Protein AF-A0A5B8UAI4-F1 (afdb_monomer_lite)

Radius of gyration: 31.97 Å; chains: 1; bounding box: 87×88×98 Å

Secondary structure (DSSP, 8-state):
---------TT--------PPSS-S---PPP--------------------------PPPP--EEE-TT--HHHHHHHSPTT-EEEE-SSEEEEEEEE-SS--EEEE-TT-EEEEEEEEETT--EEESSEEEE-STT--EEEEEEBS-EEES-EEES-EEEES-BSEEEES-EEE--TT----SS--SEEEE--SSS-----EEEEES-EEE----SSTT---EEEEEE-TT-TTS---EEEEES-EEES--EEEEE--TT-EEEEES-EE--PPTT--SSTTEEEEEES--EEEES-EE-SS-EEEEE--TTS---EEEES-EES---SS--TTTEEEES-EESS---SSS-EE-SS--B-TTSPBPTT-TTTT-S-SSSS-SB-TTSPBPPTTSPPPSSSS-TT------------------PPP----------------------PPPPPP------PPTTEEEEE----SSSSEE--TTSS---EEEES-EE-S--SSS--EEEESSS-EEEE---GGG---S-EEEEEEEEES--SEEEEEEEEEETTEEEEEEEEEEESS-EEEEEBSS-EEEEE-SSPPPTTS-EEEEEEE-SSEEEEEETTEEEEEEE--SPBP---SPEEESTT-EEEEEEEEEESSPPPHHHHHHHTTS----

InterPro domains:
  IPR006558 LamG-like jellyroll fold [SM00560] (528-652)
  IPR011050 Pectin lyase fold/virulence factor [SSF51126] (64-405)
  IPR012334 Pectin lyase fold [G3DSA:2.160.20.10] (69-360)
  IPR013320 Concanavalin A-like lectin/glucanase domain superfamily [SSF49899] (461-658)
  IPR059226 Choice-of-anchor Q domain [NF041518] (367-405)

Organism: NCBI:txid496014

Foldseek 3Di:
DWDWDFDDDPDDGWGWGWDDDPDDPDPDTDTDTDDPDDDDDDDDDDDDDDDDDDDDPPDDAAAEAECPPHAQQRVLVPGDANHEYEYEADEAPEHEHEHAHEYEDAYDQNYEYAYAEYEYEAEYEYEHYEYFDDHVQREREYELYEQHEYEPYEYEAEYEYENYANYEYALYEFEHDDPAGPHPQRERYEYDYPDDDPADQHA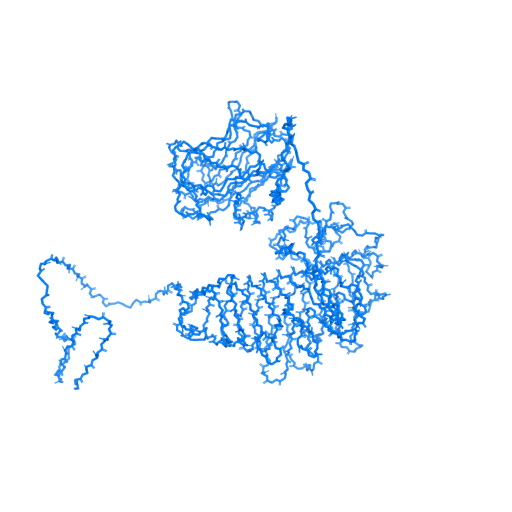YEYEHYEQADRDAPALAHHYAPAEYAPDDDPPHAAHEYHYYQYEYDQHQEHEYHHAQRYEAEAEQYEQEEYDPDRHHPPFAHEEHEQDQYEHFQAFAAYPGEHHDYHDPPHLHAYEYWLAEHAYYPPDQPLVHYEYALYEYQRDDRHPLYHHDVHFDADPSWEHDVPTPQFLRTDPVVDDCAPPVRHGDDPPGHAGRHHDGDQDPDPSPPPPDPDPDDPDDDDDDDDDDDDYDDDDDDDDDDDDDDDDDDDDDDPDDDQDPQWLFKFFPQDPDDQWTATLNPPRQIKGWDDWDWDCDDLHRIWTFDALPFTKIWGAFDPSQQQWAKKKKKWKFAAQDQADWWWQKFFAAVVGTQKTWTLDHGGFTKIWHDAPVDIDMKTFPHHDDHRDIWMWMWIDAQFKIFIDILLHTRIMDGDHHITRRHNGIMMGGNSTGGIIGIIIMGSHGRDSVSSNVSSPDHSDD

Sequence (664 aa):
MSTTSRLTTSDRVATLEGSIRPGSPSPMGQWRWRCPAVRRAASIVLVLMVGLGAWNVSGAGAATVPLGARSFDAACTSAGSGDVITVPAGSYGAQYVGCTKAVTFQIDPSAQIALLDVHGASGPTFDGGTYIGTSADGAVSLTNTSNVTVRHARIHNMVYVEGTVDTTISANVIEPAPGGTTWSNGDMMDIYEQTRSPQSNLRLTIADNVFHGLRAPTPSSHSDALQFCNCGNVNQIPQQIKILRNRFYDNECMNIRTNDRDDVLIEQNVFGDTVTGISGCGYYSLDVLAADADVRYNTFPGRQKIQVNSAADTGQSQTWVGNAGVGMSTSCDAVRATYSHNVWTSQKCGSTDVQVASLKLNPDGSPLAGSPVVDAGDPSTFPAFDVMGDVRFAGRGPDAGAFEFGSTTTVPVDSSPAPTPSGPQPPGRTNGPSPPQGPGPAPGSGGSAAPLPSAGGGGVATPSGLVAAYGFDELKGTVITDTSGHGLDGHRHGGRRTASGRFGRAMTFDGHGAHVTIPDAPALRLSRRMTLEAWVRPTAAAGQRVILVKGLQGSMSYGLYASDGRRPGARLVTARHISRVRAQKGLARRAWSHVAITYDGAYLVLYVNGVRSGSTRTSGALLPGRGALRIGSGFRGTLDEIRIYRRALTQREVAGDMGRPVTG

Structure (mmCIF, N/CA/C/O backbone):
data_AF-A0A5B8UAI4-F1
#
_entry.id   AF-A0A5B8UAI4-F1
#
loop_
_atom_site.group_PDB
_atom_site.id
_atom_site.type_symbol
_atom_site.label_atom_id
_atom_site.label_alt_id
_atom_site.label_comp_id
_atom_site.label_asym_id
_atom_site.label_entity_id
_atom_site.label_seq_id
_atom_site.pdbx_PDB_ins_code
_atom_site.Cartn_x
_atom_site.Cartn_y
_atom_site.Cartn_z
_atom_site.occupancy
_atom_site.B_iso_or_equiv
_atom_site.auth_seq_id
_atom_site.auth_comp_id
_atom_site.auth_asym_id
_atom_site.auth_atom_id
_atom_site.pdbx_PDB_model_num
ATOM 1 N N . MET A 1 1 ? -10.808 0.950 64.968 1.00 33.41 1 MET A N 1
ATOM 2 C CA . MET A 1 1 ? -11.853 0.804 63.934 1.00 33.41 1 MET A CA 1
ATOM 3 C C . MET A 1 1 ? -11.748 -0.602 63.371 1.00 33.41 1 MET A C 1
ATOM 5 O O . MET A 1 1 ? -10.658 -0.984 62.972 1.00 33.41 1 MET A O 1
ATOM 9 N N . SER A 1 2 ? -12.821 -1.388 63.444 1.00 28.89 2 SER A N 1
ATOM 10 C CA . SER A 1 2 ? -12.911 -2.687 62.767 1.00 28.89 2 SER A CA 1
ATOM 11 C C . SER A 1 2 ? -13.366 -2.422 61.335 1.00 28.89 2 SER A C 1
ATOM 13 O O . SER A 1 2 ? -14.428 -1.832 61.145 1.00 28.89 2 SER A O 1
ATOM 15 N N . THR A 1 3 ? -12.559 -2.784 60.343 1.00 31.00 3 THR A N 1
ATOM 16 C CA . THR A 1 3 ? -12.938 -2.731 58.927 1.00 31.00 3 THR A CA 1
ATOM 17 C C . THR A 1 3 ? -13.204 -4.153 58.454 1.00 31.00 3 THR A C 1
ATOM 19 O O . THR A 1 3 ? -12.298 -4.979 58.399 1.00 31.00 3 THR A O 1
ATOM 22 N N . THR A 1 4 ? -14.461 -4.453 58.134 1.00 29.19 4 THR A N 1
ATOM 23 C CA . THR A 1 4 ? -14.876 -5.747 57.583 1.00 29.19 4 THR A CA 1
ATOM 24 C C . THR A 1 4 ? -15.081 -5.595 56.080 1.00 29.19 4 THR A C 1
ATOM 26 O O . THR A 1 4 ? -15.993 -4.894 55.649 1.00 29.19 4 THR A O 1
ATOM 29 N N . SER A 1 5 ? -14.248 -6.246 55.270 1.00 31.80 5 SER A N 1
ATOM 30 C CA . SER A 1 5 ? -14.410 -6.295 53.811 1.00 31.80 5 SER A CA 1
ATOM 31 C C . SER A 1 5 ? -14.952 -7.670 53.421 1.00 31.80 5 SER A C 1
ATOM 33 O O . SER A 1 5 ? -14.283 -8.679 53.637 1.00 31.80 5 SER A O 1
ATOM 35 N N . ARG A 1 6 ? -16.168 -7.734 52.863 1.00 29.06 6 ARG A N 1
ATOM 36 C CA . ARG A 1 6 ? -16.716 -8.964 52.267 1.00 29.06 6 ARG A CA 1
ATOM 37 C C . ARG A 1 6 ? -16.371 -9.006 50.781 1.00 29.06 6 ARG A C 1
ATOM 39 O O . ARG A 1 6 ? -16.736 -8.095 50.048 1.00 29.06 6 ARG A O 1
ATOM 46 N N . LEU A 1 7 ? -15.741 -10.089 50.340 1.00 28.81 7 LEU A N 1
ATOM 47 C CA . LEU A 1 7 ? -15.671 -10.476 48.932 1.00 28.81 7 LEU A CA 1
ATOM 48 C C . LEU A 1 7 ? -16.676 -11.606 48.702 1.00 28.81 7 LEU A C 1
ATOM 50 O O . LEU A 1 7 ? -16.683 -12.587 49.441 1.00 28.81 7 LEU A O 1
ATOM 54 N N . THR A 1 8 ? -17.540 -11.448 47.701 1.00 27.30 8 THR A N 1
ATOM 55 C CA . THR A 1 8 ? -18.475 -12.488 47.260 1.00 27.30 8 THR A CA 1
ATOM 56 C C . THR A 1 8 ? -18.104 -12.917 45.847 1.00 27.30 8 THR A C 1
ATOM 58 O O . THR A 1 8 ? -18.077 -12.105 44.929 1.00 27.30 8 THR A O 1
ATOM 61 N N . THR A 1 9 ? -17.820 -14.203 45.678 1.00 37.16 9 THR A N 1
ATOM 62 C CA . THR A 1 9 ? -17.941 -14.927 44.410 1.00 37.16 9 THR A CA 1
ATOM 63 C C . THR A 1 9 ? -18.608 -16.266 44.721 1.00 37.16 9 THR A C 1
ATOM 65 O O . THR A 1 9 ? -18.564 -16.736 45.861 1.00 37.16 9 THR A O 1
ATOM 68 N N . SER A 1 10 ? -19.325 -16.819 43.744 1.00 44.25 10 SER A N 1
ATOM 69 C CA . SER A 1 10 ? -20.226 -17.959 43.925 1.00 44.25 10 SER A CA 1
ATOM 70 C C . SER A 1 10 ? -19.542 -19.154 44.611 1.00 44.25 10 SER A C 1
ATOM 72 O O . SER A 1 10 ? -18.547 -19.682 44.117 1.00 44.25 10 SER A O 1
ATOM 74 N N . ASP A 1 11 ? -20.145 -19.563 45.731 1.00 37.00 11 ASP A N 1
ATOM 75 C CA . ASP A 1 11 ? -20.058 -20.849 46.437 1.00 37.00 11 ASP A CA 1
ATOM 76 C C . ASP A 1 11 ? -19.100 -21.117 47.611 1.00 37.00 11 ASP A C 1
ATOM 78 O O . ASP A 1 11 ? -19.271 -22.176 48.213 1.00 37.00 11 ASP A O 1
ATOM 82 N N . ARG A 1 12 ? -18.223 -20.220 48.106 1.00 35.53 12 ARG A N 1
ATOM 83 C CA . ARG A 1 12 ? -17.607 -20.400 49.460 1.00 35.53 12 ARG A CA 1
ATOM 84 C C . ARG A 1 12 ? -17.270 -19.085 50.177 1.00 35.53 12 ARG A C 1
ATOM 86 O O . ARG A 1 12 ? -16.651 -18.201 49.600 1.00 35.53 12 ARG A O 1
ATOM 93 N N . VAL A 1 13 ? -17.617 -18.987 51.468 1.00 34.31 13 VAL A N 1
ATOM 94 C CA . VAL A 1 13 ? -17.337 -17.826 52.342 1.00 34.31 13 VAL A CA 1
ATOM 95 C C . VAL A 1 13 ? -16.015 -18.028 53.092 1.00 34.31 13 VAL A C 1
ATOM 97 O O . VAL A 1 13 ? -15.872 -19.004 53.826 1.00 34.31 13 VAL A O 1
ATOM 100 N N . ALA A 1 14 ? -15.070 -17.093 52.962 1.00 37.00 14 ALA A N 1
ATOM 101 C CA . ALA A 1 14 ? -13.910 -16.976 53.849 1.00 37.00 14 ALA A CA 1
ATOM 102 C C . ALA A 1 14 ? -13.904 -15.587 54.503 1.00 37.00 14 ALA A C 1
ATOM 104 O O . ALA A 1 14 ? -14.015 -14.573 53.814 1.00 37.00 14 ALA A O 1
ATOM 105 N N . THR A 1 15 ? -13.786 -15.543 55.830 1.00 37.19 15 THR A N 1
ATOM 106 C CA . THR A 1 15 ? -13.824 -14.302 56.618 1.00 37.19 15 THR A CA 1
ATOM 107 C C . THR A 1 15 ? -12.419 -13.952 57.105 1.00 37.19 15 THR A C 1
ATOM 109 O O . THR A 1 15 ? -11.762 -14.779 57.739 1.00 37.19 15 THR A O 1
ATOM 112 N N . LEU A 1 16 ? -11.960 -12.731 56.819 1.00 35.16 16 LEU A N 1
ATOM 113 C CA . LEU A 1 16 ? -10.693 -12.186 57.309 1.00 35.16 16 LEU A CA 1
ATOM 114 C C . LEU A 1 16 ? -10.986 -11.229 58.473 1.00 35.16 16 LEU A C 1
ATOM 116 O O . LEU A 1 16 ? -11.655 -10.217 58.280 1.00 35.16 16 LEU A O 1
ATOM 120 N N . GLU A 1 17 ? -10.482 -11.534 59.667 1.00 37.56 17 GLU A N 1
ATOM 121 C CA . GLU A 1 17 ? -10.560 -10.640 60.828 1.00 37.56 17 GLU A CA 1
ATOM 122 C C . GLU A 1 17 ? -9.155 -10.191 61.239 1.00 37.56 17 GLU A C 1
ATOM 124 O O . GLU A 1 17 ? -8.248 -11.011 61.398 1.00 37.56 17 GLU A O 1
ATOM 129 N N . GLY A 1 18 ? -8.975 -8.883 61.429 1.00 36.69 18 GLY A N 1
ATOM 130 C CA . GLY A 1 18 ? -7.752 -8.289 61.963 1.00 36.69 18 GLY A CA 1
ATOM 131 C C . GLY A 1 18 ? -8.080 -7.197 62.979 1.00 36.69 18 GLY A C 1
ATOM 132 O O . GLY A 1 18 ? -8.975 -6.385 62.754 1.00 36.69 18 GLY A O 1
ATOM 133 N N . SER A 1 19 ? -7.355 -7.162 64.101 1.00 36.66 19 SER A N 1
ATOM 134 C CA . SER A 1 19 ? -7.446 -6.087 65.099 1.00 36.66 19 SER A CA 1
ATOM 135 C C . SER A 1 19 ? -6.117 -5.341 65.203 1.00 36.66 19 SER A C 1
ATOM 137 O O . SER A 1 19 ? -5.085 -5.971 65.440 1.00 36.66 19 SER A O 1
ATOM 139 N N . ILE A 1 20 ? -6.141 -4.012 65.101 1.00 40.00 20 ILE A N 1
ATOM 140 C CA . ILE A 1 20 ? -4.986 -3.144 65.373 1.00 40.00 20 ILE A CA 1
ATOM 141 C C . ILE A 1 20 ? -5.170 -2.543 66.773 1.00 40.00 20 ILE A C 1
ATOM 143 O O . ILE A 1 20 ? -6.178 -1.882 67.026 1.00 40.00 20 ILE A O 1
ATOM 147 N N . ARG A 1 21 ? -4.213 -2.763 67.686 1.00 35.56 21 ARG A N 1
ATOM 148 C CA . ARG A 1 21 ? -4.151 -2.021 68.960 1.00 35.56 21 ARG A CA 1
ATOM 149 C C . ARG A 1 21 ? -3.409 -0.694 68.740 1.00 35.56 21 ARG A C 1
ATOM 151 O O . ARG A 1 21 ? -2.371 -0.718 68.081 1.00 35.56 21 ARG A O 1
ATOM 158 N N . PRO A 1 22 ? -3.877 0.445 69.280 1.00 33.59 22 PRO A N 1
ATOM 159 C CA . PRO A 1 22 ? -3.162 1.711 69.141 1.00 33.59 22 PRO A CA 1
ATOM 160 C C . PRO A 1 22 ? -1.952 1.751 70.089 1.00 33.59 22 PRO A C 1
ATOM 162 O O . PRO A 1 22 ? -2.113 1.475 71.276 1.00 33.59 22 PRO A O 1
ATOM 165 N N . GLY A 1 23 ? -0.767 2.126 69.582 1.00 46.44 23 GLY A N 1
ATOM 166 C CA . GLY A 1 23 ? 0.358 2.577 70.422 1.00 46.44 23 GLY A CA 1
ATOM 167 C C . GLY A 1 23 ? 1.671 1.772 70.416 1.00 46.44 23 GLY A C 1
ATOM 168 O O . GLY A 1 23 ? 2.297 1.674 71.464 1.00 46.44 23 GLY A O 1
ATOM 169 N N . SER A 1 24 ? 2.144 1.221 69.289 1.00 34.06 24 SER A N 1
ATOM 170 C CA . SER A 1 24 ? 3.519 0.677 69.195 1.00 34.06 24 SER A CA 1
ATOM 171 C C . SER A 1 24 ? 4.119 0.847 67.785 1.00 34.06 24 SER A C 1
ATOM 173 O O . SER A 1 24 ? 3.395 0.646 66.807 1.00 34.06 24 SER A O 1
ATOM 175 N N . PRO A 1 25 ? 5.411 1.220 67.637 1.00 40.00 25 PRO A N 1
ATOM 176 C CA . PRO A 1 25 ? 6.029 1.509 66.346 1.00 40.00 25 PRO A CA 1
ATOM 177 C C . PRO A 1 25 ? 6.595 0.229 65.710 1.00 40.00 25 PRO A C 1
ATOM 179 O O . PRO A 1 25 ? 7.799 0.000 65.724 1.00 40.00 25 PRO A O 1
ATOM 182 N N . SER A 1 26 ? 5.734 -0.647 65.185 1.00 34.38 26 SER A N 1
ATOM 183 C CA . SER A 1 26 ? 6.114 -1.781 64.316 1.00 34.38 26 SER A CA 1
ATOM 184 C C . SER A 1 26 ? 4.871 -2.371 63.625 1.00 34.38 26 SER A C 1
ATOM 186 O O . SER A 1 26 ? 3.955 -2.802 64.327 1.00 34.38 26 SER A O 1
ATOM 188 N N . PRO A 1 27 ? 4.794 -2.457 62.280 1.00 38.59 27 PRO A N 1
ATOM 189 C CA . PRO A 1 27 ? 3.652 -3.053 61.599 1.00 38.59 27 PRO A CA 1
ATOM 190 C C . PRO A 1 27 ? 3.903 -4.551 61.371 1.00 38.59 27 PRO A C 1
ATOM 192 O O . PRO A 1 27 ? 4.257 -4.979 60.278 1.00 38.59 27 PRO A O 1
ATOM 195 N N . MET A 1 28 ? 3.711 -5.375 62.398 1.00 37.31 28 MET A N 1
ATOM 196 C CA . MET A 1 28 ? 3.496 -6.815 62.206 1.00 37.31 28 MET A CA 1
ATOM 197 C C . MET A 1 28 ? 2.173 -7.210 62.860 1.00 37.31 28 MET A C 1
ATOM 199 O O . MET A 1 28 ? 2.121 -7.629 64.012 1.00 37.31 28 MET A O 1
ATOM 203 N N . GLY A 1 29 ? 1.075 -7.048 62.118 1.00 39.00 29 GLY A N 1
ATOM 204 C CA . GLY A 1 29 ? -0.207 -7.649 62.478 1.00 39.00 29 GLY A CA 1
ATOM 205 C C . GLY A 1 29 ? -0.169 -9.153 62.206 1.00 39.00 29 GLY A C 1
ATOM 206 O O . GLY A 1 29 ? 0.141 -9.573 61.093 1.00 39.00 29 GLY A O 1
ATOM 207 N N . GLN A 1 30 ? -0.474 -9.975 63.213 1.00 35.84 30 GLN A N 1
ATOM 208 C CA . GLN A 1 30 ? -0.713 -11.404 63.008 1.00 35.84 30 GLN A CA 1
ATOM 209 C C . GLN A 1 30 ? -2.069 -11.599 62.319 1.00 35.84 30 GLN A C 1
ATOM 211 O O . GLN A 1 30 ? -3.107 -11.267 62.887 1.00 35.84 30 GLN A O 1
ATOM 216 N N . TRP A 1 31 ? -2.064 -12.184 61.122 1.00 37.81 31 TRP A N 1
ATOM 217 C CA . TRP A 1 31 ? -3.273 -12.604 60.413 1.00 37.81 31 TRP A CA 1
ATOM 218 C C . TRP A 1 31 ? -3.494 -14.101 60.646 1.00 37.81 31 TRP A C 1
ATOM 220 O O . TRP A 1 31 ? -2.589 -14.903 60.415 1.00 37.81 31 TRP A O 1
ATOM 230 N N . ARG A 1 32 ? -4.684 -14.505 61.105 1.00 35.00 32 ARG A N 1
ATOM 231 C CA . ARG A 1 32 ? -5.060 -15.923 61.228 1.00 35.00 32 ARG A CA 1
ATOM 232 C C . ARG A 1 32 ? -6.192 -16.247 60.262 1.00 35.00 32 ARG A C 1
ATOM 234 O O . ARG A 1 32 ? -7.269 -15.675 60.358 1.00 35.00 32 ARG A O 1
ATOM 241 N N . TRP A 1 33 ? -5.960 -17.219 59.387 1.00 31.97 33 TRP A N 1
ATOM 242 C CA . TRP A 1 33 ? -6.993 -17.808 58.539 1.00 31.97 33 TRP A CA 1
ATOM 243 C C . TRP A 1 33 ? -7.649 -18.982 59.271 1.00 31.97 33 TRP A C 1
ATOM 245 O O . TRP A 1 33 ? -6.957 -19.890 59.733 1.00 31.97 33 TRP A O 1
ATOM 255 N N . ARG A 1 34 ? -8.982 -18.995 59.367 1.00 34.03 34 ARG A N 1
ATOM 256 C CA . ARG A 1 34 ? -9.743 -20.193 59.750 1.00 34.03 34 ARG A CA 1
ATOM 257 C C . ARG A 1 34 ? -10.482 -20.716 58.520 1.00 34.03 34 ARG A C 1
ATOM 259 O O . ARG A 1 34 ? -11.388 -20.059 58.028 1.00 34.03 34 ARG A O 1
ATOM 266 N N . CYS A 1 35 ? -10.115 -21.905 58.051 1.00 32.41 35 CYS A N 1
ATOM 267 C CA . CYS A 1 35 ? -10.917 -22.686 57.107 1.00 32.41 35 CYS A CA 1
ATOM 268 C C . CYS A 1 35 ? -11.544 -23.877 57.850 1.00 32.41 35 CYS A C 1
ATOM 270 O O . CYS A 1 35 ? -10.800 -24.640 58.474 1.00 32.41 35 CYS A O 1
ATOM 272 N N . PRO A 1 36 ? -12.869 -24.095 57.784 1.00 32.16 36 PRO A N 1
ATOM 273 C CA . PRO A 1 36 ? -13.466 -25.353 58.202 1.00 32.16 36 PRO A CA 1
ATOM 274 C C . PRO A 1 36 ? -13.244 -26.411 57.108 1.00 32.16 36 PRO A C 1
ATOM 276 O O . PRO A 1 36 ? -13.744 -26.286 55.998 1.00 32.16 36 PRO A O 1
ATOM 279 N N . ALA A 1 37 ? -12.494 -27.456 57.460 1.00 33.44 37 ALA A N 1
ATOM 280 C CA . ALA A 1 37 ? -12.496 -28.791 56.855 1.00 33.44 37 ALA A CA 1
ATOM 281 C C . ALA A 1 37 ? -12.175 -28.945 55.348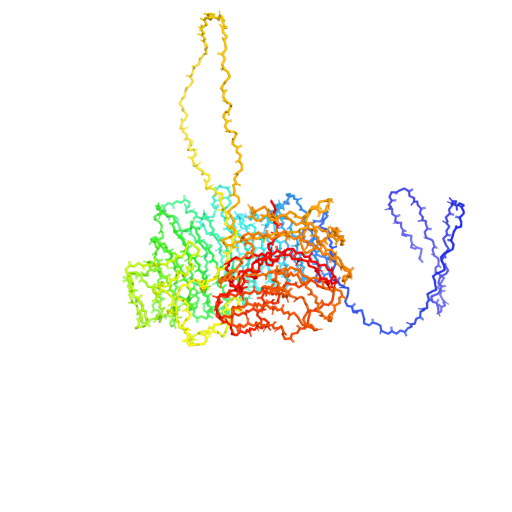 1.00 33.44 37 ALA A C 1
ATOM 283 O O . ALA A 1 37 ? -13.074 -29.049 54.525 1.00 33.44 37 ALA A O 1
ATOM 284 N N . VAL A 1 38 ? -10.900 -29.216 55.027 1.00 31.28 38 VAL A N 1
ATOM 285 C CA . VAL A 1 38 ? -10.523 -30.282 54.072 1.00 31.28 38 VAL A CA 1
ATOM 286 C C . VAL A 1 38 ? -9.255 -30.975 54.591 1.00 31.28 38 VAL A C 1
ATOM 288 O O . VAL A 1 38 ? -8.260 -30.329 54.914 1.00 31.28 38 VAL A O 1
ATOM 291 N N . ARG A 1 39 ? -9.311 -32.304 54.736 1.00 33.00 39 ARG A N 1
ATOM 292 C CA . ARG A 1 39 ? -8.196 -33.166 55.157 1.00 33.00 39 ARG A CA 1
ATOM 293 C C . ARG A 1 39 ? -7.218 -33.399 53.988 1.00 33.00 39 ARG A C 1
ATOM 295 O O . ARG A 1 39 ? -7.667 -33.659 52.881 1.00 33.00 39 ARG A O 1
ATOM 302 N N . ARG A 1 40 ? -5.921 -33.484 54.333 1.00 29.45 40 ARG A N 1
ATOM 303 C CA . ARG A 1 40 ? -4.748 -34.012 53.582 1.00 29.45 40 ARG A CA 1
ATOM 304 C C . ARG A 1 40 ? -3.933 -33.033 52.705 1.00 29.45 40 ARG A C 1
ATOM 306 O O . ARG A 1 40 ? -4.204 -32.834 51.534 1.00 29.45 40 ARG A O 1
ATOM 313 N N . ALA A 1 41 ? -2.882 -32.508 53.348 1.00 29.66 41 ALA A N 1
ATOM 314 C CA . ALA A 1 41 ? -1.471 -32.389 52.941 1.00 29.66 41 ALA A CA 1
ATOM 315 C C . ALA A 1 41 ? -1.079 -32.086 51.475 1.00 29.66 41 ALA A C 1
ATOM 317 O O . ALA A 1 41 ? -1.098 -32.976 50.634 1.00 29.66 41 ALA A O 1
ATOM 318 N N . ALA A 1 42 ? -0.498 -30.899 51.258 1.00 26.75 42 ALA A N 1
ATOM 319 C CA . ALA A 1 42 ? 0.844 -30.729 50.680 1.00 26.75 42 ALA A CA 1
ATOM 320 C C . ALA A 1 42 ? 1.357 -29.305 50.977 1.00 26.75 42 ALA A C 1
ATOM 322 O O . ALA A 1 42 ? 0.675 -28.316 50.716 1.00 26.75 42 ALA A O 1
ATOM 323 N N . SER A 1 43 ? 2.546 -29.214 51.568 1.00 25.25 43 SER A N 1
ATOM 324 C CA . SER A 1 43 ? 3.224 -27.973 51.943 1.00 25.25 43 SER A CA 1
ATOM 325 C C . SER A 1 43 ? 3.795 -27.258 50.713 1.00 25.25 43 SER A C 1
ATOM 327 O O . SER A 1 43 ? 4.549 -27.865 49.959 1.00 25.25 43 SER A O 1
ATOM 329 N N . ILE A 1 44 ? 3.524 -25.960 50.553 1.00 25.41 44 ILE A N 1
ATOM 330 C CA . ILE A 1 44 ? 4.342 -25.061 49.725 1.00 25.41 44 ILE A CA 1
ATOM 331 C C . ILE A 1 44 ? 4.933 -24.009 50.661 1.00 25.41 44 ILE A C 1
ATOM 333 O O . ILE A 1 44 ? 4.224 -23.163 51.203 1.00 25.41 44 ILE A O 1
ATOM 337 N N . VAL A 1 45 ? 6.241 -24.108 50.885 1.00 24.06 45 VAL A N 1
ATOM 338 C CA . VAL A 1 45 ? 7.046 -23.096 51.573 1.00 24.06 45 VAL A CA 1
ATOM 339 C C . VAL A 1 45 ? 7.404 -22.031 50.539 1.00 24.06 45 VAL A C 1
ATOM 341 O O . VAL A 1 45 ? 8.164 -22.312 49.616 1.00 24.06 45 VAL A O 1
ATOM 344 N N . LEU A 1 46 ? 6.868 -20.818 50.683 1.00 23.56 46 LEU A N 1
ATOM 345 C CA . LEU A 1 46 ? 7.344 -19.646 49.949 1.00 23.56 46 LEU A CA 1
ATOM 346 C C . LEU A 1 46 ? 8.178 -18.789 50.911 1.00 23.56 46 LEU A C 1
ATOM 348 O O . LEU A 1 46 ? 7.642 -18.169 51.827 1.00 23.56 46 LEU A O 1
ATOM 352 N N . VAL A 1 47 ? 9.500 -18.796 50.727 1.00 24.80 47 VAL A N 1
ATOM 353 C CA . VAL A 1 47 ? 10.432 -17.913 51.441 1.00 24.80 47 VAL A CA 1
ATOM 354 C C . VAL A 1 47 ? 10.349 -16.527 50.801 1.00 24.80 47 VAL A C 1
ATOM 356 O O . VAL A 1 47 ? 10.764 -16.351 49.659 1.00 24.80 47 VAL A O 1
ATOM 359 N N . LEU A 1 48 ? 9.814 -15.543 51.527 1.00 24.73 48 LEU A N 1
ATOM 360 C CA . LEU A 1 48 ? 9.859 -14.133 51.139 1.00 24.73 48 LEU A CA 1
ATOM 361 C C . LEU A 1 48 ? 11.112 -13.499 51.771 1.00 24.73 48 LEU A C 1
ATOM 363 O O . LEU A 1 48 ? 11.131 -13.238 52.972 1.00 24.73 48 LEU A O 1
ATOM 367 N N . MET A 1 49 ? 12.171 -13.261 50.988 1.00 24.53 49 MET A N 1
ATOM 368 C CA . MET A 1 49 ? 13.228 -12.325 51.390 1.00 24.53 49 MET A CA 1
ATOM 369 C C . MET A 1 49 ? 12.783 -10.906 51.029 1.00 24.53 49 MET A C 1
ATOM 371 O O . MET A 1 49 ? 12.653 -10.571 49.854 1.00 24.53 49 MET A O 1
ATOM 375 N N . VAL A 1 50 ? 12.554 -10.072 52.043 1.00 28.89 50 VAL A N 1
ATOM 376 C CA . VAL A 1 50 ? 12.322 -8.633 51.879 1.00 28.89 50 VAL A CA 1
ATOM 377 C C . VAL A 1 50 ? 13.682 -7.937 51.862 1.00 28.89 50 VAL A C 1
ATOM 379 O O . VAL A 1 50 ? 14.320 -7.788 52.900 1.00 28.89 50 VAL A O 1
ATOM 382 N N . GLY A 1 51 ? 14.133 -7.530 50.676 1.00 26.08 51 GLY A N 1
ATOM 383 C CA . GLY A 1 51 ? 15.245 -6.598 50.498 1.00 26.08 51 GLY A CA 1
ATOM 384 C C . GLY A 1 51 ? 14.700 -5.210 50.177 1.00 26.08 51 GLY A C 1
ATOM 385 O O . GLY A 1 51 ? 14.143 -5.001 49.102 1.00 26.08 51 GLY A O 1
ATOM 386 N N . LEU A 1 52 ? 14.848 -4.272 51.114 1.00 38.50 52 LEU A N 1
ATOM 387 C CA . LEU A 1 52 ? 14.620 -2.844 50.899 1.00 38.50 52 LEU A CA 1
ATOM 388 C C . LEU A 1 52 ? 15.636 -2.324 49.873 1.00 38.50 52 LEU A C 1
ATOM 390 O O . LEU A 1 52 ? 16.823 -2.207 50.164 1.00 38.50 52 LEU A O 1
ATOM 394 N N . GLY A 1 53 ? 15.162 -2.012 48.673 1.00 26.19 53 GLY A N 1
ATOM 395 C CA . GLY A 1 53 ? 15.912 -1.322 47.632 1.00 26.19 53 GLY A CA 1
ATOM 396 C C . GLY A 1 53 ? 14.921 -0.724 46.647 1.00 26.19 53 GLY A C 1
ATOM 397 O O . GLY A 1 53 ? 13.945 -1.376 46.289 1.00 26.19 53 GLY A O 1
ATOM 398 N N . ALA A 1 54 ? 15.118 0.532 46.259 1.00 34.97 54 ALA A N 1
ATOM 399 C CA . ALA A 1 54 ? 14.291 1.194 45.263 1.00 34.97 54 ALA A CA 1
ATOM 400 C C . ALA A 1 54 ? 14.359 0.422 43.935 1.00 34.97 54 ALA A C 1
ATOM 402 O O . ALA A 1 54 ? 15.389 0.422 43.263 1.00 34.97 54 ALA A O 1
ATOM 403 N N . TRP A 1 55 ? 13.264 -0.241 43.562 1.00 25.06 55 TRP A N 1
ATOM 404 C CA . TRP A 1 55 ? 13.082 -0.777 42.220 1.00 25.06 55 TRP A CA 1
ATOM 405 C C . TRP A 1 55 ? 12.200 0.193 41.448 1.00 25.06 55 TRP A C 1
ATOM 407 O O . TRP A 1 55 ? 11.004 0.313 41.709 1.00 25.06 55 TRP A O 1
ATOM 417 N N . ASN A 1 56 ? 12.808 0.871 40.475 1.00 29.34 56 ASN A N 1
ATOM 418 C CA . ASN A 1 56 ? 12.075 1.364 39.320 1.00 29.34 56 ASN A CA 1
ATOM 419 C C . ASN A 1 56 ? 11.258 0.195 38.762 1.00 29.34 56 ASN A C 1
ATOM 421 O O . ASN A 1 56 ? 11.823 -0.815 38.333 1.00 29.34 56 ASN A O 1
ATOM 425 N N . VAL A 1 57 ? 9.934 0.332 38.775 1.00 30.19 57 VAL A N 1
ATOM 426 C CA . VAL A 1 57 ? 9.043 -0.557 38.032 1.00 30.19 57 VAL A CA 1
ATOM 427 C C . VAL A 1 57 ? 9.294 -0.270 36.555 1.00 30.19 57 VAL A C 1
ATOM 429 O O . VAL A 1 57 ? 8.706 0.629 35.962 1.00 30.19 57 VAL A O 1
ATOM 432 N N . SER A 1 58 ? 10.246 -0.998 35.972 1.00 32.56 58 SER A N 1
ATOM 433 C CA . SER A 1 58 ? 10.311 -1.163 34.522 1.00 32.56 58 SER A CA 1
ATOM 434 C C . SER A 1 58 ? 8.964 -1.713 34.047 1.00 32.56 58 SER A C 1
ATOM 436 O O . SER A 1 58 ? 8.387 -2.587 34.694 1.00 32.56 58 SER A O 1
ATOM 438 N N . GLY A 1 59 ? 8.437 -1.087 32.993 1.00 35.25 59 GLY A N 1
ATOM 439 C CA . GLY A 1 59 ? 7.025 -1.083 32.627 1.00 35.25 59 GLY A CA 1
ATOM 440 C C . GLY A 1 59 ? 6.343 -2.446 32.652 1.00 35.25 59 GLY A C 1
ATOM 441 O O . GLY A 1 59 ? 6.870 -3.442 32.154 1.00 35.25 59 GLY A O 1
ATOM 442 N N . ALA A 1 60 ? 5.122 -2.457 33.190 1.00 42.88 60 ALA A N 1
ATOM 443 C CA . ALA A 1 60 ? 4.151 -3.475 32.835 1.00 42.88 60 ALA A CA 1
ATOM 444 C C . ALA A 1 60 ? 4.060 -3.496 31.301 1.00 42.88 60 ALA A C 1
ATOM 446 O O . ALA A 1 60 ? 3.757 -2.478 30.682 1.00 42.88 60 ALA A O 1
ATOM 447 N N . GLY A 1 61 ? 4.432 -4.620 30.688 1.00 45.97 61 GLY A N 1
ATOM 448 C CA . GLY A 1 61 ? 4.261 -4.798 29.251 1.00 45.97 61 GLY A CA 1
ATOM 449 C C . GLY A 1 61 ? 2.785 -4.664 28.887 1.00 45.97 61 GLY A C 1
ATOM 450 O O . GLY A 1 61 ? 1.931 -5.039 29.690 1.00 45.97 61 GLY A O 1
ATOM 451 N N . ALA A 1 62 ? 2.518 -4.139 27.690 1.00 56.88 62 ALA A N 1
ATOM 452 C CA . ALA A 1 62 ? 1.180 -4.018 27.121 1.00 56.88 62 ALA A CA 1
ATOM 453 C C . ALA A 1 62 ? 0.354 -5.286 27.377 1.00 56.88 62 ALA A C 1
ATOM 455 O O . ALA A 1 62 ? 0.743 -6.386 26.967 1.00 56.88 62 ALA A O 1
ATOM 456 N N . ALA A 1 63 ? -0.765 -5.137 28.078 1.00 65.31 63 ALA A N 1
ATOM 457 C CA . ALA A 1 63 ? -1.668 -6.235 28.361 1.00 65.31 63 ALA A CA 1
ATOM 458 C C . ALA A 1 63 ? -2.662 -6.405 27.208 1.00 65.31 63 ALA A C 1
ATOM 460 O O . ALA A 1 63 ? -3.162 -5.432 26.645 1.00 65.31 63 ALA A O 1
ATOM 461 N N . THR A 1 64 ? -2.980 -7.657 26.874 1.00 72.94 64 THR A N 1
ATOM 462 C CA . THR A 1 64 ? -4.114 -7.972 26.001 1.00 72.94 64 THR A CA 1
ATOM 463 C C . THR A 1 64 ? -5.341 -8.236 26.863 1.00 72.94 64 THR A C 1
ATOM 465 O O . THR A 1 64 ? -5.335 -9.165 27.674 1.00 72.94 64 THR A O 1
ATOM 468 N N . VAL A 1 65 ? -6.391 -7.433 26.699 1.00 77.94 65 VAL A N 1
ATOM 469 C CA . VAL A 1 65 ? -7.612 -7.504 27.516 1.00 77.94 65 VAL A CA 1
ATOM 470 C C . VAL A 1 65 ? -8.833 -7.615 26.595 1.00 77.94 65 VAL A C 1
ATOM 472 O O . VAL A 1 65 ? -8.930 -6.853 25.637 1.00 77.94 65 VAL A O 1
ATOM 475 N N . PRO A 1 66 ? -9.777 -8.547 26.809 1.00 78.81 66 PRO A N 1
ATOM 476 C CA . PRO A 1 66 ? -11.028 -8.551 26.052 1.00 78.81 66 PRO A CA 1
ATOM 477 C C . PRO A 1 66 ? -11.903 -7.357 26.447 1.00 78.81 66 PRO A C 1
ATOM 479 O O . PRO A 1 66 ? -11.976 -7.015 27.629 1.00 78.81 66 PRO A O 1
ATOM 482 N N . LEU A 1 67 ? -12.619 -6.767 25.484 1.00 81.88 67 LEU A N 1
ATOM 483 C CA . LEU A 1 67 ? -13.580 -5.687 25.746 1.00 81.88 67 LEU A CA 1
ATOM 484 C C . LEU A 1 67 ? -14.627 -6.111 26.800 1.00 81.88 67 LEU A C 1
ATOM 486 O O . LEU A 1 67 ? -14.972 -5.345 27.701 1.00 81.88 67 LEU A O 1
ATOM 490 N N . GLY A 1 68 ? -15.080 -7.370 26.741 1.00 71.50 68 GLY A N 1
ATOM 491 C CA . GLY A 1 68 ? -16.064 -7.928 27.671 1.00 71.50 68 GLY A CA 1
ATOM 492 C C . GLY A 1 68 ? -17.415 -7.211 27.576 1.00 71.50 68 GLY A C 1
ATOM 493 O O . GLY A 1 68 ? -17.871 -6.897 26.483 1.00 71.50 68 GLY A O 1
ATOM 494 N N . ALA A 1 69 ? -18.048 -6.943 28.723 1.00 61.19 69 ALA A N 1
ATOM 495 C CA . ALA A 1 69 ? -19.298 -6.176 28.822 1.00 61.19 69 ALA A CA 1
ATOM 496 C C . ALA A 1 69 ? -19.077 -4.655 29.005 1.00 61.19 69 ALA A C 1
ATOM 498 O O . ALA A 1 69 ? -19.967 -3.957 29.487 1.00 61.19 69 ALA A O 1
ATOM 499 N N . ARG A 1 70 ? -17.874 -4.141 28.710 1.00 72.12 70 ARG A N 1
ATOM 500 C CA . ARG A 1 70 ? -17.534 -2.716 28.868 1.00 72.12 70 ARG A CA 1
ATOM 501 C C . ARG A 1 70 ? -17.895 -1.941 27.598 1.00 72.12 70 ARG A C 1
ATOM 503 O O . ARG A 1 70 ? -17.802 -2.486 26.502 1.00 72.12 70 ARG A O 1
ATOM 510 N N . SER A 1 71 ? -18.239 -0.662 27.742 1.00 85.38 71 SER A N 1
ATOM 511 C CA . SER A 1 71 ? -18.180 0.280 26.617 1.00 85.38 71 SER A CA 1
ATOM 512 C C . SER A 1 71 ? -16.720 0.562 26.241 1.00 85.38 71 SER A C 1
ATOM 514 O O . SER A 1 71 ? -15.809 0.330 27.043 1.00 85.38 71 SER A O 1
ATOM 516 N N . PHE A 1 72 ? -16.487 1.080 25.036 1.00 89.38 72 PHE A N 1
ATOM 517 C CA . PHE A 1 72 ? -15.141 1.432 24.568 1.00 89.38 72 PHE A CA 1
ATOM 518 C C . PHE A 1 72 ? -14.484 2.490 25.467 1.00 89.38 72 PHE A C 1
ATOM 520 O O . PHE A 1 72 ? -13.329 2.336 25.861 1.00 89.38 72 PHE A O 1
ATOM 527 N N . ASP A 1 73 ? -15.243 3.503 25.883 1.00 88.19 73 ASP A N 1
ATOM 528 C CA . ASP A 1 73 ? -14.796 4.528 26.831 1.00 88.19 73 ASP A CA 1
ATOM 529 C C . ASP A 1 73 ? -14.394 3.953 28.203 1.00 88.19 73 ASP A C 1
ATOM 531 O O . ASP A 1 73 ? -13.309 4.221 28.733 1.00 88.19 73 ASP A O 1
ATOM 535 N N . ALA A 1 74 ? -15.222 3.059 28.756 1.00 87.12 74 ALA A N 1
ATOM 536 C CA . ALA A 1 74 ? -14.911 2.387 30.014 1.00 87.12 74 ALA A CA 1
ATOM 537 C C . ALA A 1 74 ? -13.660 1.502 29.885 1.00 87.12 74 ALA A C 1
ATOM 539 O O . ALA A 1 74 ? -12.852 1.411 30.815 1.00 87.12 74 ALA A O 1
ATOM 540 N N . ALA A 1 75 ? -13.475 0.866 28.724 1.00 88.56 75 ALA A N 1
ATOM 541 C CA . ALA A 1 75 ? -12.274 0.103 28.427 1.00 88.56 75 ALA A CA 1
ATOM 542 C C . ALA A 1 75 ? -11.035 1.014 28.391 1.00 88.56 75 ALA A C 1
ATOM 544 O O . ALA A 1 75 ? -10.069 0.706 29.092 1.00 88.56 75 ALA A O 1
ATOM 545 N N . CYS A 1 76 ? -11.102 2.169 27.716 1.00 87.75 76 CYS A N 1
ATOM 546 C CA . CYS A 1 76 ? -10.040 3.184 27.700 1.00 87.75 76 CYS A CA 1
ATOM 547 C C . CYS A 1 76 ? -9.672 3.689 29.099 1.00 87.75 76 CYS A C 1
ATOM 549 O O . CYS A 1 76 ? -8.492 3.759 29.446 1.00 87.75 76 CYS A O 1
ATOM 551 N N . THR A 1 77 ? -10.668 3.975 29.937 1.00 87.31 77 THR A N 1
ATOM 552 C CA . THR A 1 77 ? -10.441 4.420 31.320 1.00 87.31 77 THR A CA 1
ATOM 553 C C . THR A 1 77 ? -9.674 3.371 32.130 1.00 87.31 77 THR A C 1
ATOM 555 O O . THR A 1 77 ? -8.746 3.693 32.881 1.00 87.31 77 THR A O 1
ATOM 558 N N . SER A 1 78 ? -10.045 2.100 31.959 1.00 85.94 78 SER A N 1
ATOM 559 C CA . SER A 1 78 ? -9.474 0.982 32.713 1.00 85.94 78 SER A CA 1
ATOM 560 C C . SER A 1 78 ? -8.115 0.488 32.202 1.00 85.94 78 SER A C 1
ATOM 562 O O . SER A 1 78 ? -7.382 -0.140 32.965 1.00 85.94 78 SER A O 1
ATOM 564 N N . ALA A 1 79 ? -7.786 0.748 30.937 1.00 86.81 79 ALA A N 1
ATOM 565 C CA . ALA A 1 79 ? -6.573 0.262 30.293 1.00 86.81 79 ALA A CA 1
ATOM 566 C C . ALA A 1 79 ? -5.326 1.065 30.703 1.00 86.81 79 ALA A C 1
ATOM 568 O O . ALA A 1 79 ? -5.389 2.249 31.066 1.00 86.81 79 ALA A O 1
ATOM 569 N N . GLY A 1 80 ? -4.172 0.403 30.660 1.00 87.06 80 GLY A N 1
ATOM 570 C CA . GLY A 1 80 ? -2.853 1.020 30.702 1.00 87.06 80 GLY A CA 1
ATOM 571 C C . GLY A 1 80 ? -2.455 1.609 29.346 1.00 87.06 80 GLY A C 1
ATOM 572 O O . GLY A 1 80 ? -3.007 1.259 28.307 1.00 87.06 80 GLY A O 1
ATOM 573 N N . SER A 1 81 ? -1.479 2.521 29.352 1.00 87.25 81 SER A N 1
ATOM 574 C CA . SER A 1 81 ? -0.894 3.026 28.103 1.00 87.25 81 SER A CA 1
ATOM 575 C C . SER A 1 81 ? -0.129 1.905 27.391 1.00 87.25 81 SER A C 1
ATOM 577 O O . SER A 1 81 ? 0.692 1.231 28.012 1.00 87.25 81 SER A O 1
ATOM 579 N N . GLY A 1 82 ? -0.392 1.717 26.101 1.00 84.56 82 GLY A N 1
ATOM 580 C CA . GLY A 1 82 ? 0.142 0.653 25.254 1.00 84.56 82 GLY A CA 1
ATOM 581 C C . GLY A 1 82 ? -0.699 -0.625 25.224 1.00 84.56 82 GLY A C 1
ATOM 582 O O . GLY A 1 82 ? -0.376 -1.517 24.442 1.00 84.56 82 GLY A O 1
ATOM 583 N N . ASP A 1 83 ? -1.755 -0.734 26.034 1.00 90.56 83 ASP A N 1
ATOM 584 C CA . ASP A 1 83 ? -2.580 -1.944 26.092 1.00 90.56 83 ASP A CA 1
ATOM 585 C C . ASP A 1 83 ? -3.342 -2.204 24.786 1.00 90.56 83 ASP A C 1
ATOM 587 O O . ASP A 1 83 ? -3.739 -1.283 24.063 1.00 90.56 83 ASP A O 1
ATOM 591 N N . VAL A 1 84 ? -3.586 -3.491 24.523 1.00 90.25 84 VAL A N 1
ATOM 592 C CA . VAL A 1 84 ? -4.378 -3.972 23.389 1.00 90.25 84 VAL A CA 1
ATOM 593 C C . VAL A 1 84 ? -5.711 -4.511 23.899 1.00 90.25 84 VAL A C 1
ATOM 595 O O . VAL A 1 84 ? -5.773 -5.528 24.592 1.00 90.25 84 VAL A O 1
ATOM 598 N N . ILE A 1 85 ? -6.797 -3.848 23.530 1.00 91.38 85 ILE A N 1
ATOM 599 C CA . ILE A 1 85 ? -8.163 -4.252 23.835 1.00 91.38 85 ILE A CA 1
ATOM 600 C C . ILE A 1 85 ? -8.696 -5.053 22.647 1.00 91.38 85 ILE A C 1
ATOM 602 O O . ILE A 1 85 ? -8.869 -4.520 21.556 1.00 91.38 85 ILE A O 1
ATOM 606 N N . THR A 1 86 ? -8.959 -6.341 22.852 1.00 91.12 86 THR A N 1
ATOM 607 C CA . THR A 1 86 ? -9.540 -7.205 21.812 1.00 91.12 86 THR A CA 1
ATOM 608 C C . THR A 1 86 ? -11.057 -7.061 21.793 1.00 91.12 86 THR A C 1
ATOM 610 O O . THR A 1 86 ? -11.722 -7.256 22.815 1.00 91.12 86 THR A O 1
ATOM 613 N N . VAL A 1 87 ? -11.608 -6.717 20.633 1.00 91.62 87 VAL A N 1
ATOM 614 C CA . VAL A 1 87 ? -13.050 -6.571 20.413 1.00 91.62 87 VAL A CA 1
ATOM 615 C C . VAL A 1 87 ? -13.521 -7.750 19.560 1.00 91.62 87 VAL A C 1
ATOM 617 O O . VAL A 1 87 ? -13.100 -7.859 18.408 1.00 91.62 87 VAL A O 1
ATOM 620 N N . PRO A 1 88 ? -14.328 -8.672 20.112 1.00 88.62 88 PRO A N 1
ATOM 621 C CA . PRO A 1 88 ? -14.799 -9.836 19.371 1.00 88.62 88 PRO A CA 1
ATOM 622 C C . PRO A 1 88 ? -15.837 -9.466 18.301 1.00 88.62 88 PRO A C 1
ATOM 624 O O . PRO A 1 88 ? -16.362 -8.355 18.269 1.00 88.62 88 PRO A O 1
ATOM 627 N N . ALA A 1 89 ? -16.161 -10.433 17.443 1.00 86.44 89 ALA A N 1
ATOM 628 C CA . ALA A 1 89 ? -17.277 -10.332 16.511 1.00 86.44 89 ALA A CA 1
ATOM 629 C C . ALA A 1 89 ? -18.588 -9.986 17.240 1.00 86.44 89 ALA A C 1
ATOM 631 O O . ALA A 1 89 ? -18.880 -10.531 18.309 1.00 86.44 89 ALA A O 1
ATOM 632 N N . GLY A 1 90 ? -19.402 -9.119 16.639 1.00 84.75 90 GLY A N 1
ATOM 633 C CA . GLY A 1 90 ? -20.692 -8.724 17.195 1.00 84.75 90 GLY A CA 1
ATOM 634 C C . GLY A 1 90 ? -21.155 -7.351 16.725 1.00 84.75 90 GLY A C 1
ATOM 635 O O . GLY A 1 90 ? -20.450 -6.652 16.003 1.00 84.75 90 GLY A O 1
ATOM 636 N N . SER A 1 91 ? -22.356 -6.968 17.149 1.00 86.81 91 SER A N 1
ATOM 637 C CA . SER A 1 91 ? -22.907 -5.635 16.905 1.00 86.81 91 SER A CA 1
ATOM 638 C C . SER A 1 91 ? -22.829 -4.806 18.178 1.00 86.81 91 SER A C 1
ATOM 640 O O . SER A 1 91 ? -23.360 -5.192 19.221 1.00 86.81 91 SER A O 1
ATOM 642 N N . TYR A 1 92 ? -22.183 -3.655 18.075 1.00 88.88 92 TYR A N 1
ATOM 643 C CA . TYR A 1 92 ? -22.001 -2.700 19.151 1.00 88.88 92 TYR A CA 1
ATOM 644 C C . TYR A 1 92 ? -22.851 -1.475 18.843 1.00 88.88 92 TYR A C 1
ATOM 646 O O . TYR A 1 92 ? -22.718 -0.866 17.781 1.00 88.88 92 TYR A O 1
ATOM 654 N N . GLY A 1 93 ? -23.749 -1.138 19.773 1.00 85.00 93 GLY A N 1
ATOM 655 C CA . GLY A 1 93 ? -24.550 0.082 19.693 1.00 85.00 93 GLY A CA 1
ATOM 656 C C . GLY A 1 93 ? -23.676 1.335 19.734 1.00 85.00 93 GLY A C 1
ATOM 657 O O . GLY A 1 93 ? -22.458 1.239 19.836 1.00 85.00 93 GLY A O 1
ATOM 658 N N . ALA A 1 94 ? -24.302 2.504 19.664 1.00 86.62 94 ALA A N 1
ATOM 659 C CA . ALA A 1 94 ? -23.603 3.775 19.523 1.00 86.62 94 ALA A CA 1
ATOM 660 C C . ALA A 1 94 ? -22.509 3.984 20.598 1.00 86.62 94 ALA A C 1
ATOM 662 O O . ALA A 1 94 ? -22.778 3.872 21.796 1.00 86.62 94 ALA A O 1
ATOM 663 N N . GLN A 1 95 ? -21.273 4.243 20.165 1.00 87.00 95 GLN A N 1
ATOM 664 C CA . GLN A 1 95 ? -20.090 4.383 21.016 1.00 87.00 95 GLN A CA 1
ATOM 665 C C . GLN A 1 95 ? -19.575 5.823 21.018 1.00 87.00 95 GLN A C 1
ATOM 667 O O . GLN A 1 95 ? -19.361 6.413 19.961 1.00 87.00 95 GLN A O 1
ATOM 672 N N . TYR A 1 96 ? -19.290 6.329 22.216 1.00 85.75 96 TYR A N 1
ATOM 673 C CA . TYR A 1 96 ? -18.360 7.435 22.441 1.00 85.75 96 TYR A CA 1
ATOM 674 C C . TYR A 1 96 ? -17.033 6.852 22.918 1.00 85.75 96 TYR A C 1
ATOM 676 O O . TYR A 1 96 ? -17.037 5.899 23.706 1.00 85.75 96 TYR A O 1
ATOM 684 N N . VAL A 1 97 ? -15.912 7.395 22.448 1.00 87.62 97 VAL A N 1
ATOM 685 C CA . VAL A 1 97 ? -14.585 6.873 22.789 1.00 87.62 97 VAL A CA 1
ATOM 686 C C . VAL A 1 97 ? -13.672 8.000 23.267 1.00 87.62 97 VAL A C 1
ATOM 688 O O . VAL A 1 97 ? -13.087 8.712 22.455 1.00 87.62 97 VAL A O 1
ATOM 691 N N . GLY A 1 98 ? -13.546 8.135 24.592 1.00 87.31 98 GLY A N 1
ATOM 692 C CA . GLY A 1 98 ? -12.709 9.126 25.263 1.00 87.31 98 GLY A CA 1
ATOM 693 C C . GLY A 1 98 ? -11.410 8.527 25.807 1.00 87.31 98 GLY A C 1
ATOM 694 O O . GLY A 1 98 ? -11.366 8.035 26.936 1.00 87.31 98 GLY A O 1
ATOM 695 N N . CYS A 1 99 ? -10.312 8.572 25.049 1.00 84.12 99 CYS A N 1
ATOM 696 C CA . CYS A 1 99 ? -9.051 7.957 25.494 1.00 84.12 99 CYS A CA 1
ATOM 697 C C . CYS A 1 99 ? -8.003 9.016 25.857 1.00 84.12 99 CYS A C 1
ATOM 699 O O . CYS A 1 99 ? -7.539 9.808 25.038 1.00 84.12 99 CYS A O 1
ATOM 701 N N . THR A 1 100 ? -7.591 9.002 27.125 1.00 83.75 100 THR A N 1
ATOM 702 C CA . THR A 1 100 ? -6.509 9.848 27.664 1.00 83.75 100 THR A CA 1
ATOM 703 C C . THR A 1 100 ? -5.147 9.154 27.643 1.00 83.75 100 THR A C 1
ATOM 705 O O . THR A 1 100 ? -4.146 9.730 28.059 1.00 83.75 100 THR A O 1
ATOM 708 N N . LYS A 1 101 ? -5.105 7.902 27.178 1.00 85.44 101 LYS A N 1
ATOM 709 C CA . LYS A 1 101 ? -3.910 7.063 27.075 1.00 85.44 101 LYS A CA 1
ATOM 710 C C . LYS A 1 101 ? -3.882 6.424 25.693 1.00 85.44 101 LYS A C 1
ATOM 712 O O . LYS A 1 101 ? -4.940 6.114 25.147 1.00 85.44 101 LYS A O 1
ATOM 717 N N . ALA A 1 102 ? -2.680 6.170 25.186 1.00 85.56 102 ALA A N 1
ATOM 718 C CA . ALA A 1 102 ? -2.501 5.423 23.951 1.00 85.56 102 ALA A CA 1
ATOM 719 C C . ALA A 1 102 ? -2.956 3.975 24.172 1.00 85.56 102 ALA A C 1
ATOM 721 O O . ALA A 1 102 ? -2.353 3.255 24.963 1.00 85.56 102 ALA A O 1
ATOM 722 N N . VAL A 1 103 ? -4.018 3.548 23.501 1.00 88.88 103 VAL A N 1
ATOM 723 C CA . VAL A 1 103 ? -4.526 2.170 23.557 1.00 88.88 103 VAL A CA 1
ATOM 724 C C . VAL A 1 103 ? -4.822 1.682 22.150 1.00 88.88 103 VAL A C 1
ATOM 726 O O . VAL A 1 103 ? -5.121 2.484 21.269 1.00 88.88 103 VAL A O 1
ATOM 729 N N . THR A 1 104 ? -4.751 0.373 21.927 1.00 90.62 104 THR A N 1
ATOM 730 C CA . THR A 1 104 ? -5.116 -0.234 20.641 1.00 90.62 104 THR A CA 1
ATOM 731 C C . THR A 1 104 ? -6.370 -1.076 20.792 1.00 90.62 104 THR A C 1
ATOM 733 O O . THR A 1 104 ? -6.353 -2.072 21.505 1.00 90.62 104 THR A O 1
ATOM 736 N N . PHE A 1 105 ? -7.441 -0.731 20.088 1.00 91.44 105 PHE A N 1
ATOM 737 C CA . PHE A 1 105 ? -8.571 -1.622 19.870 1.00 91.44 105 PHE A CA 1
ATOM 738 C C . PHE A 1 105 ? -8.263 -2.529 18.680 1.00 91.44 105 PHE A C 1
ATOM 740 O O . PHE A 1 105 ? -8.287 -2.088 17.533 1.00 91.44 105 PHE A O 1
ATOM 747 N N . GLN A 1 106 ? -7.966 -3.795 18.963 1.00 91.25 106 GLN A N 1
ATOM 748 C CA . GLN A 1 106 ? -7.826 -4.831 17.946 1.00 91.25 106 GLN A CA 1
ATOM 749 C C . GLN A 1 106 ? -9.193 -5.471 17.719 1.00 91.25 106 GLN A C 1
ATOM 751 O O . GLN A 1 106 ? -9.684 -6.217 18.572 1.00 91.25 106 GLN A O 1
ATOM 756 N N . ILE A 1 107 ? -9.814 -5.151 16.591 1.00 87.81 107 ILE A N 1
ATOM 757 C CA . ILE A 1 107 ? -11.225 -5.418 16.349 1.00 87.81 107 ILE A CA 1
ATOM 758 C C . ILE A 1 107 ? -11.382 -6.533 15.328 1.00 87.81 107 ILE A C 1
ATOM 760 O O . ILE A 1 107 ? -10.751 -6.539 14.271 1.00 87.81 107 ILE A O 1
ATOM 764 N N . ASP A 1 108 ? -12.235 -7.496 15.663 1.00 88.25 108 ASP A N 1
ATOM 765 C CA . ASP A 1 108 ? -12.626 -8.542 14.734 1.00 88.25 108 ASP A CA 1
ATOM 766 C C . ASP A 1 108 ? -13.215 -7.916 13.454 1.00 88.25 108 ASP A C 1
ATOM 768 O O . ASP A 1 108 ? -14.107 -7.071 13.552 1.00 88.25 108 ASP A O 1
ATOM 772 N N . PRO A 1 109 ? -12.773 -8.316 12.249 1.00 78.38 109 PRO A N 1
ATOM 773 C CA . PRO A 1 109 ? -13.254 -7.729 10.997 1.00 78.38 109 PRO A CA 1
ATOM 774 C C . PRO A 1 109 ? -14.776 -7.788 10.802 1.00 78.38 109 PRO A C 1
ATOM 776 O O . PRO A 1 109 ? -15.329 -6.966 10.077 1.00 78.38 109 PRO A O 1
ATOM 779 N N . SER A 1 110 ? -15.458 -8.746 11.438 1.00 78.69 110 SER A N 1
ATOM 780 C CA . SER A 1 110 ? -16.915 -8.889 11.363 1.00 78.69 110 SER A CA 1
ATOM 781 C C . SER A 1 110 ? -17.679 -8.043 12.388 1.00 78.69 110 SER A C 1
ATOM 783 O O . SER A 1 110 ? -18.907 -7.963 12.316 1.00 78.69 110 SER A O 1
ATOM 785 N N . ALA A 1 111 ? -16.987 -7.399 13.334 1.00 85.69 111 ALA A N 1
ATOM 786 C CA . ALA A 1 111 ? -17.615 -6.520 14.308 1.00 85.69 111 ALA A CA 1
ATOM 787 C C . ALA A 1 111 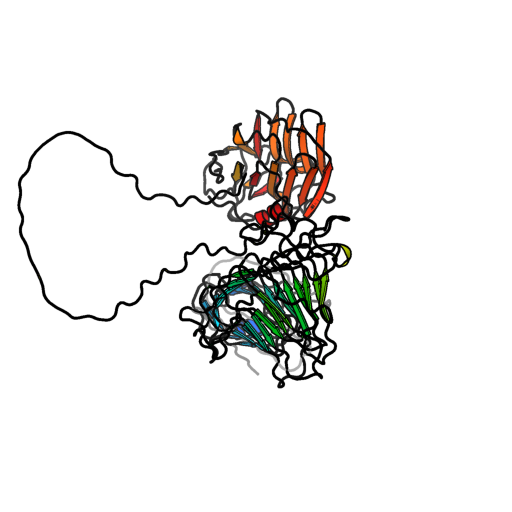? -18.194 -5.268 13.630 1.00 85.69 111 ALA A C 1
ATOM 789 O O . ALA A 1 111 ? -17.514 -4.599 12.855 1.00 85.69 111 ALA A O 1
ATOM 790 N N . GLN A 1 112 ? -19.445 -4.948 13.954 1.00 87.62 112 GLN A N 1
ATOM 791 C CA . GLN A 1 112 ? -20.161 -3.764 13.482 1.00 87.62 112 GLN A CA 1
ATOM 792 C C . GLN A 1 112 ? -20.277 -2.779 14.638 1.00 87.62 112 GLN A C 1
ATOM 794 O O . GLN A 1 112 ? -20.906 -3.094 15.650 1.00 87.62 112 GLN A O 1
ATOM 799 N N . ILE A 1 113 ? -19.667 -1.606 14.512 1.00 88.75 113 ILE A N 1
ATOM 800 C CA . ILE A 1 113 ? -19.597 -0.611 15.580 1.00 88.75 113 ILE A CA 1
ATOM 801 C C . ILE A 1 113 ? -20.280 0.663 15.104 1.00 88.75 113 ILE A C 1
ATOM 803 O O . ILE A 1 113 ? -19.775 1.363 14.230 1.00 88.75 113 ILE A O 1
ATOM 807 N N . ALA A 1 114 ? -21.413 0.984 15.722 1.00 86.56 114 ALA A N 1
ATOM 808 C CA . ALA A 1 114 ? -21.991 2.312 15.626 1.00 86.56 114 ALA A CA 1
ATOM 809 C C . ALA A 1 114 ? -21.078 3.292 16.377 1.00 86.56 114 ALA A C 1
ATOM 811 O O . ALA A 1 114 ? -21.008 3.245 17.604 1.00 86.56 114 ALA A O 1
ATOM 812 N N . LEU A 1 115 ? -20.340 4.140 15.666 1.00 84.81 115 LEU A N 1
ATOM 813 C CA . LEU A 1 115 ? -19.384 5.075 16.259 1.00 84.81 115 LEU A CA 1
ATOM 814 C C . LEU A 1 115 ? -19.942 6.494 16.136 1.00 84.81 115 LEU A C 1
ATOM 816 O O . LEU A 1 115 ? -20.275 6.939 15.039 1.00 84.81 115 LEU A O 1
ATOM 820 N N . LEU A 1 116 ? -20.109 7.167 17.276 1.00 80.00 116 LEU A N 1
ATOM 821 C CA . LEU A 1 116 ? -20.611 8.539 17.330 1.00 80.00 116 LEU A CA 1
ATOM 822 C C . LEU A 1 116 ? -19.457 9.526 17.263 1.00 80.00 116 LEU A C 1
ATOM 824 O O . LEU A 1 116 ? -19.423 10.373 16.378 1.00 80.00 116 LEU A O 1
ATOM 828 N N . ASP A 1 117 ? -18.523 9.408 18.204 1.00 83.44 117 ASP A N 1
ATOM 829 C CA . ASP A 1 117 ? -17.428 10.357 18.356 1.00 83.44 117 ASP A CA 1
ATOM 830 C C . ASP A 1 117 ? -16.229 9.733 19.083 1.00 83.44 117 ASP A C 1
ATOM 832 O O . ASP A 1 117 ? -16.381 8.953 20.033 1.00 83.44 117 ASP A O 1
ATOM 836 N N . VAL A 1 118 ? -15.036 10.100 18.623 1.00 83.38 118 VAL A N 1
ATOM 837 C CA . VAL A 1 118 ? -13.748 9.818 19.253 1.00 83.38 118 VAL A CA 1
ATOM 838 C C . VAL A 1 118 ? -13.152 11.147 19.699 1.00 83.38 118 VAL A C 1
ATOM 840 O O . VAL A 1 118 ? -12.923 12.027 18.871 1.00 83.38 118 VAL A O 1
ATOM 843 N N . HIS A 1 119 ? -12.846 11.264 20.989 1.00 79.94 119 HIS A N 1
ATOM 844 C CA . HIS A 1 119 ? -12.257 12.463 21.585 1.00 79.94 119 HIS A CA 1
ATOM 845 C C . HIS A 1 119 ? -11.143 12.115 22.586 1.00 79.94 119 HIS A C 1
ATOM 847 O O . HIS A 1 119 ? -11.061 11.001 23.109 1.00 79.94 119 HIS A O 1
ATOM 853 N N . GLY A 1 120 ? -10.258 13.073 22.882 1.00 68.81 120 GLY A N 1
ATOM 854 C CA . GLY A 1 120 ? -9.298 12.960 23.987 1.00 68.81 120 GLY A CA 1
ATOM 855 C C . GLY A 1 120 ? -7.813 13.062 23.618 1.00 68.81 120 GLY A C 1
ATOM 856 O O . GLY A 1 120 ? -7.380 12.862 22.485 1.00 68.81 120 GLY A O 1
ATOM 857 N N . ALA A 1 121 ? -7.009 13.380 24.636 1.00 60.44 121 ALA A N 1
ATOM 858 C CA . ALA A 1 121 ? -5.657 13.921 24.494 1.00 60.44 121 ALA A CA 1
ATOM 859 C C . ALA A 1 121 ? -4.574 12.946 23.991 1.00 60.44 121 ALA A C 1
ATOM 861 O O . ALA A 1 121 ? -3.457 13.398 23.752 1.00 60.44 121 ALA A O 1
ATOM 862 N N . SER A 1 122 ? -4.826 11.637 23.858 1.00 68.56 122 SER A N 1
ATOM 863 C CA . SER A 1 122 ? -3.801 10.668 23.402 1.00 68.56 122 SER A CA 1
ATOM 864 C C . SER A 1 122 ? -4.328 9.537 22.513 1.00 68.56 122 SER A C 1
ATOM 866 O O . SER A 1 122 ? -3.723 8.472 22.514 1.00 68.56 122 SER A O 1
ATOM 868 N N . GLY A 1 123 ? -5.437 9.781 21.803 1.00 70.12 123 GLY A N 1
ATOM 869 C CA . GLY A 1 123 ? -5.873 9.091 20.580 1.00 70.12 123 GLY A CA 1
ATOM 870 C C . GLY A 1 123 ? -5.736 7.565 20.537 1.00 70.12 123 GLY A C 1
ATOM 871 O O . GLY A 1 123 ? -4.631 7.034 20.430 1.00 70.12 123 GLY A O 1
ATOM 872 N N . PRO A 1 124 ? -6.844 6.810 20.551 1.00 87.19 124 PRO A N 1
ATOM 873 C CA . PRO A 1 124 ? -6.761 5.367 20.377 1.00 87.19 124 PRO A CA 1
ATOM 874 C C . PRO A 1 124 ? -6.299 4.990 18.959 1.00 87.19 124 PRO A C 1
ATOM 876 O O . PRO A 1 124 ? -6.507 5.712 17.982 1.00 87.19 124 PRO A O 1
ATOM 879 N N . THR A 1 125 ? -5.716 3.798 18.849 1.00 89.06 125 THR A N 1
ATOM 880 C CA . THR A 1 125 ? -5.583 3.084 17.580 1.00 89.06 125 THR A CA 1
ATOM 881 C C . THR A 1 125 ? -6.766 2.144 17.410 1.00 89.06 125 THR A C 1
ATOM 883 O O . THR A 1 125 ? -7.010 1.287 18.256 1.00 89.06 125 THR A O 1
ATOM 886 N N . PHE A 1 126 ? -7.465 2.279 16.297 1.00 89.56 126 PHE A N 1
ATOM 887 C CA . PHE A 1 126 ? -8.524 1.400 15.834 1.00 89.56 126 PHE A CA 1
ATOM 888 C C . PHE A 1 126 ? -7.978 0.528 14.704 1.00 89.56 126 PHE A C 1
ATOM 890 O O . PHE A 1 126 ? -7.547 1.047 13.675 1.00 89.56 126 PHE A O 1
ATOM 897 N N . ASP A 1 127 ? -7.935 -0.785 14.919 1.00 87.56 127 ASP A N 1
ATOM 898 C CA . ASP A 1 127 ? -7.343 -1.744 13.987 1.00 87.56 127 ASP A CA 1
ATOM 899 C C . ASP A 1 127 ? -8.347 -2.852 13.661 1.00 87.56 127 ASP A C 1
ATOM 901 O O . ASP A 1 127 ? -8.515 -3.793 14.442 1.00 87.56 127 ASP A O 1
ATOM 905 N N . GLY A 1 128 ? -9.018 -2.721 12.516 1.00 83.62 128 GLY A N 1
ATOM 906 C CA . GLY A 1 128 ? -10.049 -3.651 12.054 1.00 83.62 128 GLY A CA 1
ATOM 907 C C . GLY A 1 128 ? -11.490 -3.192 12.296 1.00 83.62 128 GLY A C 1
ATOM 908 O O . GLY A 1 128 ? -11.754 -2.094 12.780 1.00 83.62 128 GLY A O 1
ATOM 909 N N . GLY A 1 129 ? -12.430 -4.081 11.972 1.00 86.12 129 GLY A N 1
ATOM 910 C CA . GLY A 1 129 ? -13.868 -3.881 12.161 1.00 86.12 129 GLY A CA 1
ATOM 911 C C . GLY A 1 129 ? -14.567 -3.089 11.058 1.00 86.12 129 GLY A C 1
ATOM 912 O O . GLY A 1 129 ? -13.963 -2.639 10.082 1.00 86.12 129 GLY A O 1
ATOM 913 N N . THR A 1 130 ? -15.879 -2.946 11.230 1.00 87.50 130 THR A N 1
ATOM 914 C CA . THR A 1 130 ? -16.731 -2.078 10.419 1.00 87.50 130 THR A CA 1
ATOM 915 C C . THR A 1 130 ? -17.302 -0.965 11.287 1.00 87.50 130 THR A C 1
ATOM 917 O O . THR A 1 130 ? -17.950 -1.238 12.300 1.00 87.50 130 THR A O 1
ATOM 920 N N . TYR A 1 131 ? -17.087 0.281 10.882 1.00 87.94 131 TYR A N 1
ATOM 921 C CA . TYR A 1 131 ? -17.614 1.459 11.559 1.00 87.94 131 TYR A CA 1
ATOM 922 C C . TYR A 1 131 ? -18.795 2.024 10.799 1.00 87.94 131 TYR A C 1
ATOM 924 O O . TYR A 1 131 ? -18.741 2.183 9.583 1.00 87.94 131 TYR A O 1
ATOM 932 N N . ILE A 1 132 ? -19.851 2.336 11.536 1.00 84.12 132 ILE A N 1
ATOM 933 C CA . ILE A 1 132 ? -21.067 2.938 11.011 1.00 84.12 132 ILE A CA 1
ATOM 934 C C . ILE A 1 132 ? -21.233 4.263 11.742 1.00 84.12 132 ILE A C 1
ATOM 936 O O . ILE A 1 132 ? -21.391 4.275 12.966 1.00 84.12 132 ILE A O 1
ATOM 940 N N . GLY A 1 133 ? -21.166 5.374 11.015 1.00 75.88 133 GLY A N 1
ATOM 941 C CA . GLY A 1 133 ? -21.422 6.679 11.611 1.00 75.88 133 GLY A CA 1
ATOM 942 C C . GLY A 1 133 ? -22.872 6.797 12.090 1.00 75.88 133 GLY A C 1
ATOM 943 O O . GLY A 1 133 ? -23.803 6.288 11.462 1.00 75.88 133 GLY A O 1
ATOM 944 N N . THR A 1 134 ? -23.065 7.419 13.253 1.00 71.94 134 THR A N 1
ATOM 945 C CA . THR A 1 134 ? -24.376 7.452 13.937 1.00 71.94 134 THR A CA 1
ATOM 946 C C . THR A 1 134 ? -24.778 8.819 14.479 1.00 71.94 134 THR A C 1
ATOM 948 O O . THR A 1 134 ? -25.791 8.928 15.173 1.00 71.94 134 THR A O 1
ATOM 951 N N . SER A 1 135 ? -24.011 9.870 14.174 1.00 66.75 135 SER A N 1
ATOM 952 C CA . SER A 1 135 ? -24.409 11.247 14.479 1.00 66.75 135 SER A CA 1
ATOM 953 C C . SER A 1 135 ? -25.695 11.632 13.724 1.00 66.75 135 SER A C 1
ATOM 955 O O . SER A 1 135 ? -26.165 10.885 12.865 1.00 66.75 135 SER A O 1
ATOM 957 N N . ALA A 1 136 ? -26.272 12.808 14.010 1.00 62.41 136 ALA A N 1
ATOM 958 C CA . ALA A 1 136 ? -27.400 13.347 13.225 1.00 62.41 136 ALA A CA 1
ATOM 959 C C . ALA A 1 136 ? -27.090 13.405 11.713 1.00 62.41 136 ALA A C 1
ATOM 961 O O . ALA A 1 136 ? -27.984 13.329 10.875 1.00 62.41 136 ALA A O 1
ATOM 962 N N . ASP A 1 137 ? -25.798 13.469 11.417 1.00 60.16 137 ASP A N 1
ATOM 963 C CA . ASP A 1 137 ? -25.169 13.547 10.113 1.00 60.16 137 ASP A CA 1
ATOM 964 C C . ASP A 1 137 ? -24.760 12.175 9.550 1.00 60.16 137 ASP A C 1
ATOM 966 O O . ASP A 1 137 ? -24.362 12.059 8.394 1.00 60.16 137 ASP A O 1
ATOM 970 N N . GLY A 1 138 ? -24.867 11.115 10.358 1.00 63.62 138 GLY A N 1
ATOM 971 C CA . GLY A 1 138 ? -24.459 9.759 10.004 1.00 63.62 138 GLY A CA 1
ATOM 972 C C . GLY A 1 138 ? -22.944 9.571 9.924 1.00 63.62 138 GLY A C 1
ATOM 973 O O . GLY A 1 138 ? -22.509 8.579 9.354 1.00 63.62 138 GLY A O 1
ATOM 974 N N . ALA A 1 139 ? -22.150 10.490 10.481 1.00 71.50 139 ALA A N 1
ATOM 975 C CA . ALA A 1 139 ? -20.689 10.507 10.419 1.00 71.50 139 ALA A CA 1
ATOM 976 C C . ALA A 1 139 ? -20.022 9.830 11.633 1.00 71.50 139 ALA A C 1
ATOM 978 O O . ALA A 1 139 ? -20.570 9.816 12.739 1.00 71.50 139 ALA A O 1
ATOM 979 N N . VAL A 1 140 ? -18.815 9.304 11.422 1.00 81.56 140 VAL A N 1
ATOM 980 C CA . VAL A 1 140 ? -17.797 9.037 12.439 1.00 81.56 140 VAL A CA 1
ATOM 981 C C . VAL A 1 140 ? -17.047 10.340 12.716 1.00 81.56 140 VAL A C 1
ATOM 983 O O . VAL A 1 140 ? -16.342 10.857 11.852 1.00 81.56 140 VAL A O 1
ATOM 986 N N . SER A 1 141 ? -17.188 10.870 13.926 1.00 81.12 141 SER A N 1
ATOM 987 C CA . SER A 1 141 ? -16.545 12.123 14.332 1.00 81.12 141 SER A CA 1
ATOM 988 C C . SER A 1 141 ? -15.213 11.875 15.051 1.00 81.12 141 SER A C 1
ATOM 990 O O . SER A 1 141 ? -15.136 11.031 15.945 1.00 81.12 141 SER A O 1
ATOM 992 N N . LEU A 1 142 ? -14.167 12.612 14.670 1.00 81.81 142 LEU A N 1
ATOM 993 C CA . LEU A 1 142 ? -12.880 12.718 15.359 1.00 81.81 142 LEU A CA 1
ATOM 994 C C . LEU A 1 142 ? -12.709 14.167 15.832 1.00 81.81 142 LEU A C 1
ATOM 996 O O . LEU A 1 142 ? -12.353 15.045 15.043 1.00 81.81 142 LEU A O 1
ATOM 1000 N N . THR A 1 143 ? -12.961 14.430 17.114 1.00 77.69 143 THR A N 1
ATOM 1001 C CA . THR A 1 143 ? -12.972 15.800 17.649 1.00 77.69 143 THR A CA 1
ATOM 1002 C C . THR A 1 143 ? -11.985 15.992 18.790 1.00 77.69 143 THR A C 1
ATOM 1004 O O . THR A 1 143 ? -11.950 15.226 19.752 1.00 77.69 143 THR A O 1
ATOM 1007 N N . ASN A 1 144 ? -11.178 17.056 18.721 1.00 74.62 144 ASN A N 1
ATOM 1008 C CA . ASN A 1 144 ? -10.219 17.418 19.773 1.00 74.62 144 ASN A CA 1
ATOM 1009 C C . ASN A 1 144 ? -9.323 16.237 20.207 1.00 74.62 144 ASN A C 1
ATOM 1011 O O . ASN A 1 144 ? -9.129 15.985 21.403 1.00 74.62 144 ASN A O 1
ATOM 1015 N N . THR A 1 145 ? -8.816 15.473 19.235 1.00 72.69 145 THR A N 1
ATOM 1016 C CA . THR A 1 145 ? -7.969 14.299 19.492 1.00 72.69 145 THR A CA 1
ATOM 1017 C C . THR A 1 145 ? -6.492 14.560 19.205 1.00 72.69 145 THR A C 1
ATOM 1019 O O . THR A 1 145 ? -6.136 15.473 18.463 1.00 72.69 145 THR A O 1
ATOM 1022 N N . SER A 1 146 ? -5.598 13.748 19.779 1.00 78.56 146 SER A N 1
ATOM 1023 C CA . SER A 1 146 ? -4.199 13.698 19.335 1.00 78.56 146 SER A CA 1
ATOM 1024 C C . SER A 1 146 ? -3.719 12.261 19.145 1.00 78.56 146 SER A C 1
ATOM 1026 O O . SER A 1 146 ? -4.047 11.426 19.978 1.00 78.56 146 SER A O 1
ATOM 1028 N N . ASN A 1 147 ? -2.912 11.970 18.119 1.00 80.31 147 ASN A N 1
ATOM 1029 C CA . ASN A 1 147 ? -2.320 10.642 17.863 1.00 80.31 147 ASN A CA 1
ATOM 1030 C C . ASN A 1 147 ? -3.328 9.528 17.519 1.00 80.31 147 ASN A C 1
ATOM 1032 O O . ASN A 1 147 ? -3.124 8.365 17.872 1.00 80.31 147 ASN A O 1
ATOM 1036 N N . VAL A 1 148 ? -4.423 9.855 16.830 1.00 85.62 148 VAL A N 1
ATOM 1037 C CA . VAL A 1 148 ? -5.420 8.856 16.416 1.00 85.62 148 VAL A CA 1
ATOM 1038 C C . VAL A 1 148 ? -4.931 8.082 15.200 1.00 85.62 148 VAL A C 1
ATOM 1040 O O . VAL A 1 148 ? -4.421 8.649 14.234 1.00 85.62 148 VAL A O 1
ATOM 1043 N N . THR A 1 149 ? -5.121 6.764 15.222 1.00 87.19 149 THR A N 1
ATOM 1044 C CA . THR A 1 149 ? -4.901 5.919 14.044 1.00 87.19 149 THR A CA 1
ATOM 1045 C C . THR A 1 149 ? -6.136 5.079 13.768 1.00 87.19 149 THR A C 1
ATOM 1047 O O . THR A 1 149 ? -6.581 4.348 14.648 1.00 87.19 149 THR A O 1
ATOM 1050 N N . VAL A 1 150 ? -6.658 5.136 12.545 1.00 89.12 150 VAL A N 1
ATOM 1051 C CA . VAL A 1 150 ? -7.726 4.247 12.066 1.00 89.12 150 VAL A CA 1
ATOM 1052 C C . VAL A 1 150 ? -7.190 3.449 10.893 1.00 89.12 150 VAL A C 1
ATOM 1054 O O . VAL A 1 150 ? -6.785 4.034 9.883 1.00 89.12 150 VAL A O 1
ATOM 1057 N N . ARG A 1 151 ? -7.157 2.122 11.031 1.00 87.69 151 ARG A N 1
ATOM 1058 C CA . ARG A 1 151 ? -6.601 1.250 10.000 1.00 87.69 151 ARG A CA 1
ATOM 1059 C C . ARG A 1 151 ? -7.293 -0.092 9.845 1.00 87.69 151 ARG A C 1
ATOM 1061 O O . ARG A 1 151 ? -7.879 -0.616 10.789 1.00 87.69 151 ARG A O 1
ATOM 1068 N N . HIS A 1 152 ? -7.143 -0.667 8.651 1.00 82.31 152 HIS A N 1
ATOM 1069 C CA . HIS A 1 152 ? -7.688 -1.976 8.277 1.00 82.31 152 HIS A CA 1
ATOM 1070 C C . HIS A 1 152 ? -9.202 -2.106 8.499 1.00 82.31 152 HIS A C 1
ATOM 1072 O O . HIS A 1 152 ? -9.703 -3.210 8.713 1.00 82.31 152 HIS A O 1
ATOM 1078 N N . ALA A 1 153 ? -9.925 -0.990 8.459 1.00 84.69 153 ALA A N 1
ATOM 1079 C CA . ALA A 1 153 ? -11.348 -0.942 8.728 1.00 84.69 153 ALA A CA 1
ATOM 1080 C C . ALA A 1 153 ? -12.168 -0.763 7.448 1.00 84.69 153 ALA A C 1
ATOM 1082 O O . ALA A 1 153 ? -11.690 -0.228 6.444 1.00 84.69 153 ALA A O 1
ATOM 1083 N N . ARG A 1 154 ? -13.434 -1.179 7.516 1.00 86.50 154 ARG A N 1
ATOM 1084 C CA . ARG A 1 154 ? -14.481 -0.724 6.597 1.00 86.50 154 ARG A CA 1
ATOM 1085 C C . ARG A 1 154 ? -15.241 0.409 7.280 1.00 86.50 154 ARG A C 1
ATOM 1087 O O . ARG A 1 154 ? -15.709 0.237 8.402 1.00 86.50 154 ARG A O 1
ATOM 1094 N N . ILE A 1 155 ? -15.327 1.570 6.650 1.00 87.06 155 ILE A N 1
ATOM 1095 C CA . ILE A 1 155 ? -15.959 2.758 7.223 1.00 87.06 155 ILE A CA 1
ATOM 1096 C C . ILE A 1 155 ? -17.142 3.119 6.335 1.00 87.06 155 ILE A C 1
ATOM 1098 O O . ILE A 1 155 ? -16.964 3.513 5.183 1.00 87.06 155 ILE A O 1
ATOM 1102 N N . HIS A 1 156 ? -18.340 2.942 6.887 1.00 80.44 156 HIS A N 1
ATOM 1103 C CA . HIS A 1 156 ? -19.583 3.374 6.277 1.00 80.44 156 HIS A CA 1
ATOM 1104 C C . HIS A 1 156 ? -19.930 4.776 6.752 1.00 80.44 156 HIS A C 1
ATOM 1106 O O . HIS A 1 156 ? -20.055 5.012 7.960 1.00 80.44 156 HIS A O 1
ATOM 1112 N N . ASN A 1 157 ? -20.195 5.644 5.777 1.00 67.25 157 ASN A N 1
ATOM 1113 C CA . ASN A 1 157 ? -20.471 7.062 5.973 1.00 67.25 157 ASN A CA 1
ATOM 1114 C C . ASN A 1 157 ? -19.285 7.855 6.537 1.00 67.25 157 ASN A C 1
ATOM 1116 O O . ASN A 1 157 ? -18.191 7.351 6.776 1.00 67.25 157 ASN A O 1
ATOM 1120 N N . MET A 1 158 ? -19.541 9.149 6.672 1.00 66.75 158 MET A N 1
ATOM 1121 C CA . MET A 1 158 ? -18.565 10.219 6.667 1.00 66.75 158 MET A CA 1
ATOM 1122 C C . MET A 1 158 ? -17.565 10.166 7.806 1.00 66.75 158 MET A C 1
ATOM 1124 O O . MET A 1 158 ? -17.944 9.846 8.924 1.00 66.75 158 MET A O 1
ATOM 1128 N N . VAL A 1 159 ? -16.319 10.567 7.562 1.00 65.62 159 VAL A N 1
ATOM 1129 C CA . VAL A 1 159 ? -15.395 10.933 8.644 1.00 65.62 159 VAL A CA 1
ATOM 1130 C C . VAL A 1 159 ? -15.363 12.450 8.746 1.00 65.62 159 VAL A C 1
ATOM 1132 O O . VAL A 1 159 ? -15.037 13.108 7.761 1.00 65.62 159 VAL A O 1
ATOM 1135 N N . TYR A 1 160 ? -15.698 12.974 9.922 1.00 69.75 160 TYR A N 1
ATOM 1136 C CA . TYR A 1 160 ? -15.570 14.389 10.257 1.00 69.75 160 TYR A CA 1
ATOM 1137 C C . TYR A 1 160 ? -14.377 14.574 11.190 1.00 69.75 160 TYR A C 1
ATOM 1139 O O . TYR A 1 160 ? -14.285 13.882 12.205 1.00 69.75 160 TYR A O 1
ATOM 1147 N N . VAL A 1 161 ? -13.456 15.477 10.852 1.00 70.12 161 VAL A N 1
ATOM 1148 C CA . VAL A 1 161 ? -12.250 15.736 11.654 1.00 70.12 161 VAL A CA 1
ATOM 1149 C C . VAL A 1 161 ? -12.182 17.208 12.037 1.00 70.12 161 VAL A C 1
ATOM 1151 O O . VAL A 1 161 ? -12.098 18.057 11.156 1.00 70.12 161 VAL A O 1
ATOM 1154 N N . GLU A 1 162 ? -12.150 17.491 13.342 1.00 70.69 162 GLU A N 1
ATOM 1155 C CA . GLU A 1 162 ? -12.053 18.853 13.887 1.00 70.69 162 GLU A CA 1
ATOM 1156 C C . GLU A 1 162 ? -11.138 18.902 15.123 1.00 70.69 162 GLU A C 1
ATOM 1158 O O . GLU A 1 162 ? -11.167 18.014 15.984 1.00 70.69 162 GLU A O 1
ATOM 1163 N N . GLY A 1 163 ? -10.304 19.941 15.238 1.00 63.41 163 GLY A N 1
ATOM 1164 C CA . GLY A 1 163 ? -9.480 20.203 16.427 1.00 63.41 163 GLY A CA 1
ATOM 1165 C C . GLY A 1 163 ? -8.445 19.113 16.727 1.00 63.41 163 GLY A C 1
ATOM 1166 O O . GLY A 1 163 ? -8.016 18.950 17.870 1.00 63.41 163 GLY A O 1
ATOM 1167 N N . THR A 1 164 ? -8.088 18.314 15.726 1.00 67.25 164 THR A N 1
ATOM 1168 C CA . THR A 1 164 ? -7.362 17.057 15.889 1.00 67.25 164 THR A CA 1
ATOM 1169 C C . THR A 1 164 ? -5.921 17.172 15.382 1.00 67.25 164 THR A C 1
ATOM 1171 O O . THR A 1 164 ? -5.653 17.805 14.369 1.00 67.25 164 THR A O 1
ATOM 1174 N N . VAL A 1 165 ? -4.959 16.549 16.069 1.00 74.94 165 VAL A N 1
ATOM 1175 C CA . VAL A 1 165 ? -3.525 16.603 15.721 1.00 74.94 165 VAL A CA 1
ATOM 1176 C C . VAL A 1 165 ? -2.957 15.190 15.565 1.00 74.94 165 VAL A C 1
ATOM 1178 O O . VAL A 1 165 ? -3.359 14.274 16.274 1.00 74.94 165 VAL A O 1
ATOM 1181 N N . ASP A 1 166 ? -2.002 14.991 14.655 1.00 81.06 166 ASP A N 1
ATOM 1182 C CA . ASP A 1 166 ? -1.318 13.702 14.443 1.00 81.06 166 ASP A CA 1
ATOM 1183 C C . ASP A 1 166 ? -2.275 12.539 14.162 1.00 81.06 166 ASP A C 1
ATOM 1185 O O . ASP A 1 166 ? -2.297 11.538 14.874 1.00 81.06 166 ASP A O 1
ATOM 1189 N N . THR A 1 167 ? -3.092 12.669 13.122 1.00 85.06 167 THR A N 1
ATOM 1190 C CA . THR A 1 167 ? -4.043 11.624 12.737 1.00 85.06 167 THR A CA 1
ATOM 1191 C C . THR A 1 167 ? -3.581 10.870 11.508 1.00 85.06 167 THR A C 1
ATOM 1193 O O . THR A 1 167 ? -3.132 11.456 10.523 1.00 85.06 167 THR A O 1
ATOM 1196 N N . THR A 1 168 ? -3.701 9.547 11.570 1.00 88.06 168 THR A N 1
ATOM 1197 C CA . THR A 1 168 ? -3.441 8.651 10.444 1.00 88.06 168 THR A CA 1
ATOM 1198 C C . THR A 1 168 ? -4.685 7.831 10.133 1.00 88.06 168 THR A C 1
ATOM 1200 O O . THR A 1 168 ? -5.134 7.036 10.955 1.00 88.06 168 THR A O 1
ATOM 1203 N N . ILE A 1 169 ? -5.218 7.989 8.926 1.00 88.88 169 ILE A N 1
ATOM 1204 C CA . ILE A 1 169 ? -6.296 7.159 8.385 1.00 88.88 169 ILE A CA 1
ATOM 1205 C C . ILE A 1 169 ? -5.681 6.340 7.263 1.00 88.88 169 ILE A C 1
ATOM 1207 O O . ILE A 1 169 ? -5.336 6.894 6.214 1.00 88.88 169 ILE A O 1
ATOM 1211 N N . SER A 1 170 ? -5.474 5.041 7.485 1.00 88.69 170 SER A N 1
ATOM 1212 C CA . SER A 1 170 ? -4.757 4.232 6.505 1.00 88.69 170 SER A CA 1
ATOM 1213 C C . SER A 1 170 ? -5.220 2.803 6.301 1.00 88.69 170 SER A C 1
ATOM 1215 O O . SER A 1 170 ? -5.693 2.145 7.216 1.00 88.69 170 SER A O 1
ATOM 1217 N N . ALA A 1 171 ? -5.034 2.289 5.085 1.00 80.25 171 ALA A N 1
ATOM 1218 C CA . ALA A 1 171 ? -5.396 0.916 4.730 1.00 80.25 171 ALA A CA 1
ATOM 1219 C C . ALA A 1 171 ? -6.876 0.572 5.001 1.00 80.25 171 ALA A C 1
ATOM 1221 O O . ALA A 1 171 ? -7.191 -0.560 5.374 1.00 80.25 171 ALA A O 1
ATOM 1222 N N . ASN A 1 172 ? -7.779 1.544 4.837 1.00 85.50 172 ASN A N 1
ATOM 1223 C CA . ASN A 1 172 ? -9.218 1.361 5.020 1.00 85.50 172 ASN A CA 1
ATOM 1224 C C . ASN A 1 172 ? -9.958 1.233 3.683 1.00 85.50 172 ASN A C 1
ATOM 1226 O O . ASN A 1 172 ? -9.458 1.627 2.627 1.00 85.50 172 ASN A O 1
ATOM 1230 N N . VAL A 1 173 ? -11.181 0.718 3.761 1.00 86.19 173 VAL A N 1
ATOM 1231 C CA . VAL A 1 173 ? -12.205 0.842 2.719 1.00 86.19 173 VAL A CA 1
ATOM 1232 C C . VAL A 1 173 ? -13.240 1.850 3.212 1.00 86.19 173 VAL A C 1
ATOM 1234 O O . VAL A 1 173 ? -13.800 1.662 4.289 1.00 86.19 173 VAL A O 1
ATOM 1237 N N . ILE A 1 174 ? -13.457 2.919 2.453 1.00 86.75 174 ILE A N 1
ATOM 1238 C CA . ILE A 1 174 ? -14.352 4.032 2.780 1.00 86.75 174 ILE A CA 1
ATOM 1239 C C . ILE A 1 174 ? -15.421 4.106 1.693 1.00 86.75 174 ILE A C 1
ATOM 1241 O O . ILE A 1 174 ? -15.108 4.244 0.508 1.00 86.75 174 ILE A O 1
ATOM 1245 N N . GLU A 1 175 ? -16.678 3.980 2.106 1.00 82.81 175 GLU A N 1
ATOM 1246 C CA . GLU A 1 175 ? -17.818 3.856 1.199 1.00 82.81 175 GLU A CA 1
ATOM 1247 C C . GLU A 1 175 ? -19.100 4.424 1.842 1.00 82.81 175 GLU A C 1
ATOM 1249 O O . GLU A 1 175 ? -19.206 4.509 3.073 1.00 82.81 175 GLU A O 1
ATOM 1254 N N . PRO A 1 176 ? -20.112 4.816 1.049 1.00 78.06 176 PRO A N 1
ATOM 1255 C CA . PRO A 1 176 ? -21.387 5.257 1.603 1.00 78.06 176 PRO A CA 1
ATOM 1256 C C . PRO A 1 176 ? -22.128 4.104 2.299 1.00 78.06 176 PRO A C 1
ATOM 1258 O O . PRO A 1 176 ? -21.965 2.931 1.954 1.00 78.06 176 PRO A O 1
ATOM 1261 N N . ALA A 1 177 ? -22.990 4.420 3.268 1.00 70.19 177 ALA A N 1
ATOM 1262 C CA . ALA A 1 177 ? -23.839 3.408 3.881 1.00 70.19 177 ALA A CA 1
ATOM 1263 C C . ALA A 1 177 ? -24.861 2.826 2.887 1.00 70.19 177 ALA A C 1
ATOM 1265 O O . ALA A 1 177 ? -25.303 3.502 1.947 1.00 70.19 177 ALA A O 1
ATOM 1266 N N . PRO A 1 178 ? -25.315 1.582 3.130 1.00 62.75 178 PRO A N 1
ATOM 1267 C CA . PRO A 1 178 ? -26.436 0.994 2.408 1.00 62.75 178 PRO A CA 1
ATOM 1268 C C . PRO A 1 178 ? -27.686 1.885 2.516 1.00 62.75 178 PRO A C 1
ATOM 1270 O O . PRO A 1 178 ? -28.270 2.014 3.589 1.00 62.75 178 PRO A O 1
ATOM 1273 N N . GLY A 1 179 ? -28.096 2.498 1.401 1.00 59.53 179 GLY A N 1
ATOM 1274 C CA . GLY A 1 179 ? -29.215 3.452 1.352 1.00 59.53 179 GLY A CA 1
ATOM 1275 C C . GLY A 1 179 ? -28.842 4.868 0.897 1.00 59.53 179 GLY A C 1
ATOM 1276 O O . GLY A 1 179 ? -29.748 5.660 0.655 1.00 59.53 179 GLY A O 1
ATOM 1277 N N . GLY A 1 180 ? -27.549 5.155 0.706 1.00 59.72 180 GLY A N 1
ATOM 1278 C CA . GLY A 1 180 ? -27.045 6.450 0.237 1.00 59.72 180 GLY A CA 1
ATOM 1279 C C . GLY A 1 180 ? -26.559 7.353 1.372 1.00 59.72 180 GLY A C 1
ATOM 1280 O O . GLY A 1 180 ? -26.692 7.021 2.550 1.00 59.72 180 GLY A O 1
ATOM 1281 N N . THR A 1 181 ? -25.966 8.493 1.015 1.00 54.12 181 THR A N 1
ATOM 1282 C CA . THR A 1 181 ? -25.522 9.500 1.986 1.00 54.12 181 THR A CA 1
ATOM 1283 C C . THR A 1 181 ? -26.723 10.308 2.488 1.00 54.12 181 THR A C 1
ATOM 1285 O O . THR A 1 181 ? -27.605 10.690 1.720 1.00 54.12 181 THR A O 1
ATOM 1288 N N . THR A 1 182 ? -26.797 10.547 3.799 1.00 44.84 182 THR A N 1
ATOM 1289 C CA . THR A 1 182 ? -27.898 11.291 4.445 1.00 44.84 182 THR A CA 1
ATOM 1290 C C . THR A 1 182 ? -27.610 12.786 4.600 1.00 44.84 182 THR A C 1
ATOM 1292 O O . THR A 1 182 ? -28.420 13.509 5.177 1.00 44.84 182 THR A O 1
ATOM 1295 N N . TRP A 1 183 ? -26.458 13.255 4.117 1.00 49.06 183 TRP A N 1
AT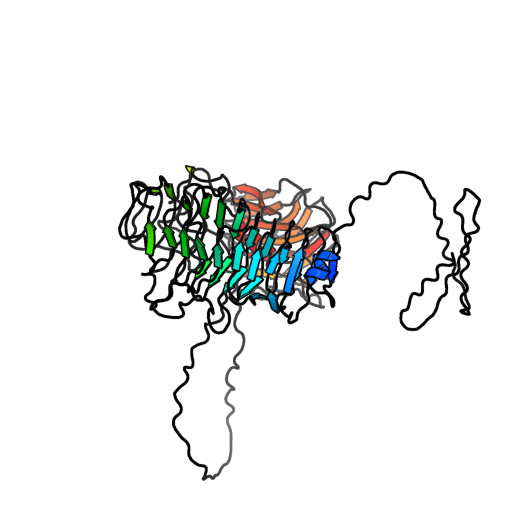OM 1296 C CA . TRP A 1 183 ? -25.963 14.607 4.356 1.00 49.06 183 TRP A CA 1
ATOM 1297 C C . TRP A 1 183 ? -26.429 15.609 3.303 1.00 49.06 183 TRP A C 1
ATOM 1299 O O . TRP A 1 183 ? -26.507 15.281 2.122 1.00 49.06 183 TRP A O 1
ATOM 1309 N N . SER A 1 184 ? -26.708 16.850 3.719 1.00 47.91 184 SER A N 1
ATOM 1310 C CA . SER A 1 184 ? -27.143 17.912 2.798 1.00 47.91 184 SER A CA 1
ATOM 1311 C C . SER A 1 184 ? -26.062 18.315 1.790 1.00 47.91 184 SER A C 1
ATOM 1313 O O . SER A 1 184 ? -26.410 18.782 0.708 1.00 47.91 184 SER A O 1
ATOM 1315 N N . ASN A 1 185 ? -24.782 18.116 2.137 1.00 56.66 185 ASN A N 1
ATOM 1316 C CA . ASN A 1 185 ? -23.637 18.329 1.243 1.00 56.66 185 ASN A CA 1
ATOM 1317 C C . ASN A 1 185 ? -23.263 17.031 0.496 1.00 56.66 185 ASN A C 1
ATOM 1319 O O . ASN A 1 185 ? -23.052 17.053 -0.704 1.00 56.66 185 ASN A O 1
ATOM 1323 N N . GLY A 1 186 ? -23.322 15.871 1.162 1.00 64.25 186 GLY A N 1
ATOM 1324 C CA . GLY A 1 186 ? -23.262 14.549 0.520 1.00 64.25 186 GLY A CA 1
ATOM 1325 C C . GLY A 1 186 ? -21.870 13.919 0.363 1.00 64.25 186 GLY A C 1
ATOM 1326 O O . GLY A 1 186 ? -21.777 12.889 -0.296 1.00 64.25 186 GLY A O 1
ATOM 1327 N N . ASP A 1 187 ? -20.825 14.477 0.979 1.00 73.31 187 ASP A N 1
ATOM 1328 C CA . ASP A 1 187 ? -19.428 14.011 0.881 1.00 73.31 187 ASP A CA 1
ATOM 1329 C C . ASP A 1 187 ? -19.167 12.677 1.631 1.00 73.31 187 ASP A C 1
ATOM 1331 O O . ASP A 1 187 ? -19.972 12.262 2.458 1.00 73.31 187 ASP A O 1
ATOM 1335 N N . MET A 1 188 ? -18.055 11.971 1.367 1.00 76.94 188 MET A N 1
ATOM 1336 C CA . MET A 1 188 ? -17.623 10.760 2.111 1.00 76.94 188 MET A CA 1
ATOM 1337 C C . MET A 1 188 ? -16.609 11.043 3.220 1.00 76.94 188 MET A C 1
ATOM 1339 O O . MET A 1 188 ? -16.491 10.268 4.165 1.00 76.94 188 MET A O 1
ATOM 1343 N N . MET A 1 189 ? -15.827 12.106 3.110 1.00 82.06 189 MET A N 1
ATOM 1344 C CA . MET A 1 189 ? -14.892 12.516 4.150 1.00 82.06 189 MET A CA 1
ATOM 1345 C C . MET A 1 189 ? -14.780 14.023 4.082 1.00 82.06 189 MET A C 1
ATOM 1347 O O . MET A 1 189 ? -14.449 14.554 3.026 1.00 82.06 189 MET A O 1
ATOM 1351 N N . ASP A 1 190 ? -15.057 14.680 5.200 1.00 78.62 190 ASP A N 1
ATOM 1352 C CA . ASP A 1 190 ? -15.009 16.129 5.305 1.00 78.62 190 ASP A CA 1
ATOM 1353 C C . ASP A 1 190 ? -14.064 16.511 6.444 1.00 78.62 190 ASP A C 1
ATOM 1355 O O . ASP A 1 190 ? -14.138 16.000 7.567 1.00 78.62 190 ASP A O 1
ATOM 1359 N N . ILE A 1 191 ? -13.119 17.379 6.124 1.00 77.19 191 ILE A N 1
ATOM 1360 C CA . ILE A 1 191 ? -12.123 17.875 7.059 1.00 77.19 191 ILE A CA 1
ATOM 1361 C C . ILE A 1 191 ? -12.372 19.371 7.178 1.00 77.19 191 ILE A C 1
ATOM 1363 O O . ILE A 1 191 ? -12.009 20.152 6.289 1.00 77.19 191 ILE A O 1
ATOM 1367 N N . TYR A 1 192 ? -12.997 19.750 8.290 1.00 71.25 192 TYR A N 1
ATOM 1368 C CA . TYR A 1 192 ? -13.489 21.100 8.509 1.00 71.25 192 TYR A CA 1
ATOM 1369 C C . TYR A 1 192 ? -13.055 21.613 9.885 1.00 71.25 192 TYR A C 1
ATOM 1371 O O . TYR A 1 192 ? -13.385 21.036 10.916 1.00 71.25 192 TYR A O 1
ATOM 1379 N N . GLU A 1 193 ? -12.365 22.755 9.914 1.00 60.94 193 GLU A N 1
ATOM 1380 C CA . GLU A 1 193 ? -11.970 23.423 11.161 1.00 60.94 193 GLU A CA 1
ATOM 1381 C C . GLU A 1 193 ? -12.857 24.671 11.384 1.00 60.94 193 GLU A C 1
ATOM 1383 O O . GLU A 1 193 ? -12.516 25.788 10.980 1.00 60.94 193 GLU A O 1
ATOM 1388 N N . GLN A 1 194 ? -14.037 24.517 12.009 1.00 52.19 194 GLN A N 1
ATOM 1389 C CA . GLN A 1 194 ? -14.930 25.650 12.314 1.00 52.19 194 GLN A CA 1
ATOM 1390 C C . GLN A 1 194 ? -14.598 26.312 13.654 1.00 52.19 194 GLN A C 1
ATOM 1392 O O . GLN A 1 194 ? -15.134 25.916 14.670 1.00 52.19 194 GLN A O 1
ATOM 1397 N N . THR A 1 195 ? -13.826 27.407 13.642 1.00 49.31 195 THR A N 1
ATOM 1398 C CA . THR A 1 195 ? -13.829 28.595 14.555 1.00 49.31 195 THR A CA 1
ATOM 1399 C C . THR A 1 195 ? -14.143 28.497 16.076 1.00 49.31 195 THR A C 1
ATOM 1401 O O . THR A 1 195 ? -14.174 29.539 16.730 1.00 49.31 195 THR A O 1
ATOM 1404 N N . ARG A 1 196 ? -14.338 27.330 16.702 1.00 46.12 196 ARG A N 1
ATOM 1405 C CA . ARG A 1 196 ? -14.808 27.187 18.096 1.00 46.12 196 ARG A CA 1
ATOM 1406 C C . ARG A 1 196 ? -13.817 26.507 19.039 1.00 46.12 196 ARG A C 1
ATOM 1408 O O . ARG A 1 196 ? -14.058 26.518 20.244 1.00 46.12 196 ARG A O 1
ATOM 1415 N N . SER A 1 197 ? -12.696 25.992 18.538 1.00 47.22 197 SER A N 1
ATOM 1416 C CA . SER A 1 197 ? -11.610 25.440 19.356 1.00 47.22 197 SER A CA 1
ATOM 1417 C C . SER A 1 197 ? -10.287 26.131 18.994 1.00 47.22 197 SER A C 1
ATOM 1419 O O . SER A 1 197 ? -10.060 26.416 17.814 1.00 47.22 197 SER A O 1
ATOM 1421 N N . PRO A 1 198 ? -9.427 26.498 19.963 1.00 46.91 198 PRO A N 1
ATOM 1422 C CA . PRO A 1 198 ? -8.171 27.177 19.675 1.00 46.91 198 PRO A CA 1
ATOM 1423 C C . PRO A 1 198 ? -7.235 26.263 18.873 1.00 46.91 198 PRO A C 1
ATOM 1425 O O . PRO A 1 198 ? -6.596 25.377 19.426 1.00 46.91 198 PRO A O 1
ATOM 1428 N N . GLN A 1 199 ? -7.182 26.534 17.568 1.00 55.56 199 GLN A N 1
ATOM 1429 C CA . GLN A 1 199 ? -6.090 26.308 16.619 1.00 55.56 199 GLN A CA 1
ATOM 1430 C C . GLN A 1 199 ? -5.231 25.067 16.886 1.00 55.56 199 GLN A C 1
ATOM 1432 O O . GLN A 1 199 ? -4.179 25.130 17.527 1.00 55.56 199 GLN A O 1
ATOM 1437 N N . SER A 1 200 ? -5.661 23.940 16.329 1.00 57.81 200 SER A N 1
ATOM 1438 C CA . SER A 1 200 ? -4.832 22.747 16.239 1.00 57.81 200 SER A CA 1
ATOM 1439 C C . SER A 1 200 ? -3.915 22.838 15.003 1.00 57.81 200 SER A C 1
ATOM 1441 O O . SER A 1 200 ? -4.320 23.307 13.942 1.00 57.81 200 SER A O 1
ATOM 1443 N N . ASN A 1 201 ? -2.639 22.458 15.135 1.00 69.62 201 ASN A N 1
ATOM 1444 C CA . ASN A 1 201 ? -1.745 22.238 13.989 1.00 69.62 201 ASN A CA 1
ATOM 1445 C C . ASN A 1 201 ? -2.108 20.871 13.394 1.00 69.62 201 ASN A C 1
ATOM 1447 O O . ASN A 1 201 ? -1.463 19.880 13.751 1.00 69.62 201 ASN A O 1
ATOM 1451 N N . LEU A 1 202 ? -3.189 20.783 12.606 1.00 77.25 202 LEU A N 1
ATOM 1452 C CA . LEU A 1 202 ? -3.626 19.507 12.039 1.00 77.25 202 LEU A CA 1
ATOM 1453 C C . LEU A 1 202 ? -2.471 18.902 11.260 1.00 77.25 202 LEU A C 1
ATOM 1455 O O . LEU A 1 202 ? -1.951 19.486 10.314 1.00 77.25 202 LEU A O 1
ATOM 1459 N N . ARG A 1 203 ? -2.085 17.700 11.670 1.00 82.44 203 ARG A N 1
ATOM 1460 C CA . ARG A 1 203 ? -1.127 16.861 10.961 1.00 82.44 203 ARG A CA 1
ATOM 1461 C C . ARG A 1 203 ? -1.867 15.598 10.587 1.00 82.44 203 ARG A C 1
ATOM 1463 O O . ARG A 1 203 ? -2.022 14.708 11.422 1.00 82.44 203 ARG A O 1
ATOM 1470 N N . LEU A 1 204 ? -2.386 15.567 9.367 1.00 85.69 204 LEU A N 1
ATOM 1471 C CA . LEU A 1 204 ? -3.249 14.499 8.881 1.00 85.69 204 LEU A CA 1
ATOM 1472 C C . LEU A 1 204 ? -2.561 13.734 7.757 1.00 85.69 204 LEU A C 1
ATOM 1474 O O . LEU A 1 204 ? -2.098 14.313 6.777 1.00 85.69 204 LEU A O 1
ATOM 1478 N N . THR A 1 205 ? -2.511 12.413 7.894 1.00 88.50 205 THR A N 1
ATOM 1479 C CA . THR A 1 205 ? -2.079 11.504 6.833 1.00 88.50 205 THR A CA 1
ATOM 1480 C C . THR A 1 205 ? -3.223 10.572 6.459 1.00 88.50 205 THR A C 1
ATOM 1482 O O . THR A 1 205 ? -3.646 9.744 7.264 1.00 88.50 205 THR A O 1
ATOM 1485 N N . ILE A 1 206 ? -3.696 10.687 5.222 1.00 90.19 206 ILE A N 1
ATOM 1486 C CA . ILE A 1 206 ? -4.662 9.782 4.599 1.00 90.19 206 ILE A CA 1
ATOM 1487 C C . ILE A 1 206 ? -3.872 8.932 3.616 1.00 90.19 206 ILE A C 1
ATOM 1489 O O . ILE A 1 206 ? -3.428 9.445 2.585 1.00 90.19 206 ILE A O 1
ATOM 1493 N N . ALA A 1 207 ? -3.645 7.660 3.942 1.00 88.50 207 ALA A N 1
ATOM 1494 C CA . ALA A 1 207 ? -2.762 6.819 3.144 1.00 88.50 207 ALA A CA 1
ATOM 1495 C C . ALA A 1 207 ? -3.280 5.412 2.852 1.00 88.50 207 ALA A C 1
ATOM 1497 O O . ALA A 1 207 ? -3.806 4.745 3.729 1.00 88.50 207 ALA A O 1
ATOM 1498 N N . ASP A 1 208 ? -3.051 4.904 1.643 1.00 82.81 208 ASP A N 1
ATOM 1499 C CA . ASP A 1 208 ? -3.348 3.506 1.287 1.00 82.81 208 ASP A CA 1
ATOM 1500 C C . ASP A 1 208 ? -4.836 3.104 1.416 1.00 82.81 208 ASP A C 1
ATOM 1502 O O . ASP A 1 208 ? -5.144 1.922 1.571 1.00 82.81 208 ASP A O 1
ATOM 1506 N N . ASN A 1 209 ? -5.772 4.057 1.369 1.00 86.25 209 ASN A N 1
ATOM 1507 C CA . ASN A 1 209 ? -7.208 3.770 1.465 1.00 86.25 209 ASN A CA 1
ATOM 1508 C C . ASN A 1 209 ? -7.842 3.521 0.084 1.00 86.25 209 ASN A C 1
ATOM 1510 O O . ASN A 1 209 ? -7.340 4.003 -0.936 1.00 86.25 209 ASN A O 1
ATOM 1514 N N . VAL A 1 210 ? -8.979 2.817 0.058 1.00 85.75 210 VAL A N 1
ATOM 1515 C CA . VAL A 1 210 ? -9.925 2.830 -1.074 1.00 85.75 210 VAL A CA 1
ATOM 1516 C C . VAL A 1 210 ? -11.118 3.685 -0.707 1.00 85.75 210 VAL A C 1
ATOM 1518 O O . VAL A 1 210 ? -11.770 3.420 0.295 1.00 85.75 210 VAL A O 1
ATOM 1521 N N . PHE A 1 211 ? -11.438 4.639 -1.563 1.00 85.50 211 PHE A N 1
ATOM 1522 C CA . PHE A 1 211 ? -12.683 5.384 -1.555 1.00 85.50 211 PHE A CA 1
ATOM 1523 C C . PHE A 1 211 ? -13.516 4.906 -2.737 1.00 85.50 211 PHE A C 1
ATOM 1525 O O . PHE A 1 211 ? -13.035 4.971 -3.877 1.00 85.50 211 PHE A O 1
ATOM 1532 N N . HIS A 1 212 ? -14.739 4.431 -2.503 1.00 82.31 212 HIS A N 1
ATOM 1533 C CA . HIS A 1 212 ? -15.589 4.005 -3.610 1.00 82.31 212 HIS A CA 1
ATOM 1534 C C . HIS A 1 212 ? -17.091 4.124 -3.383 1.00 82.31 212 HIS A C 1
ATOM 1536 O O . HIS A 1 212 ? -17.590 4.085 -2.262 1.00 82.31 212 HIS A O 1
ATOM 1542 N N . GLY A 1 213 ? -17.813 4.186 -4.503 1.00 77.06 213 GLY A N 1
ATOM 1543 C CA . GLY A 1 213 ? -19.262 4.037 -4.543 1.00 77.06 213 GLY A CA 1
ATOM 1544 C C . GLY A 1 213 ? -20.047 5.303 -4.212 1.00 77.06 213 GLY A C 1
ATOM 1545 O O . GLY A 1 213 ? -21.276 5.221 -4.139 1.00 77.06 213 GLY A O 1
ATOM 1546 N N . LEU A 1 214 ? -19.392 6.458 -4.042 1.00 76.12 214 LEU A N 1
ATOM 1547 C CA . LEU A 1 214 ? -20.090 7.718 -3.806 1.00 76.12 214 LEU A CA 1
ATOM 1548 C C . LEU A 1 214 ? -20.829 8.181 -5.061 1.00 76.12 214 LEU A C 1
ATOM 1550 O O . LEU A 1 214 ? -20.237 8.443 -6.107 1.00 76.12 214 LEU A O 1
ATOM 1554 N N . ARG A 1 215 ? -22.146 8.341 -4.933 1.00 70.88 215 ARG A N 1
ATOM 1555 C CA . ARG A 1 215 ? -23.009 8.879 -5.985 1.00 70.88 215 ARG A CA 1
ATOM 1556 C C . ARG A 1 215 ? -23.802 10.036 -5.414 1.00 70.88 215 ARG A C 1
ATOM 1558 O O . ARG A 1 215 ? -24.443 9.865 -4.378 1.00 70.88 215 ARG A O 1
ATOM 1565 N N . ALA A 1 216 ? -23.785 11.170 -6.110 1.00 60.53 216 ALA A N 1
ATOM 1566 C CA . ALA A 1 216 ? -24.586 12.318 -5.725 1.00 60.53 216 ALA A CA 1
ATOM 1567 C C . ALA A 1 216 ? -26.063 11.904 -5.603 1.00 60.53 216 ALA A C 1
ATOM 1569 O O . ALA A 1 216 ? -26.588 11.235 -6.506 1.00 60.53 216 ALA A O 1
ATOM 1570 N N . PRO A 1 217 ? -26.757 12.301 -4.527 1.00 58.28 217 PRO A N 1
ATOM 1571 C CA . PRO A 1 217 ? -28.161 11.954 -4.331 1.00 58.28 217 PRO A CA 1
ATOM 1572 C C . PRO A 1 217 ? -29.075 12.552 -5.414 1.00 58.28 217 PRO A C 1
ATOM 1574 O O . PRO A 1 217 ? -30.159 12.026 -5.670 1.00 58.28 217 PRO A O 1
ATOM 1577 N N . THR A 1 218 ? -28.645 13.625 -6.087 1.00 58.56 218 THR A N 1
ATOM 1578 C CA . THR A 1 218 ? -29.342 14.236 -7.225 1.00 58.56 218 THR A CA 1
ATOM 1579 C C . THR A 1 218 ? -28.358 14.721 -8.297 1.00 58.56 218 THR A C 1
ATOM 1581 O O . THR A 1 218 ? -27.203 14.999 -7.988 1.00 58.56 218 THR A O 1
ATOM 1584 N N . PRO A 1 219 ? -28.798 14.930 -9.551 1.00 54.94 219 PRO A N 1
ATOM 1585 C CA . PRO A 1 219 ? -27.951 15.521 -10.587 1.00 54.94 219 PRO A CA 1
ATOM 1586 C C . PRO A 1 219 ? -27.502 16.965 -10.307 1.00 54.94 219 PRO A C 1
ATOM 1588 O O . PRO A 1 219 ? -26.714 17.476 -11.083 1.00 54.94 219 PRO A O 1
ATOM 1591 N N . SER A 1 220 ? -28.020 17.639 -9.274 1.00 53.47 220 SER A N 1
ATOM 1592 C CA . SER A 1 220 ? -27.678 19.024 -8.905 1.00 53.47 220 SER A CA 1
ATOM 1593 C C . SER A 1 220 ? -26.967 19.151 -7.553 1.00 53.47 220 SER A C 1
ATOM 1595 O O . SER A 1 220 ? -26.612 20.260 -7.164 1.00 53.47 220 SER A O 1
ATOM 1597 N N . SER A 1 221 ? -26.812 18.052 -6.812 1.00 58.94 221 SER A N 1
ATOM 1598 C CA . SER A 1 221 ? -26.035 18.015 -5.568 1.00 58.94 221 SER A CA 1
ATOM 1599 C C . SER A 1 221 ? -24.559 17.806 -5.891 1.00 58.94 221 SER A C 1
ATOM 1601 O O . SER A 1 221 ? -24.248 17.109 -6.851 1.00 58.94 221 SER A O 1
ATOM 1603 N N . HIS A 1 222 ? -23.684 18.409 -5.092 1.00 63.19 222 HIS A N 1
ATOM 1604 C CA . HIS A 1 222 ? -22.233 18.325 -5.226 1.00 63.19 222 HIS A CA 1
ATOM 1605 C C . HIS A 1 222 ? -21.696 17.455 -4.095 1.00 63.19 222 HIS A C 1
ATOM 1607 O O . HIS A 1 222 ? -21.766 17.903 -2.958 1.00 63.19 222 HIS A O 1
ATOM 1613 N N . SER A 1 223 ? -21.191 16.254 -4.382 1.00 70.19 223 SER A N 1
ATOM 1614 C CA . SER A 1 223 ? -20.673 15.338 -3.361 1.00 70.19 223 SER A CA 1
ATOM 1615 C C . SER A 1 223 ? -19.217 14.939 -3.629 1.00 70.19 223 SER A C 1
ATOM 1617 O O . SER A 1 223 ? -18.853 14.489 -4.714 1.00 70.19 223 SER A O 1
ATOM 1619 N N . ASP A 1 224 ? -18.373 15.057 -2.611 1.00 76.88 224 ASP A N 1
ATOM 1620 C CA . ASP A 1 224 ? -16.939 14.809 -2.669 1.00 76.88 224 ASP A CA 1
ATOM 1621 C C . ASP A 1 224 ? -16.557 13.519 -1.937 1.00 76.88 224 ASP A C 1
ATOM 1623 O O . ASP A 1 224 ? -16.920 13.281 -0.789 1.00 76.88 224 ASP A O 1
ATOM 1627 N N . ALA A 1 225 ? -15.744 12.674 -2.564 1.00 78.81 225 ALA A N 1
ATOM 1628 C CA . ALA A 1 225 ? -15.096 11.548 -1.899 1.00 78.81 225 ALA A CA 1
ATOM 1629 C C . ALA A 1 225 ? -14.195 12.007 -0.744 1.00 78.81 225 ALA A C 1
ATOM 1631 O O . ALA A 1 225 ? -14.050 11.305 0.256 1.00 78.81 225 ALA A O 1
ATOM 1632 N N . LEU A 1 226 ? -13.591 13.180 -0.912 1.00 83.44 226 LEU A N 1
ATOM 1633 C CA . LEU A 1 226 ? -12.808 13.871 0.092 1.00 83.44 226 LEU A CA 1
ATOM 1634 C C . LEU A 1 226 ? -12.950 15.372 -0.136 1.00 83.44 226 LEU A C 1
ATOM 1636 O O . LEU A 1 226 ? -12.595 15.858 -1.213 1.00 83.44 226 LEU A O 1
ATOM 1640 N N . GLN A 1 227 ? -13.412 16.078 0.887 1.00 80.50 227 GLN A N 1
ATOM 1641 C CA . GLN A 1 227 ? -13.428 17.526 0.947 1.00 80.50 227 GLN A CA 1
ATOM 1642 C C . GLN A 1 227 ? -12.482 18.016 2.045 1.00 80.50 227 GLN A C 1
ATOM 1644 O O . GLN A 1 227 ? -12.455 17.496 3.162 1.00 80.50 227 GLN A O 1
ATOM 1649 N N . PHE A 1 228 ? -11.691 19.033 1.713 1.00 79.12 228 PHE A N 1
ATOM 1650 C CA . PHE A 1 228 ? -10.987 19.855 2.689 1.00 79.12 228 PHE A CA 1
ATOM 1651 C C . PHE A 1 228 ? -11.358 21.312 2.448 1.00 79.12 228 PHE A C 1
ATOM 1653 O O . PHE A 1 228 ? -11.099 21.830 1.360 1.00 79.12 228 PHE A O 1
ATOM 1660 N N . CYS A 1 229 ? -11.932 21.983 3.447 1.00 74.00 229 CYS A N 1
ATOM 1661 C CA . CYS A 1 229 ? -12.169 23.423 3.386 1.00 74.00 229 CYS A CA 1
ATOM 1662 C C . CYS A 1 229 ? -11.673 24.117 4.651 1.00 74.00 229 CYS A C 1
ATOM 1664 O O . CYS A 1 229 ? -12.265 24.017 5.723 1.00 74.00 229 CYS A O 1
ATOM 1666 N N . ASN A 1 230 ? -10.619 24.915 4.488 1.00 69.12 230 ASN A N 1
ATOM 1667 C CA . ASN A 1 230 ? -10.121 25.835 5.509 1.00 69.12 230 ASN A CA 1
ATOM 1668 C C . ASN A 1 230 ? -10.442 27.298 5.152 1.00 69.12 230 ASN A C 1
ATOM 1670 O O . ASN A 1 230 ? -9.615 28.187 5.269 1.00 69.12 230 ASN A O 1
ATOM 1674 N N . CYS A 1 231 ? -11.638 27.581 4.642 1.00 57.97 231 CYS A N 1
ATOM 1675 C CA . CYS A 1 231 ? -11.863 28.738 3.769 1.00 57.97 231 CYS A CA 1
ATOM 1676 C C . CYS A 1 231 ? -12.190 30.082 4.473 1.00 57.97 231 CYS A C 1
ATOM 1678 O O . CYS A 1 231 ? -12.819 30.945 3.857 1.00 57.97 231 CYS A O 1
ATOM 1680 N N . GLY A 1 232 ? -11.851 30.270 5.759 1.00 54.00 232 GLY A N 1
ATOM 1681 C CA . GLY A 1 232 ? -12.504 31.303 6.585 1.00 54.00 232 GLY A CA 1
ATOM 1682 C C . GLY A 1 232 ? -11.645 32.228 7.454 1.00 54.00 232 GLY A C 1
ATOM 1683 O O . GLY A 1 232 ? -12.158 33.273 7.858 1.00 54.00 232 GLY A O 1
ATOM 1684 N N . ASN A 1 233 ? -10.390 31.902 7.795 1.00 58.28 233 ASN A N 1
ATOM 1685 C CA . ASN A 1 233 ? -9.648 32.705 8.778 1.00 58.28 233 ASN A CA 1
ATOM 1686 C C . ASN A 1 233 ? -8.120 32.704 8.568 1.00 58.28 233 ASN A C 1
ATOM 1688 O O . ASN A 1 233 ? -7.400 31.836 9.051 1.00 58.28 233 ASN A O 1
ATOM 1692 N N . VAL A 1 234 ? -7.605 33.775 7.955 1.00 52.66 234 VAL A N 1
ATOM 1693 C CA . VAL A 1 234 ? -6.169 34.022 7.680 1.00 52.66 234 VAL A CA 1
ATOM 1694 C C . VAL A 1 234 ? -5.255 34.065 8.919 1.00 52.66 234 VAL A C 1
ATOM 1696 O O . VAL A 1 234 ? -4.038 34.176 8.791 1.00 52.66 234 VAL A O 1
ATOM 1699 N N . ASN A 1 235 ? -5.803 33.996 10.136 1.00 53.97 235 ASN A N 1
ATOM 1700 C CA . ASN A 1 235 ? -5.032 33.919 11.381 1.00 53.97 235 ASN A CA 1
ATOM 1701 C C . ASN A 1 235 ? -4.876 32.486 11.917 1.00 53.97 235 ASN A C 1
ATOM 1703 O O . ASN A 1 235 ? -4.368 32.321 13.023 1.00 53.97 235 ASN A O 1
ATOM 1707 N N . GLN A 1 236 ? -5.323 31.463 11.182 1.00 62.25 236 GLN A N 1
ATOM 1708 C CA . GLN A 1 236 ? -5.163 30.054 11.558 1.00 62.25 236 GLN A CA 1
ATOM 1709 C C . GLN A 1 236 ? -3.700 29.579 11.474 1.00 62.25 236 GLN A C 1
ATOM 1711 O O . GLN A 1 236 ? -2.888 30.117 10.716 1.00 62.25 236 GLN A O 1
ATOM 1716 N N . ILE A 1 237 ? -3.363 28.585 12.307 1.00 66.38 237 ILE A N 1
ATOM 1717 C CA . ILE A 1 237 ? -2.066 27.891 12.288 1.00 66.38 237 ILE A CA 1
ATOM 1718 C C . ILE A 1 237 ? -1.972 27.086 10.981 1.00 66.38 237 ILE A C 1
ATOM 1720 O O . ILE A 1 237 ? -2.969 26.464 10.617 1.00 66.38 237 ILE A O 1
ATOM 1724 N N . PRO A 1 238 ? -0.807 27.061 10.304 1.00 72.38 238 PRO A N 1
ATOM 1725 C CA . PRO A 1 238 ? -0.539 26.165 9.177 1.00 72.38 238 PRO A CA 1
ATOM 1726 C C . PRO A 1 238 ? -1.015 24.731 9.429 1.00 72.38 238 PRO A C 1
ATOM 1728 O O . PRO A 1 238 ? -0.647 24.144 10.447 1.00 72.38 238 PRO A O 1
ATOM 1731 N N . GLN A 1 239 ? -1.805 24.166 8.520 1.00 77.44 239 GLN A N 1
ATOM 1732 C CA . GLN A 1 239 ? -2.169 22.748 8.547 1.00 77.44 239 GLN A CA 1
ATOM 1733 C C . GLN A 1 239 ? -1.189 21.939 7.680 1.00 77.44 239 GLN A C 1
ATOM 1735 O O . GLN A 1 239 ? -0.645 22.456 6.710 1.00 77.44 239 GLN A O 1
ATOM 1740 N N . GLN A 1 240 ? -0.952 20.668 8.006 1.00 83.19 240 GLN A N 1
ATOM 1741 C CA . GLN A 1 240 ? -0.124 19.750 7.217 1.00 83.19 240 GLN A CA 1
ATOM 1742 C C . GLN A 1 240 ? -0.934 18.518 6.834 1.00 83.19 240 GLN A C 1
ATOM 1744 O O . GLN A 1 240 ? -1.296 17.699 7.687 1.00 83.19 240 GLN A O 1
ATOM 1749 N N . ILE A 1 241 ? -1.186 18.359 5.539 1.00 85.12 241 ILE A N 1
ATOM 1750 C CA . ILE A 1 241 ? -2.072 17.319 5.023 1.00 85.12 241 ILE A CA 1
ATOM 1751 C C . ILE A 1 241 ? -1.332 16.503 3.981 1.00 85.12 241 ILE A C 1
ATOM 1753 O O . ILE A 1 241 ? -0.774 17.027 3.022 1.00 85.12 241 ILE A O 1
ATOM 1757 N N . LYS A 1 242 ? -1.338 15.187 4.171 1.00 88.94 242 LYS A N 1
ATOM 1758 C CA . LYS A 1 242 ? -0.713 14.233 3.260 1.00 88.94 242 LYS A CA 1
ATOM 1759 C C . LYS A 1 242 ? -1.754 13.248 2.763 1.00 88.94 242 LYS A C 1
ATOM 1761 O O . LYS A 1 242 ? -2.285 12.465 3.548 1.00 88.94 242 LYS A O 1
ATOM 1766 N N . ILE A 1 243 ? -2.006 13.261 1.461 1.00 90.81 243 ILE A N 1
ATOM 1767 C CA . ILE A 1 243 ? -2.899 12.334 0.765 1.00 90.81 243 ILE A CA 1
ATOM 1768 C C . ILE A 1 243 ? -2.012 11.436 -0.093 1.00 90.81 243 ILE A C 1
ATOM 1770 O O . ILE A 1 243 ? -1.498 11.860 -1.129 1.00 90.81 243 ILE A O 1
ATOM 1774 N N . LEU A 1 244 ? -1.774 10.212 0.376 1.00 88.38 244 LEU A N 1
ATOM 1775 C CA . LEU A 1 244 ? -0.714 9.346 -0.135 1.00 88.38 244 LEU A CA 1
ATOM 1776 C C . LEU A 1 244 ? -1.264 7.993 -0.595 1.00 88.38 244 LEU A C 1
ATOM 1778 O O . LEU A 1 244 ? -1.812 7.245 0.204 1.00 88.38 244 LEU A O 1
ATOM 1782 N N . ARG A 1 245 ? -1.039 7.594 -1.848 1.00 84.31 245 ARG A N 1
ATOM 1783 C CA . ARG A 1 245 ? -1.313 6.209 -2.305 1.00 84.31 245 ARG A CA 1
ATOM 1784 C C . ARG A 1 245 ? -2.750 5.717 -2.137 1.00 84.31 245 ARG A C 1
ATOM 1786 O O . ARG A 1 245 ? -2.996 4.513 -2.042 1.00 84.31 245 ARG A O 1
ATOM 1793 N N . ASN A 1 246 ? -3.703 6.632 -2.100 1.00 86.75 246 ASN A N 1
ATOM 1794 C CA . ASN A 1 246 ? -5.108 6.279 -2.044 1.00 86.75 246 ASN A CA 1
ATOM 1795 C C . ASN A 1 246 ? -5.620 5.914 -3.435 1.00 86.75 246 ASN A C 1
ATOM 1797 O O . ASN A 1 246 ? -5.032 6.250 -4.469 1.00 86.75 246 ASN A O 1
ATOM 1801 N N . ARG A 1 247 ? -6.743 5.212 -3.436 1.00 83.88 247 ARG A N 1
ATOM 1802 C CA . ARG A 1 247 ? -7.470 4.823 -4.630 1.00 83.88 247 ARG A CA 1
ATOM 1803 C C . ARG A 1 247 ? -8.886 5.356 -4.560 1.00 83.88 247 ARG A C 1
ATOM 1805 O O . ARG A 1 247 ? -9.619 5.007 -3.643 1.00 83.88 247 ARG A O 1
ATOM 1812 N N . PHE A 1 248 ? -9.263 6.153 -5.544 1.00 83.56 248 PHE A N 1
ATOM 1813 C CA . PHE A 1 248 ? -10.599 6.714 -5.679 1.00 83.56 248 PHE A CA 1
ATOM 1814 C C . PHE A 1 248 ? -11.240 6.105 -6.924 1.00 83.56 248 PHE A C 1
ATOM 1816 O O . PHE A 1 248 ? -10.695 6.252 -8.015 1.00 83.56 248 PHE A O 1
ATOM 1823 N N . TYR A 1 249 ? -12.361 5.402 -6.769 1.00 77.75 249 TYR A N 1
ATOM 1824 C CA . TYR A 1 249 ? -13.089 4.761 -7.873 1.00 77.75 249 TYR A CA 1
ATOM 1825 C C . TYR A 1 249 ? -14.586 4.959 -7.728 1.00 77.75 249 TYR A C 1
ATOM 1827 O O . TYR A 1 249 ? -15.084 4.932 -6.611 1.00 77.75 249 TYR A O 1
ATOM 1835 N N . ASP A 1 250 ? -15.320 5.080 -8.833 1.00 74.06 250 ASP A N 1
ATOM 1836 C CA . ASP A 1 250 ? -16.785 5.167 -8.789 1.00 74.06 250 ASP A CA 1
ATOM 1837 C C . ASP A 1 250 ? -17.290 6.270 -7.839 1.00 74.06 250 ASP A C 1
ATOM 1839 O O . ASP A 1 250 ? -18.286 6.090 -7.138 1.00 74.06 250 ASP A O 1
ATOM 1843 N N . ASN A 1 251 ? -16.583 7.402 -7.816 1.00 72.19 251 ASN A N 1
ATOM 1844 C CA . ASN A 1 251 ? -16.922 8.582 -7.023 1.00 72.19 251 ASN A CA 1
ATOM 1845 C C . ASN A 1 251 ? -17.145 9.797 -7.933 1.00 72.19 251 ASN A C 1
ATOM 1847 O O . ASN A 1 251 ? -16.773 9.771 -9.110 1.00 72.19 251 ASN A O 1
ATOM 1851 N N . GLU A 1 252 ? -17.749 10.857 -7.392 1.00 65.62 252 GLU A N 1
ATOM 1852 C CA . GLU A 1 252 ? -17.995 12.107 -8.117 1.00 65.62 252 GLU A CA 1
ATOM 1853 C C . GLU A 1 252 ? -16.752 13.014 -8.146 1.00 65.62 252 GLU A C 1
ATOM 1855 O O . GLU A 1 252 ? -16.147 13.132 -9.213 1.00 65.62 252 GLU A O 1
ATOM 1860 N N . CYS A 1 253 ? -16.332 13.600 -7.015 1.00 69.75 253 CYS A N 1
ATOM 1861 C CA . CYS A 1 253 ? -15.205 14.546 -6.975 1.00 69.75 253 CYS A CA 1
ATOM 1862 C C . CYS A 1 253 ? -14.289 14.396 -5.754 1.00 69.75 253 CYS A C 1
ATOM 1864 O O . CYS A 1 253 ? -14.618 13.718 -4.789 1.00 69.75 253 CYS A O 1
ATOM 1866 N N . MET A 1 254 ? -13.114 15.023 -5.807 1.00 75.88 254 MET A N 1
ATOM 1867 C CA . MET A 1 254 ? -12.331 15.390 -4.624 1.00 75.88 254 MET A CA 1
ATOM 1868 C C . MET A 1 254 ? -12.076 16.887 -4.679 1.00 75.88 254 MET A C 1
ATOM 1870 O O . MET A 1 254 ? -11.591 17.373 -5.704 1.00 75.88 254 MET A O 1
ATOM 1874 N N . ASN A 1 255 ? -12.352 17.590 -3.587 1.00 76.69 255 ASN A N 1
ATOM 1875 C CA . ASN A 1 255 ? -12.290 19.043 -3.526 1.00 76.69 255 ASN A CA 1
ATOM 1876 C C . ASN A 1 255 ? -11.359 19.497 -2.402 1.00 76.69 255 ASN A C 1
ATOM 1878 O O . ASN A 1 255 ? -11.596 19.228 -1.225 1.00 76.69 255 ASN A O 1
ATOM 1882 N N . ILE A 1 256 ? -10.283 20.185 -2.769 1.00 77.06 256 ILE A N 1
ATOM 1883 C CA . ILE A 1 256 ? -9.284 20.697 -1.838 1.00 77.06 256 ILE A CA 1
ATOM 1884 C C . ILE A 1 256 ? -9.269 22.217 -1.921 1.00 77.06 256 ILE A C 1
ATOM 1886 O O . ILE A 1 256 ? -8.874 22.796 -2.935 1.00 77.06 256 ILE A O 1
ATOM 1890 N N . ARG A 1 257 ? -9.655 22.860 -0.819 1.00 74.31 257 ARG A N 1
ATOM 1891 C CA . ARG A 1 257 ? -9.689 24.312 -0.678 1.00 74.31 257 ARG A CA 1
ATOM 1892 C C . ARG A 1 257 ? -9.023 24.740 0.626 1.00 74.31 257 ARG A C 1
ATOM 1894 O O . ARG A 1 257 ? -9.564 24.547 1.713 1.00 74.31 257 ARG A O 1
ATOM 1901 N N . THR A 1 258 ? -7.822 25.297 0.528 1.00 70.38 258 THR A N 1
ATOM 1902 C CA . THR A 1 258 ? -6.966 25.576 1.696 1.00 70.38 258 THR A CA 1
ATOM 1903 C C . THR A 1 258 ? -6.683 27.076 1.823 1.00 70.38 258 THR A C 1
ATOM 1905 O O . THR A 1 258 ? -7.187 27.872 1.034 1.00 70.38 258 THR A O 1
ATOM 1908 N N . ASN A 1 259 ? -5.905 27.482 2.829 1.00 66.25 259 ASN A N 1
ATOM 1909 C CA . ASN A 1 259 ? -5.330 28.830 2.893 1.00 66.25 259 ASN A CA 1
ATOM 1910 C C . ASN A 1 259 ? -3.870 28.840 2.398 1.00 66.25 259 ASN A C 1
ATOM 1912 O O . ASN A 1 259 ? -3.264 27.790 2.202 1.00 66.25 259 ASN A O 1
ATOM 1916 N N . ASP A 1 260 ? -3.299 30.040 2.252 1.00 63.28 260 ASP A N 1
ATOM 1917 C CA . ASP A 1 260 ? -1.909 30.366 1.851 1.00 63.28 260 ASP A CA 1
ATOM 1918 C C . ASP A 1 260 ? -0.809 29.956 2.856 1.00 63.28 260 ASP A C 1
ATOM 1920 O O . ASP A 1 260 ? 0.329 30.420 2.800 1.00 63.28 260 ASP A O 1
ATOM 1924 N N . ARG A 1 261 ? -1.160 29.156 3.862 1.00 69.31 261 ARG A N 1
ATOM 1925 C CA . ARG A 1 261 ? -0.233 28.677 4.895 1.00 69.31 261 ARG A CA 1
ATOM 1926 C C . ARG A 1 261 ? -0.317 27.177 5.121 1.00 69.31 261 ARG A C 1
ATOM 1928 O O . ARG A 1 261 ? 0.424 26.666 5.955 1.00 69.31 261 ARG A O 1
ATOM 1935 N N . ASP A 1 262 ? -1.229 26.496 4.438 1.00 76.31 262 ASP A N 1
ATOM 1936 C CA . ASP A 1 262 ? -1.411 25.059 4.582 1.00 76.31 262 ASP A CA 1
ATOM 1937 C C . ASP A 1 262 ? -0.416 24.327 3.670 1.00 76.31 262 ASP A C 1
ATOM 1939 O O . ASP A 1 262 ? -0.204 24.718 2.530 1.00 76.31 262 ASP A O 1
ATOM 1943 N N . ASP A 1 263 ? 0.211 23.269 4.177 1.00 80.19 263 ASP A N 1
ATOM 1944 C CA . ASP A 1 263 ? 1.136 22.412 3.433 1.00 80.19 263 ASP A CA 1
ATOM 1945 C C . ASP A 1 263 ? 0.401 21.135 3.019 1.00 80.19 263 ASP A C 1
ATOM 1947 O O . ASP A 1 263 ? 0.216 20.212 3.826 1.00 80.19 263 ASP A O 1
ATOM 1951 N N . VAL A 1 264 ? -0.070 21.104 1.769 1.00 85.88 264 VAL A N 1
ATOM 1952 C CA . VAL A 1 264 ? -0.800 19.962 1.213 1.00 85.88 264 VAL A CA 1
ATOM 1953 C C . VAL A 1 264 ? 0.067 19.191 0.226 1.00 85.88 264 VAL A C 1
ATOM 1955 O O . VAL A 1 264 ? 0.451 19.693 -0.827 1.00 85.88 264 VAL A O 1
ATOM 1958 N N . LEU A 1 265 ? 0.302 17.916 0.530 1.00 88.56 265 LEU A N 1
ATOM 1959 C CA . LEU A 1 265 ? 0.974 16.969 -0.352 1.00 88.56 265 LEU A CA 1
ATOM 1960 C C . LEU A 1 265 ? -0.018 15.924 -0.869 1.00 88.56 265 LEU A C 1
ATOM 1962 O O . LEU A 1 265 ? -0.557 15.132 -0.091 1.00 88.56 265 LEU A O 1
ATOM 1966 N N . ILE A 1 266 ? -0.193 15.871 -2.188 1.00 90.62 266 ILE A N 1
ATOM 1967 C CA . ILE A 1 266 ? -1.006 14.871 -2.888 1.00 90.62 266 ILE A CA 1
ATOM 1968 C C . ILE A 1 266 ? -0.074 14.023 -3.748 1.00 90.62 266 ILE A C 1
ATOM 1970 O O . ILE A 1 266 ? 0.365 14.453 -4.817 1.00 90.62 266 ILE A O 1
ATOM 1974 N N . GLU A 1 267 ? 0.233 12.810 -3.289 1.00 87.94 267 GLU A N 1
ATOM 1975 C CA . GLU A 1 267 ? 1.254 11.972 -3.917 1.00 87.94 267 GLU A CA 1
ATOM 1976 C C . GLU A 1 267 ? 0.834 10.511 -4.128 1.00 87.94 267 GLU A C 1
ATOM 1978 O O . GLU A 1 267 ? 0.294 9.858 -3.235 1.00 87.94 267 GLU A O 1
ATOM 1983 N N . GLN A 1 268 ? 1.165 9.953 -5.298 1.00 85.38 268 GLN A N 1
ATOM 1984 C CA . GLN A 1 268 ? 0.985 8.528 -5.613 1.00 85.38 268 GLN A CA 1
ATOM 1985 C C . GLN A 1 268 ? -0.462 8.019 -5.572 1.00 85.38 268 GLN A C 1
ATOM 1987 O O . GLN A 1 268 ? -0.683 6.814 -5.464 1.00 85.38 268 GLN A O 1
ATOM 1992 N N . ASN A 1 269 ? -1.459 8.891 -5.702 1.00 87.75 269 ASN A N 1
ATOM 1993 C CA . ASN A 1 269 ? -2.864 8.486 -5.695 1.00 87.75 269 ASN A CA 1
ATOM 1994 C C . ASN A 1 269 ? -3.353 8.089 -7.090 1.00 87.75 269 ASN A C 1
ATOM 1996 O O . ASN A 1 269 ? -2.937 8.657 -8.105 1.00 87.75 269 ASN A O 1
ATOM 2000 N N . VAL A 1 270 ? -4.287 7.140 -7.130 1.00 85.25 270 VAL A N 1
ATOM 2001 C CA . VAL A 1 270 ? -5.016 6.781 -8.349 1.00 85.25 270 VAL A CA 1
ATOM 2002 C C . VAL A 1 270 ? -6.438 7.287 -8.257 1.00 85.25 270 VAL A C 1
ATOM 2004 O O . VAL A 1 270 ? -7.198 6.879 -7.382 1.00 85.25 270 VAL A O 1
ATOM 2007 N N . PHE A 1 271 ? -6.792 8.126 -9.216 1.00 84.25 271 PHE A N 1
ATOM 2008 C CA . PHE A 1 271 ? -8.128 8.655 -9.408 1.00 84.25 271 PHE A CA 1
ATOM 2009 C C . PHE A 1 271 ? -8.740 7.917 -10.600 1.00 84.25 271 PHE A C 1
ATOM 2011 O O . PHE A 1 271 ? -8.608 8.347 -11.738 1.00 84.25 271 PHE A O 1
ATOM 2018 N N . GLY A 1 272 ? -9.286 6.724 -10.366 1.00 74.75 272 GLY A N 1
ATOM 2019 C CA . GLY A 1 272 ? -9.911 5.898 -11.403 1.00 74.75 272 GLY A CA 1
ATOM 2020 C C . GLY A 1 272 ? -11.320 6.367 -11.759 1.00 74.75 272 GLY A C 1
ATOM 2021 O O . GLY A 1 272 ? -11.841 7.248 -11.086 1.00 74.75 272 GLY A O 1
ATOM 2022 N N . ASP A 1 273 ? -11.901 5.796 -12.823 1.00 64.75 273 ASP A N 1
ATOM 2023 C CA . ASP A 1 273 ? -13.101 6.285 -13.529 1.00 64.75 273 ASP A CA 1
ATOM 2024 C C . ASP A 1 273 ? -14.198 6.876 -12.621 1.00 64.75 273 ASP A C 1
ATOM 2026 O O . ASP A 1 273 ? -14.622 6.272 -11.633 1.00 64.75 273 ASP A O 1
ATOM 2030 N N . THR A 1 274 ? -14.671 8.073 -12.989 1.00 57.12 274 THR A N 1
ATOM 2031 C CA . THR A 1 274 ? -15.841 8.698 -12.365 1.00 57.12 274 THR A CA 1
ATOM 2032 C C . THR A 1 274 ? -17.110 8.125 -12.987 1.00 57.12 274 THR A C 1
ATOM 2034 O O . THR A 1 274 ? -17.150 7.762 -14.168 1.00 57.12 274 THR A O 1
ATOM 2037 N N . VAL A 1 275 ? -18.179 8.050 -12.197 1.00 54.88 275 VAL A N 1
ATOM 2038 C CA . VAL A 1 275 ? -19.476 7.569 -12.677 1.00 54.88 275 VAL A CA 1
ATOM 2039 C C . VAL A 1 275 ? -19.991 8.491 -13.788 1.00 54.88 275 VAL A C 1
ATOM 2041 O O . VAL A 1 275 ? -20.256 9.672 -13.574 1.00 54.88 275 VAL A O 1
ATOM 2044 N N . THR A 1 276 ? -20.199 7.947 -14.987 1.00 46.50 276 THR A N 1
ATOM 2045 C CA . THR A 1 276 ? -20.861 8.674 -16.079 1.00 46.50 276 THR A CA 1
ATOM 2046 C C . THR A 1 276 ? -22.331 8.959 -15.737 1.00 46.50 276 THR A C 1
ATOM 2048 O O . THR A 1 276 ? -23.043 8.040 -15.336 1.00 46.50 276 THR A O 1
ATOM 2051 N N . GLY A 1 277 ? -22.809 10.191 -15.959 1.00 46.66 277 GLY A N 1
ATOM 2052 C CA . GLY A 1 277 ? -24.244 10.527 -15.924 1.00 46.66 277 GLY A CA 1
ATOM 2053 C C . GLY A 1 277 ? -24.757 11.355 -14.735 1.00 46.66 277 GLY A C 1
ATOM 2054 O O . GLY A 1 277 ? -25.969 11.511 -14.622 1.00 46.66 277 GLY A O 1
ATOM 2055 N N . ILE A 1 278 ? -23.888 11.909 -13.884 1.00 46.12 278 ILE A N 1
ATOM 2056 C CA . ILE A 1 278 ? -24.279 12.831 -12.799 1.00 46.12 278 ILE A CA 1
ATOM 2057 C C . ILE A 1 278 ? -23.816 14.250 -13.168 1.00 46.12 278 ILE A C 1
ATOM 2059 O O . ILE A 1 278 ? -22.667 14.454 -13.555 1.00 46.12 278 ILE A O 1
ATOM 2063 N N . SER A 1 279 ? -24.732 15.222 -13.152 1.00 43.44 279 SER A N 1
ATOM 2064 C CA . SER A 1 279 ? -24.544 16.561 -13.727 1.00 43.44 279 SER A CA 1
ATOM 2065 C C . SER A 1 279 ? -24.341 17.668 -12.683 1.00 43.44 279 SER A C 1
ATOM 2067 O O . SER A 1 279 ? -24.978 18.706 -12.802 1.00 43.44 279 SER A O 1
ATOM 2069 N N . GLY A 1 280 ? -23.492 17.485 -11.672 1.00 46.59 280 GLY A N 1
ATOM 2070 C CA . GLY A 1 280 ? -23.206 18.529 -10.673 1.00 46.59 280 GLY A CA 1
ATOM 2071 C C . GLY A 1 280 ? -21.825 19.153 -10.855 1.00 46.59 280 GLY A C 1
ATOM 2072 O O . GLY A 1 280 ? -21.689 20.361 -11.039 1.00 46.59 280 GLY A O 1
ATOM 2073 N N . CYS A 1 281 ? -20.796 18.306 -10.901 1.00 46.03 281 CYS A N 1
ATOM 2074 C CA . CYS A 1 281 ? -19.406 18.748 -10.778 1.00 46.03 281 CYS A CA 1
ATOM 2075 C C . CYS A 1 281 ? -18.584 18.707 -12.071 1.00 46.03 281 CYS A C 1
ATOM 2077 O O . CYS A 1 281 ? -17.359 18.675 -12.040 1.00 46.03 281 CYS A O 1
ATOM 2079 N N . GLY A 1 282 ? -19.221 18.679 -13.244 1.00 49.41 282 GLY A N 1
ATOM 2080 C CA . GLY A 1 282 ? -18.517 18.937 -14.504 1.00 49.41 282 GLY A CA 1
ATOM 2081 C C . GLY A 1 282 ? -17.261 18.085 -14.777 1.00 49.41 282 GLY A C 1
ATOM 2082 O O . GLY A 1 282 ? -16.393 18.564 -15.515 1.00 49.41 282 GLY A O 1
ATOM 2083 N N . TYR A 1 283 ? -17.219 16.836 -14.285 1.00 53.94 283 TYR A N 1
ATOM 2084 C CA . TYR A 1 283 ? -16.193 15.800 -14.503 1.00 53.94 283 TYR A CA 1
ATOM 2085 C C . TYR A 1 283 ? -14.888 15.876 -13.673 1.00 53.94 283 TYR A C 1
ATOM 2087 O O . TYR A 1 283 ? -13.931 15.213 -14.074 1.00 53.94 283 TYR A O 1
ATOM 2095 N N . TYR A 1 284 ? -14.773 16.634 -12.574 1.00 62.19 284 TYR A N 1
ATOM 2096 C CA . TYR A 1 284 ? -13.468 16.768 -11.897 1.00 62.19 284 TYR A CA 1
ATOM 2097 C C . TYR A 1 284 ? -13.108 15.596 -10.975 1.00 62.19 284 TYR A C 1
ATOM 2099 O O . TYR A 1 284 ? -13.779 15.333 -9.992 1.00 62.19 284 TYR A O 1
ATOM 2107 N N . SER A 1 285 ? -12.006 14.904 -11.246 1.00 71.56 285 SER A N 1
ATOM 2108 C CA . SER A 1 285 ? -11.446 13.902 -10.327 1.00 71.56 285 SER A CA 1
ATOM 2109 C C . SER A 1 285 ? -10.648 14.514 -9.184 1.00 71.56 285 SER A C 1
ATOM 2111 O O . SER A 1 285 ? -10.428 13.867 -8.166 1.00 71.56 285 SER A O 1
ATOM 2113 N N . LEU A 1 286 ? -10.177 15.742 -9.386 1.00 81.75 286 LEU A N 1
ATOM 2114 C CA . LEU A 1 286 ? -9.446 16.534 -8.415 1.00 81.75 286 LEU A CA 1
ATOM 2115 C C . LEU A 1 286 ? -9.673 18.013 -8.736 1.00 81.75 286 LEU A C 1
ATOM 2117 O O . LEU A 1 286 ? -9.360 18.459 -9.845 1.00 81.75 286 LEU A O 1
ATOM 2121 N N . ASP A 1 287 ? -10.206 18.747 -7.770 1.00 80.06 287 ASP A N 1
ATOM 2122 C CA . ASP A 1 287 ? -10.317 20.200 -7.781 1.00 80.06 287 ASP A CA 1
ATOM 2123 C C . ASP A 1 287 ? -9.417 20.776 -6.682 1.00 80.06 287 ASP A C 1
ATOM 2125 O O . ASP A 1 287 ? -9.588 20.463 -5.502 1.00 80.06 287 ASP A O 1
ATOM 2129 N N . VAL A 1 288 ? -8.413 21.563 -7.076 1.00 80.12 288 VAL A N 1
ATOM 2130 C CA . VAL A 1 288 ? -7.499 22.251 -6.153 1.00 80.12 288 VAL A CA 1
ATOM 2131 C C . VAL A 1 288 ? -7.727 23.750 -6.295 1.00 80.12 288 VAL A C 1
ATOM 2133 O O . VAL A 1 288 ? -7.228 24.396 -7.225 1.00 80.12 288 VAL A O 1
ATOM 2136 N N . LEU A 1 289 ? -8.501 24.295 -5.358 1.00 74.88 289 LEU A N 1
ATOM 2137 C CA . LEU A 1 289 ? -8.959 25.677 -5.341 1.00 74.88 289 LEU A CA 1
ATOM 2138 C C . LEU A 1 289 ? -8.202 26.484 -4.295 1.00 74.88 289 LEU A C 1
ATOM 2140 O O . LEU A 1 289 ? -8.284 26.186 -3.109 1.00 74.88 289 LEU A O 1
ATOM 2144 N N . ALA A 1 290 ? -7.564 27.577 -4.715 1.00 69.94 290 ALA A N 1
ATOM 2145 C CA . ALA A 1 290 ? -6.985 28.562 -3.802 1.00 69.94 290 ALA A CA 1
ATOM 2146 C C . ALA A 1 290 ? -6.101 27.929 -2.709 1.00 69.94 290 ALA A C 1
ATOM 2148 O O . ALA A 1 290 ? -6.236 28.271 -1.541 1.00 69.94 290 ALA A O 1
ATOM 2149 N N . ALA A 1 291 ? -5.239 26.984 -3.088 1.00 72.44 291 ALA A N 1
ATOM 2150 C CA . ALA A 1 291 ? -4.448 26.185 -2.160 1.00 72.44 291 ALA A CA 1
ATOM 2151 C C . ALA A 1 291 ? -2.955 26.194 -2.502 1.00 72.44 291 ALA A C 1
ATOM 2153 O O . ALA A 1 291 ? -2.601 26.194 -3.686 1.00 72.44 291 ALA A O 1
ATOM 2154 N N . ASP A 1 292 ? -2.114 26.134 -1.466 1.00 78.56 292 ASP A N 1
ATOM 2155 C CA . ASP A 1 292 ? -0.701 25.765 -1.571 1.00 78.56 292 ASP A CA 1
ATOM 2156 C C . ASP A 1 292 ? -0.593 24.239 -1.551 1.00 78.56 292 ASP A C 1
ATOM 2158 O O . ASP A 1 292 ? -0.865 23.582 -0.544 1.00 78.56 292 ASP A O 1
ATOM 2162 N N . ALA A 1 293 ? -0.258 23.662 -2.704 1.00 83.94 293 ALA A N 1
ATOM 2163 C CA . ALA A 1 293 ? -0.266 22.217 -2.882 1.00 83.94 293 ALA A CA 1
ATOM 2164 C C . ALA A 1 293 ? 0.897 21.732 -3.749 1.00 83.94 293 ALA A C 1
ATOM 2166 O O . ALA A 1 293 ? 1.170 22.275 -4.825 1.00 83.94 293 ALA A O 1
ATOM 2167 N N . ASP A 1 294 ? 1.533 20.653 -3.301 1.00 87.62 294 ASP A N 1
ATOM 2168 C CA . ASP A 1 294 ? 2.426 19.830 -4.108 1.00 87.62 294 ASP A CA 1
ATOM 2169 C C . ASP A 1 294 ? 1.658 18.590 -4.581 1.00 87.62 294 ASP A C 1
ATOM 2171 O O . ASP A 1 294 ? 1.335 17.683 -3.807 1.00 87.62 294 ASP A O 1
ATOM 2175 N N . VAL A 1 295 ? 1.315 18.578 -5.867 1.00 89.06 295 VAL A N 1
ATOM 2176 C CA . VAL A 1 295 ? 0.559 17.514 -6.524 1.00 89.06 295 VAL A CA 1
ATOM 2177 C C . VAL A 1 295 ? 1.501 16.754 -7.438 1.00 89.06 295 VAL A C 1
ATOM 2179 O O . VAL A 1 295 ? 1.855 17.211 -8.529 1.00 89.06 295 VAL A O 1
ATOM 2182 N N . ARG A 1 296 ? 1.908 15.559 -7.019 1.00 88.25 296 ARG A N 1
ATOM 2183 C CA . ARG A 1 296 ? 2.962 14.836 -7.727 1.00 88.25 296 ARG A CA 1
ATOM 2184 C C . ARG A 1 296 ? 2.737 13.345 -7.846 1.00 88.25 296 ARG A C 1
ATOM 2186 O O . ARG A 1 296 ? 2.258 12.695 -6.925 1.00 88.25 296 ARG A O 1
ATOM 2193 N N . TYR A 1 297 ? 3.133 12.784 -8.982 1.00 87.12 297 TYR A N 1
ATOM 2194 C CA . TYR A 1 297 ? 3.091 11.338 -9.209 1.00 87.12 297 TYR A CA 1
ATOM 2195 C C . TYR A 1 297 ? 1.698 10.739 -9.008 1.00 87.12 297 TYR A C 1
ATOM 2197 O O . TYR A 1 297 ? 1.571 9.684 -8.409 1.00 87.12 297 TYR A O 1
ATOM 2205 N N . ASN A 1 298 ? 0.635 11.403 -9.460 1.00 89.00 298 ASN A N 1
ATOM 2206 C CA . ASN A 1 298 ? -0.725 10.859 -9.404 1.00 89.00 298 ASN A CA 1
ATOM 2207 C C . ASN A 1 298 ? -1.172 10.341 -10.776 1.00 89.00 298 ASN A C 1
ATOM 2209 O O . ASN A 1 298 ? -0.803 10.918 -11.803 1.00 89.00 298 ASN A O 1
ATOM 2213 N N . THR A 1 299 ? -1.981 9.274 -10.797 1.00 88.06 299 THR A N 1
ATOM 2214 C CA . THR A 1 299 ? -2.546 8.701 -12.032 1.00 88.06 299 THR A CA 1
ATOM 2215 C C . THR A 1 299 ? -4.041 8.990 -12.158 1.00 88.06 299 THR A C 1
ATOM 2217 O O . THR A 1 299 ? -4.808 8.692 -11.245 1.00 88.06 299 THR A O 1
ATOM 2220 N N . PHE A 1 300 ? -4.457 9.442 -13.343 1.00 86.44 300 PHE A N 1
ATOM 2221 C CA . PHE A 1 300 ? -5.848 9.690 -13.739 1.00 86.44 300 PHE A CA 1
ATOM 2222 C C . PHE A 1 300 ? -6.172 8.878 -15.016 1.00 86.44 300 PHE A C 1
ATOM 2224 O O . PHE A 1 300 ? -6.095 9.411 -16.130 1.00 86.44 300 PHE A O 1
ATOM 2231 N N . PRO A 1 301 ? -6.451 7.560 -14.915 1.00 76.44 301 PRO A N 1
ATOM 2232 C CA . PRO A 1 301 ? -6.577 6.669 -16.068 1.00 76.44 301 PRO A CA 1
ATOM 2233 C C . PRO A 1 301 ? -7.914 6.816 -16.825 1.00 76.44 301 PRO A C 1
ATOM 2235 O O . PRO A 1 301 ? -8.047 6.257 -17.913 1.00 76.44 301 PRO A O 1
ATOM 2238 N N . GLY A 1 302 ? -8.874 7.569 -16.273 1.00 69.06 302 GLY A N 1
ATOM 2239 C CA . GLY A 1 302 ? -10.240 7.718 -16.780 1.00 69.06 302 GLY A CA 1
ATOM 2240 C C . GLY A 1 302 ? -10.557 9.038 -17.484 1.00 69.06 302 GLY A C 1
ATOM 2241 O O . GLY A 1 302 ? -9.763 9.977 -17.474 1.00 69.06 302 GLY A O 1
ATOM 2242 N N . ARG A 1 303 ? -11.759 9.149 -18.079 1.00 64.12 303 ARG A N 1
ATOM 2243 C CA . ARG A 1 303 ? -12.269 10.416 -18.653 1.00 64.12 303 ARG A CA 1
ATOM 2244 C C . ARG A 1 303 ? -12.671 11.385 -17.549 1.00 64.12 303 ARG A C 1
ATOM 2246 O O . ARG A 1 303 ? -13.841 11.508 -17.198 1.00 64.12 303 ARG A O 1
ATOM 2253 N N . GLN A 1 304 ? -11.678 12.074 -17.027 1.00 65.62 304 GLN A N 1
ATOM 2254 C CA . GLN A 1 304 ? -11.823 12.975 -15.901 1.00 65.62 304 GLN A CA 1
ATOM 2255 C C . GLN A 1 304 ? -11.219 14.321 -16.244 1.00 65.62 304 GLN A C 1
ATOM 2257 O O . GLN A 1 304 ? -10.470 14.461 -17.209 1.00 65.62 304 GLN A O 1
ATOM 2262 N N . LYS A 1 305 ? -11.572 15.329 -15.468 1.00 70.00 305 LYS A N 1
ATOM 2263 C CA . LYS A 1 305 ? -10.952 16.637 -15.523 1.00 70.00 305 LYS A CA 1
ATOM 2264 C C . LYS A 1 305 ? -10.209 16.879 -14.226 1.00 70.00 305 LYS A C 1
ATOM 2266 O O . LYS A 1 305 ? -10.566 16.369 -13.174 1.00 70.00 305 LYS A O 1
ATOM 2271 N N . ILE A 1 306 ? -9.204 17.722 -14.316 1.00 76.12 306 ILE A N 1
ATOM 2272 C CA . ILE A 1 306 ? -8.551 18.298 -13.154 1.00 76.12 306 ILE A CA 1
ATOM 2273 C C . ILE A 1 306 ? -8.887 19.774 -13.207 1.00 76.12 306 ILE A C 1
ATOM 2275 O O . ILE A 1 306 ? -8.733 20.379 -14.271 1.00 76.12 306 ILE A O 1
ATOM 2279 N N . GLN A 1 307 ? -9.380 20.331 -12.111 1.00 76.56 307 GLN A N 1
ATOM 2280 C CA . GLN A 1 307 ? -9.555 21.767 -11.991 1.00 76.56 307 GLN A CA 1
ATOM 2281 C C . GLN A 1 307 ? -8.400 22.333 -11.177 1.00 76.56 307 GLN A C 1
ATOM 2283 O O . GLN A 1 307 ? -8.085 21.872 -10.083 1.00 76.56 307 GLN A O 1
ATOM 2288 N N . VAL A 1 308 ? -7.732 23.309 -11.783 1.00 74.62 308 VAL A N 1
ATOM 2289 C CA . VAL A 1 308 ? -6.633 24.048 -11.176 1.00 74.62 308 VAL A CA 1
ATOM 2290 C C . VAL A 1 308 ? -7.080 25.496 -11.167 1.00 74.62 308 VAL A C 1
ATOM 2292 O O . VAL A 1 308 ? -7.040 26.145 -12.211 1.00 74.62 308 VAL A O 1
ATOM 2295 N N . ASN A 1 309 ? -7.554 25.981 -10.019 1.00 67.06 309 ASN A N 1
ATOM 2296 C CA . ASN A 1 309 ? -7.849 27.398 -9.854 1.00 67.06 309 ASN A CA 1
ATOM 2297 C C . ASN A 1 309 ? -7.054 27.947 -8.678 1.00 67.06 309 ASN A C 1
ATOM 2299 O O . ASN A 1 309 ? -7.165 27.493 -7.541 1.00 67.06 309 ASN A O 1
ATOM 2303 N N . SER A 1 310 ? -6.326 29.015 -8.933 1.00 57.66 310 SER A N 1
ATOM 2304 C CA . SER A 1 310 ? -5.773 29.868 -7.894 1.00 57.66 310 SER A CA 1
ATOM 2305 C C . SER A 1 310 ? -6.784 30.975 -7.554 1.00 57.66 310 SER A C 1
ATOM 2307 O O . SER A 1 310 ? -7.442 31.516 -8.449 1.00 57.66 310 SER A O 1
ATOM 2309 N N . ALA A 1 311 ? -6.949 31.338 -6.274 1.00 55.00 311 ALA A N 1
ATOM 2310 C CA . ALA A 1 311 ? -7.696 32.556 -5.953 1.00 55.00 311 ALA A CA 1
ATOM 2311 C C . ALA A 1 311 ? -6.936 33.764 -6.516 1.00 55.00 311 ALA A C 1
ATOM 2313 O O . ALA A 1 311 ? -5.707 33.813 -6.485 1.00 55.00 311 ALA A O 1
ATOM 2314 N N . ALA A 1 312 ? -7.668 34.734 -7.066 1.00 49.34 312 ALA A N 1
ATOM 2315 C CA . ALA A 1 312 ? -7.084 35.822 -7.842 1.00 49.34 312 ALA A CA 1
ATOM 2316 C C . ALA A 1 312 ? -6.090 36.715 -7.071 1.00 49.34 312 ALA A C 1
ATOM 2318 O O . ALA A 1 312 ? -5.319 37.407 -7.729 1.00 49.34 312 ALA A O 1
ATOM 2319 N N . ASP A 1 313 ? -6.037 36.647 -5.736 1.00 51.28 313 ASP A N 1
ATOM 2320 C CA . ASP A 1 313 ? -5.450 37.706 -4.907 1.00 51.28 313 ASP A CA 1
ATOM 2321 C C . ASP A 1 313 ? -4.606 37.226 -3.699 1.00 51.28 313 ASP A C 1
ATOM 2323 O O . ASP A 1 313 ? -4.284 38.034 -2.832 1.00 51.28 313 ASP A O 1
ATOM 2327 N N . THR A 1 314 ? -4.232 35.942 -3.596 1.00 56.53 314 THR A N 1
ATOM 2328 C CA . THR A 1 314 ? -3.735 35.358 -2.320 1.00 56.53 314 THR A CA 1
ATOM 2329 C C . THR A 1 314 ? -2.262 34.928 -2.273 1.00 56.53 314 THR A C 1
ATOM 2331 O O . THR A 1 314 ? -1.806 34.502 -1.221 1.00 56.53 314 THR A O 1
ATOM 2334 N N . GLY A 1 315 ? -1.480 35.042 -3.355 1.00 60.75 315 GLY A N 1
ATOM 2335 C CA . GLY A 1 315 ? -0.037 34.717 -3.325 1.00 60.75 315 GLY A CA 1
ATOM 2336 C C . GLY A 1 315 ? 0.316 33.223 -3.210 1.00 60.75 315 GLY A C 1
ATOM 2337 O O . GLY A 1 315 ? 1.478 32.897 -2.986 1.00 60.75 315 GLY A O 1
ATOM 2338 N N . GLN A 1 316 ? -0.666 32.340 -3.394 1.00 69.94 316 GLN A N 1
ATOM 2339 C CA . GLN A 1 316 ? -0.523 30.881 -3.333 1.00 69.94 316 GLN A CA 1
ATOM 2340 C C . GLN A 1 316 ? 0.233 30.308 -4.542 1.00 69.94 316 GLN A C 1
ATOM 2342 O O . GLN A 1 316 ? 0.151 30.846 -5.651 1.00 69.94 316 GLN A O 1
ATOM 2347 N N . SER A 1 317 ? 0.929 29.190 -4.336 1.00 76.50 317 SER A N 1
ATOM 2348 C CA . SER A 1 317 ? 1.754 28.490 -5.319 1.00 76.50 317 SER A CA 1
ATOM 2349 C C . SER A 1 317 ? 1.426 27.000 -5.361 1.00 76.50 317 SER A C 1
ATOM 2351 O O . SER A 1 317 ? 1.531 26.289 -4.364 1.00 76.50 317 SER A O 1
ATOM 2353 N N . GLN A 1 318 ? 1.129 26.496 -6.559 1.00 82.75 318 GLN A N 1
ATOM 2354 C CA . GLN A 1 318 ? 0.937 25.065 -6.793 1.00 82.75 318 GLN A CA 1
ATOM 2355 C C . GLN A 1 318 ? 2.074 24.469 -7.618 1.00 82.75 318 GLN A C 1
ATOM 2357 O O . GLN A 1 318 ? 2.567 25.074 -8.575 1.00 82.75 318 GLN A O 1
ATOM 2362 N N . THR A 1 319 ? 2.459 23.244 -7.276 1.00 87.69 319 THR A N 1
ATOM 2363 C CA . THR A 1 319 ? 3.478 22.480 -8.000 1.00 87.69 319 THR A CA 1
ATOM 2364 C C . THR A 1 319 ? 2.869 21.185 -8.511 1.00 87.69 319 THR A C 1
ATOM 2366 O O . THR A 1 319 ? 2.275 20.431 -7.751 1.00 87.69 319 THR A O 1
ATOM 2369 N N . TRP A 1 320 ? 2.993 20.943 -9.814 1.00 88.88 320 TRP A N 1
ATOM 2370 C CA . TRP A 1 320 ? 2.420 19.791 -10.503 1.00 88.88 320 TRP A CA 1
ATOM 2371 C C . TRP A 1 320 ? 3.529 19.017 -11.208 1.00 88.88 320 TRP A C 1
ATOM 2373 O O . TRP A 1 320 ? 3.982 19.412 -12.288 1.00 88.88 320 TRP A O 1
ATOM 2383 N N . VAL A 1 321 ? 3.982 17.921 -10.595 1.00 89.62 321 VAL A N 1
ATOM 2384 C CA . VAL A 1 321 ? 5.195 17.214 -11.034 1.00 89.62 321 VAL A CA 1
ATOM 2385 C C . VAL A 1 321 ? 4.946 15.735 -11.279 1.00 89.62 321 VAL A C 1
ATOM 2387 O O . VAL A 1 321 ? 4.509 15.010 -10.391 1.00 89.62 321 VAL A O 1
ATOM 2390 N N . GLY A 1 322 ? 5.287 15.241 -12.468 1.00 89.75 322 GLY A N 1
ATOM 2391 C CA . GLY A 1 322 ? 5.270 13.799 -12.715 1.00 89.75 322 GLY A CA 1
ATOM 2392 C C . GLY A 1 322 ? 3.880 13.165 -12.648 1.00 89.75 322 GLY A C 1
ATOM 2393 O O . GLY A 1 322 ? 3.769 11.997 -12.311 1.00 89.75 322 GLY A O 1
ATOM 2394 N N . ASN A 1 323 ? 2.796 13.892 -12.904 1.00 90.31 323 ASN A N 1
ATOM 2395 C CA . ASN A 1 323 ? 1.453 13.309 -12.952 1.00 90.31 323 ASN A CA 1
ATOM 2396 C C . ASN A 1 323 ? 1.182 12.680 -14.324 1.00 90.31 323 ASN A C 1
ATOM 2398 O O . ASN A 1 323 ? 1.746 13.115 -15.327 1.00 90.31 323 ASN A O 1
ATOM 2402 N N . ALA A 1 324 ? 0.310 11.673 -14.389 1.00 90.12 324 ALA A N 1
ATOM 2403 C CA . ALA A 1 324 ? -0.078 11.041 -15.647 1.00 90.12 324 ALA A CA 1
ATOM 2404 C C . ALA A 1 324 ? -1.594 10.912 -15.761 1.00 90.12 324 ALA A C 1
ATOM 2406 O O . ALA A 1 324 ? -2.242 10.375 -14.864 1.00 90.12 324 ALA A O 1
ATOM 2407 N N . GLY A 1 325 ? -2.183 11.340 -16.876 1.00 88.12 325 GLY A N 1
ATOM 2408 C CA . GLY A 1 325 ? -3.633 11.247 -16.991 1.00 88.12 325 GLY A CA 1
ATOM 2409 C C . GLY A 1 325 ? -4.261 11.618 -18.322 1.00 88.12 325 GLY A C 1
ATOM 2410 O O . GLY A 1 325 ? -3.667 12.257 -19.193 1.00 88.12 325 GLY A O 1
ATOM 2411 N N . VAL A 1 326 ? -5.509 11.188 -18.481 1.00 79.06 326 VAL A N 1
ATOM 2412 C CA . VAL A 1 326 ? -6.286 11.443 -19.700 1.00 79.06 326 VAL A CA 1
ATOM 2413 C C . VAL A 1 326 ? -6.858 12.874 -19.720 1.00 79.06 326 VAL A C 1
ATOM 2415 O O . VAL A 1 326 ? -7.260 13.376 -20.772 1.00 79.06 326 VAL A O 1
ATOM 2418 N N . GLY A 1 327 ? -6.847 13.571 -18.579 1.00 67.06 327 GLY A N 1
ATOM 2419 C CA . GLY A 1 327 ? -7.391 14.917 -18.451 1.00 67.06 327 GLY A CA 1
ATOM 2420 C C . GLY A 1 327 ? -6.564 15.854 -17.584 1.00 67.06 327 GLY A C 1
ATOM 2421 O O . GLY A 1 327 ? -6.221 15.550 -16.450 1.00 67.06 327 GLY A O 1
ATOM 2422 N N . MET A 1 328 ? -6.332 17.035 -18.140 1.00 71.12 328 MET A N 1
ATOM 2423 C CA . MET A 1 328 ? -5.917 18.265 -17.474 1.00 71.12 328 MET A CA 1
ATOM 2424 C C . MET A 1 328 ? -6.930 19.345 -17.887 1.00 71.12 328 MET A C 1
ATOM 2426 O O . MET A 1 328 ? -7.495 19.219 -18.982 1.00 71.12 328 MET A O 1
ATOM 2430 N N . SER A 1 329 ? -7.209 20.352 -17.042 1.00 61.53 329 SER A N 1
ATOM 2431 C CA . SER A 1 329 ? -8.129 21.458 -17.386 1.00 61.53 329 SER A CA 1
ATOM 2432 C C . SER A 1 329 ? -7.808 22.012 -18.780 1.00 61.53 329 SER A C 1
ATOM 2434 O O . SER A 1 329 ? -6.675 21.925 -19.229 1.00 61.53 329 SER A O 1
ATOM 2436 N N . THR A 1 330 ? -8.757 22.618 -19.491 1.00 59.22 330 THR A N 1
ATOM 2437 C CA . THR A 1 330 ? -8.494 23.184 -20.831 1.00 59.22 330 THR A CA 1
ATOM 2438 C C . THR A 1 330 ? -7.581 24.422 -20.826 1.00 59.22 330 THR A C 1
ATOM 2440 O O . THR A 1 330 ? -7.376 25.021 -21.877 1.00 59.22 330 THR A O 1
ATOM 2443 N N . SER A 1 331 ? -7.054 24.843 -19.669 1.00 68.44 331 SER A N 1
ATOM 2444 C CA . SER A 1 331 ? -6.209 26.034 -19.535 1.00 68.44 331 SER A CA 1
ATOM 2445 C C . SER A 1 331 ? -5.128 25.844 -18.471 1.00 68.44 331 SER A C 1
ATOM 2447 O O . SER A 1 331 ? -5.422 25.771 -17.280 1.00 68.44 331 SER A O 1
ATOM 2449 N N . CYS A 1 332 ? -3.869 25.811 -18.902 1.00 78.50 332 CYS A N 1
ATOM 2450 C CA . CYS A 1 332 ? -2.716 25.879 -18.008 1.00 78.50 332 CYS A CA 1
ATOM 2451 C C . CYS A 1 332 ? -2.694 27.233 -17.273 1.00 78.50 332 CYS A C 1
ATOM 2453 O O . CYS A 1 332 ? -2.620 28.271 -17.931 1.00 78.50 332 CYS A O 1
ATOM 2455 N N . ASP A 1 333 ? -2.699 27.247 -15.938 1.00 76.25 333 ASP A N 1
ATOM 2456 C CA . ASP A 1 333 ? -2.480 28.471 -15.147 1.00 76.25 333 ASP A CA 1
ATOM 2457 C C . ASP A 1 333 ? -0.976 28.661 -14.891 1.00 76.25 333 ASP A C 1
ATOM 2459 O O . ASP A 1 333 ? -0.468 28.454 -13.792 1.00 76.25 333 ASP A O 1
ATOM 2463 N N . ALA A 1 334 ? -0.234 29.026 -15.940 1.00 69.00 334 ALA A N 1
ATOM 2464 C CA . ALA A 1 334 ? 1.223 29.181 -15.872 1.00 69.00 334 ALA A CA 1
ATOM 2465 C C . ALA A 1 334 ? 1.688 30.372 -15.008 1.00 69.00 334 ALA A C 1
ATOM 2467 O O . ALA A 1 334 ? 2.890 30.562 -14.827 1.00 69.00 334 ALA A O 1
ATOM 2468 N N . VAL A 1 335 ? 0.763 31.200 -14.506 1.00 68.62 335 VAL A N 1
ATOM 2469 C CA . VAL A 1 335 ? 1.090 32.338 -13.636 1.00 68.62 335 VAL A CA 1
ATOM 2470 C C . VAL A 1 335 ? 1.279 31.874 -12.191 1.00 68.62 335 VAL A C 1
ATOM 2472 O O . VAL A 1 335 ? 2.091 32.454 -11.474 1.00 68.62 335 VAL A O 1
ATOM 2475 N N . ARG A 1 336 ? 0.533 30.851 -11.752 1.00 73.50 336 ARG A N 1
ATOM 2476 C CA . ARG A 1 336 ? 0.433 30.461 -10.329 1.00 73.50 336 ARG A CA 1
ATOM 2477 C C . ARG A 1 336 ? 0.596 28.964 -10.070 1.00 73.50 336 ARG A C 1
ATOM 2479 O O . ARG A 1 336 ? 0.667 28.546 -8.916 1.00 73.50 336 ARG A O 1
ATOM 2486 N N . ALA A 1 337 ? 0.699 28.165 -11.127 1.00 82.06 337 ALA A N 1
ATOM 2487 C CA . ALA A 1 337 ? 1.080 26.768 -11.053 1.00 82.06 337 ALA A CA 1
ATOM 2488 C C . ALA A 1 337 ? 2.341 26.512 -11.883 1.00 82.06 337 ALA A C 1
ATOM 2490 O O . ALA A 1 337 ? 2.480 26.974 -13.019 1.00 82.06 337 ALA A O 1
ATOM 2491 N N . THR A 1 338 ? 3.259 25.738 -11.313 1.00 87.31 338 THR A N 1
ATOM 2492 C CA . THR A 1 338 ? 4.409 25.207 -12.043 1.00 87.31 338 THR A CA 1
ATOM 2493 C C . THR A 1 338 ? 4.128 23.775 -12.459 1.00 87.31 338 THR A C 1
ATOM 2495 O O . THR A 1 338 ? 3.619 22.972 -11.680 1.00 87.31 338 THR A O 1
ATOM 2498 N N . TYR A 1 339 ? 4.462 23.462 -13.706 1.00 88.56 339 TYR A N 1
ATOM 2499 C CA . TYR A 1 339 ? 4.258 22.143 -14.286 1.00 88.56 339 TYR A CA 1
ATOM 2500 C C . TYR A 1 339 ? 5.594 21.604 -14.761 1.00 88.56 339 TYR A C 1
ATOM 2502 O O . TYR A 1 339 ? 6.327 22.291 -15.482 1.00 88.56 339 TYR A O 1
ATOM 2510 N N . SER A 1 340 ? 5.919 20.380 -14.369 1.00 89.81 340 SER A N 1
ATOM 2511 C CA . SER A 1 340 ? 7.084 19.699 -14.905 1.00 89.81 340 SER A CA 1
ATOM 2512 C C . SER A 1 340 ? 6.838 18.199 -15.004 1.00 89.81 340 SER A C 1
ATOM 2514 O O . SER A 1 340 ? 6.207 17.593 -14.138 1.00 89.81 340 SER A O 1
ATOM 2516 N N . HIS A 1 341 ? 7.373 17.578 -16.055 1.00 89.31 341 HIS A N 1
ATOM 2517 C CA . HIS A 1 341 ? 7.501 16.126 -16.138 1.00 89.31 341 HIS A CA 1
ATOM 2518 C C . HIS A 1 341 ? 6.159 15.361 -16.123 1.00 89.31 341 HIS A C 1
ATOM 2520 O O . HIS A 1 341 ? 6.118 14.158 -15.878 1.00 89.31 341 HIS A O 1
ATOM 2526 N N . ASN A 1 342 ? 5.040 16.041 -16.388 1.00 90.44 342 ASN A N 1
ATOM 2527 C CA . ASN A 1 342 ? 3.724 15.413 -16.455 1.00 90.44 342 ASN A CA 1
ATOM 2528 C C . ASN A 1 342 ? 3.482 14.777 -17.832 1.00 90.44 342 ASN A C 1
ATOM 2530 O O . ASN A 1 342 ? 4.002 15.247 -18.845 1.00 90.44 342 ASN A O 1
ATOM 2534 N N . VAL A 1 343 ? 2.639 13.746 -17.888 1.00 91.75 343 VAL A N 1
ATOM 2535 C CA . VAL A 1 343 ? 2.265 13.045 -19.121 1.00 91.75 343 VAL A CA 1
ATOM 2536 C C . VAL A 1 343 ? 0.752 13.069 -19.309 1.00 91.75 343 VAL A C 1
ATOM 2538 O O . VAL A 1 343 ? 0.011 12.320 -18.672 1.00 91.75 343 VAL A O 1
ATOM 2541 N N . TRP A 1 344 ? 0.290 13.901 -20.235 1.00 89.44 344 TRP A N 1
ATOM 2542 C CA . TRP A 1 344 ? -1.134 14.126 -20.478 1.00 89.44 344 TRP A CA 1
ATOM 2543 C C . TRP A 1 344 ? -1.541 13.696 -21.881 1.00 89.44 344 TRP A C 1
ATOM 2545 O O . TRP A 1 344 ? -0.752 13.781 -22.823 1.00 89.44 344 TRP A O 1
ATOM 2555 N N . THR A 1 345 ? -2.801 13.295 -22.061 1.00 87.62 345 THR A N 1
ATOM 2556 C CA . THR A 1 345 ? -3.342 13.123 -23.421 1.00 87.62 345 THR A CA 1
ATOM 2557 C C . THR A 1 345 ? -3.923 14.404 -24.011 1.00 87.62 345 THR A C 1
ATOM 2559 O O . THR A 1 345 ? -3.945 14.563 -25.230 1.00 87.62 345 THR A O 1
ATOM 2562 N N . SER A 1 346 ? -4.395 15.330 -23.170 1.00 81.69 346 SER A N 1
ATOM 2563 C CA . SER A 1 346 ? -5.142 16.515 -23.612 1.00 81.69 346 SER A CA 1
ATOM 2564 C C . SER A 1 346 ? -4.259 17.694 -24.026 1.00 81.69 346 SER A C 1
ATOM 2566 O O . SER A 1 346 ? -4.474 18.247 -25.101 1.00 81.69 346 SER A O 1
ATOM 2568 N N . GLN A 1 347 ? -3.282 18.087 -23.202 1.00 85.56 347 GLN A N 1
ATOM 2569 C CA . GLN A 1 347 ? -2.405 19.236 -23.457 1.00 85.56 347 GLN A CA 1
ATOM 2570 C C . GLN A 1 347 ? -1.121 19.194 -22.615 1.00 85.56 347 GLN A C 1
ATOM 2572 O O . GLN A 1 347 ? -1.050 18.490 -21.614 1.00 85.56 347 GLN A O 1
ATOM 2577 N N . LYS A 1 348 ? -0.123 19.990 -23.006 1.00 87.38 348 LYS A N 1
ATOM 2578 C CA . LYS A 1 348 ? 1.156 20.180 -22.306 1.00 87.38 348 LYS A CA 1
ATOM 2579 C C . LYS A 1 348 ? 1.178 21.558 -21.627 1.00 87.38 348 LYS A C 1
ATOM 2581 O O . LYS A 1 348 ? 0.900 22.536 -22.316 1.00 87.38 348 LYS A O 1
ATOM 2586 N N . CYS A 1 349 ? 1.550 21.652 -20.344 1.00 86.00 349 CYS A N 1
ATOM 2587 C CA . CYS A 1 349 ? 1.566 22.929 -19.609 1.00 86.00 349 CYS A CA 1
ATOM 2588 C C . CYS A 1 349 ? 2.960 23.413 -19.191 1.00 86.00 349 CYS A C 1
ATOM 2590 O O . CYS A 1 349 ? 3.220 24.613 -19.209 1.00 86.00 349 CYS A O 1
ATOM 2592 N N . GLY A 1 350 ? 3.869 22.499 -18.857 1.00 87.88 350 GLY A N 1
ATOM 2593 C CA . GLY A 1 350 ? 5.275 22.785 -18.569 1.00 87.88 350 GLY A CA 1
ATOM 2594 C C . GLY A 1 350 ? 6.185 22.545 -19.768 1.00 87.88 350 GLY A C 1
ATOM 2595 O O . GLY A 1 350 ? 5.826 21.823 -20.691 1.00 87.88 350 GLY A O 1
ATOM 2596 N N . SER A 1 351 ? 7.406 23.082 -19.768 1.00 89.62 351 SER A N 1
ATOM 2597 C CA . SER A 1 351 ? 8.381 22.829 -20.846 1.00 89.62 351 SER A CA 1
ATOM 2598 C C . SER A 1 351 ? 8.889 21.379 -20.875 1.00 89.62 351 SER A C 1
ATOM 2600 O O . SER A 1 351 ? 9.207 20.875 -21.956 1.00 89.62 351 SER A O 1
ATOM 2602 N N . THR A 1 352 ? 8.900 20.687 -19.732 1.00 89.81 352 THR A N 1
ATOM 2603 C CA . THR A 1 352 ? 9.310 19.276 -19.602 1.00 89.81 352 THR A CA 1
ATOM 2604 C C . THR A 1 352 ? 8.149 18.283 -19.674 1.00 89.81 352 THR A C 1
ATOM 2606 O O . THR A 1 352 ? 8.391 17.085 -19.773 1.00 89.81 352 THR A O 1
ATOM 2609 N N . ASP A 1 353 ? 6.900 18.755 -19.681 1.00 90.56 353 ASP A N 1
ATOM 2610 C CA . ASP A 1 353 ? 5.724 17.895 -19.836 1.00 90.56 353 ASP A CA 1
ATOM 2611 C C . ASP A 1 353 ? 5.699 17.211 -21.221 1.00 90.56 353 ASP A C 1
ATOM 2613 O O . ASP A 1 353 ? 6.229 17.721 -22.218 1.00 90.56 353 ASP A O 1
ATOM 2617 N N . VAL A 1 354 ? 5.027 16.065 -21.309 1.00 90.50 354 VAL A N 1
ATOM 2618 C CA . VAL A 1 354 ? 4.863 15.271 -22.530 1.00 90.50 354 VAL A CA 1
ATOM 2619 C C . VAL A 1 354 ? 3.378 15.126 -22.848 1.00 90.50 354 VAL A C 1
ATOM 2621 O O . VAL A 1 354 ? 2.585 14.710 -22.007 1.00 90.50 354 VAL A O 1
ATOM 2624 N N . GLN A 1 355 ? 3.000 15.425 -24.092 1.00 91.81 355 GLN A N 1
ATOM 2625 C CA . GLN A 1 355 ? 1.662 15.133 -24.601 1.00 91.81 355 GLN A CA 1
ATOM 2626 C C . GLN A 1 355 ? 1.688 13.855 -25.444 1.00 91.81 355 GLN A C 1
ATOM 2628 O O . GLN A 1 355 ? 2.510 13.727 -26.353 1.00 91.81 355 GLN A O 1
ATOM 2633 N N . VAL A 1 356 ? 0.785 12.914 -25.166 1.00 90.56 356 VAL A N 1
ATOM 2634 C CA . VAL A 1 356 ? 0.704 11.621 -25.866 1.00 90.56 356 VAL A CA 1
ATOM 2635 C C . VAL A 1 356 ? -0.694 11.364 -26.418 1.00 90.56 356 VAL A C 1
ATOM 2637 O O . VAL A 1 356 ? -1.683 11.790 -25.846 1.00 90.56 356 VAL A O 1
ATOM 2640 N N . ALA A 1 357 ? -0.813 10.610 -27.513 1.00 87.44 357 ALA A N 1
ATOM 2641 C CA . ALA A 1 357 ? -2.129 10.276 -28.072 1.00 87.44 357 ALA A CA 1
ATOM 2642 C C . ALA A 1 357 ? -2.947 9.325 -27.172 1.00 87.44 357 ALA A C 1
ATOM 2644 O O . ALA A 1 357 ? -4.174 9.319 -27.215 1.00 87.44 357 ALA A O 1
ATOM 2645 N N . SER A 1 358 ? -2.265 8.499 -26.373 1.00 85.56 358 SER A N 1
ATOM 2646 C CA . SER A 1 358 ? -2.880 7.532 -25.462 1.00 85.56 358 SER A CA 1
ATOM 2647 C C . SER A 1 358 ? -1.929 7.182 -24.321 1.00 85.56 358 SER A C 1
ATOM 2649 O O . SER A 1 358 ? -0.736 6.967 -24.564 1.00 85.56 358 SER A O 1
ATOM 2651 N N . LEU A 1 359 ? -2.463 7.027 -23.114 1.00 85.25 359 LEU A N 1
ATOM 2652 C CA . LEU A 1 359 ? -1.732 6.523 -21.954 1.00 85.25 359 LEU A CA 1
ATOM 2653 C C . LEU A 1 359 ? -1.777 4.996 -21.885 1.00 85.25 359 LEU A C 1
ATOM 2655 O O . LEU A 1 359 ? -2.806 4.381 -22.155 1.00 85.25 359 LEU A O 1
ATOM 2659 N N . LYS A 1 360 ? -0.650 4.382 -21.513 1.00 85.38 360 LYS A N 1
ATOM 2660 C CA . LYS A 1 360 ? -0.544 2.934 -21.294 1.00 85.38 360 LYS A CA 1
ATOM 2661 C C . LYS A 1 360 ? -0.317 2.673 -19.810 1.00 85.38 360 LYS A C 1
ATOM 2663 O O . LYS A 1 360 ? 0.796 2.844 -19.314 1.00 85.38 360 LYS A O 1
ATOM 2668 N N . LEU A 1 361 ? -1.374 2.265 -19.126 1.00 79.81 361 LEU A N 1
ATOM 2669 C CA . LEU A 1 361 ? -1.392 2.009 -17.690 1.00 79.81 361 LEU A CA 1
ATOM 2670 C C . LEU A 1 361 ? -2.057 0.655 -17.427 1.00 79.81 361 LEU A C 1
ATOM 2672 O O . LEU A 1 361 ? -2.887 0.197 -18.215 1.00 79.81 361 LEU A O 1
ATOM 2676 N N . ASN A 1 362 ? -1.674 0.006 -16.335 1.00 73.38 362 ASN A N 1
ATOM 2677 C CA . ASN A 1 362 ? -2.384 -1.146 -15.797 1.00 73.38 362 ASN A CA 1
ATOM 2678 C C . ASN A 1 362 ? -3.728 -0.703 -15.181 1.00 73.38 362 ASN A C 1
ATOM 2680 O O . ASN A 1 362 ? -3.885 0.474 -14.847 1.00 73.38 362 ASN A O 1
ATOM 2684 N N . PRO A 1 363 ? -4.682 -1.631 -14.958 1.00 72.19 363 PRO A N 1
ATOM 2685 C CA . PRO A 1 363 ? -5.955 -1.316 -14.297 1.00 72.19 363 PRO A CA 1
ATOM 2686 C C . PRO A 1 363 ? -5.799 -0.683 -12.910 1.00 72.19 363 PRO A C 1
ATOM 2688 O O . PRO A 1 363 ? -6.654 0.071 -12.461 1.00 72.19 363 PRO A O 1
ATOM 2691 N N . ASP A 1 364 ? -4.697 -0.981 -12.227 1.00 67.44 364 ASP A N 1
ATOM 2692 C CA . ASP A 1 364 ? -4.383 -0.428 -10.917 1.00 67.44 364 ASP A CA 1
ATOM 2693 C C . ASP A 1 364 ? -3.748 0.969 -10.972 1.00 67.44 364 ASP A C 1
ATOM 2695 O O . ASP A 1 364 ? -3.406 1.496 -9.923 1.00 67.44 364 ASP A O 1
ATOM 2699 N N . GLY A 1 365 ? -3.588 1.566 -12.158 1.00 74.56 365 GLY A N 1
ATOM 2700 C CA . GLY A 1 365 ? -2.988 2.884 -12.363 1.00 74.56 365 GLY A CA 1
ATOM 2701 C C . GLY A 1 365 ? -1.462 2.892 -12.488 1.00 74.56 365 GLY A C 1
ATOM 2702 O O . GLY A 1 365 ? -0.900 3.966 -12.686 1.00 74.56 365 GLY A O 1
ATOM 2703 N N . SER A 1 366 ? -0.794 1.734 -12.412 1.00 75.31 366 SER A N 1
ATOM 2704 C CA . SER A 1 366 ? 0.665 1.651 -12.559 1.00 75.31 366 SER A CA 1
ATOM 2705 C C . SER A 1 366 ? 1.138 1.697 -14.028 1.00 75.31 366 SER A C 1
ATOM 2707 O O . SER A 1 366 ? 0.421 1.243 -14.929 1.00 75.31 366 SER A O 1
ATOM 2709 N N . PRO A 1 367 ? 2.358 2.193 -14.308 1.00 75.06 367 PRO A N 1
ATOM 2710 C CA . PRO A 1 367 ? 2.976 2.211 -15.630 1.00 75.06 367 PRO A CA 1
ATOM 2711 C C . PRO A 1 367 ? 3.100 0.826 -16.268 1.00 75.06 367 PRO A C 1
ATOM 2713 O O . PRO A 1 367 ? 3.681 -0.106 -15.704 1.00 75.06 367 PRO A O 1
ATOM 2716 N N . LEU A 1 368 ? 2.638 0.700 -17.514 1.00 77.44 368 LEU A N 1
ATOM 2717 C CA . LEU A 1 368 ? 2.992 -0.442 -18.357 1.00 77.44 368 LEU A CA 1
ATOM 2718 C C . LEU A 1 368 ? 4.432 -0.314 -18.868 1.00 77.44 368 LEU A C 1
ATOM 2720 O O . LEU A 1 368 ? 4.922 0.781 -19.141 1.00 77.44 368 LEU A O 1
ATOM 2724 N N . ALA A 1 369 ? 5.103 -1.449 -19.073 1.00 74.38 369 ALA A N 1
ATOM 2725 C CA . ALA A 1 369 ? 6.462 -1.461 -19.612 1.00 74.38 369 ALA A CA 1
ATOM 2726 C C . ALA A 1 369 ? 6.512 -0.763 -20.983 1.00 74.38 369 ALA A C 1
ATOM 2728 O O . ALA A 1 369 ? 5.753 -1.109 -21.891 1.00 74.38 369 ALA A O 1
ATOM 2729 N N . GLY A 1 370 ? 7.417 0.209 -21.133 1.00 76.31 370 GLY A N 1
ATOM 2730 C CA . GLY A 1 370 ? 7.541 1.012 -22.355 1.00 76.31 370 GLY A CA 1
ATOM 2731 C C . GLY A 1 370 ? 6.424 2.042 -22.550 1.00 76.31 370 GLY A C 1
ATOM 2732 O O . GLY A 1 370 ? 6.245 2.546 -23.661 1.00 76.31 370 GLY A O 1
ATOM 2733 N N . SER A 1 371 ? 5.643 2.334 -21.508 1.00 84.06 371 SER A N 1
ATOM 2734 C CA . SER A 1 371 ? 4.720 3.464 -21.510 1.00 84.06 371 SER A CA 1
ATOM 2735 C C . SER A 1 371 ? 5.491 4.789 -21.520 1.00 84.06 371 SER A C 1
ATOM 2737 O O . SER A 1 371 ? 6.545 4.865 -20.892 1.00 84.06 371 SER A O 1
ATOM 2739 N N . PRO A 1 372 ? 4.975 5.849 -22.170 1.00 86.75 372 PRO A N 1
ATOM 2740 C CA . PRO A 1 372 ? 5.578 7.183 -22.122 1.00 86.75 372 PRO A CA 1
ATOM 2741 C C . PRO A 1 372 ? 5.669 7.787 -20.720 1.00 86.75 372 PRO A C 1
ATOM 2743 O O . PRO A 1 372 ? 6.377 8.766 -20.537 1.00 86.75 372 PRO A O 1
ATOM 2746 N N . VAL A 1 373 ? 4.934 7.228 -19.757 1.00 86.50 373 VAL A N 1
ATOM 2747 C CA . VAL A 1 373 ? 5.018 7.637 -18.355 1.00 86.50 373 VAL A CA 1
ATOM 2748 C C . VAL A 1 373 ? 6.266 7.101 -17.655 1.00 86.50 373 VAL A C 1
ATOM 2750 O O . VAL A 1 373 ? 6.631 7.611 -16.605 1.00 86.50 373 VAL A O 1
ATOM 2753 N N . VAL A 1 374 ? 6.929 6.085 -18.215 1.00 82.62 374 VAL A N 1
ATOM 2754 C CA . VAL A 1 374 ? 8.102 5.477 -17.583 1.00 82.62 374 VAL A CA 1
ATOM 2755 C C . VAL A 1 374 ? 9.273 6.450 -17.607 1.00 82.62 374 VAL A C 1
ATOM 2757 O O . VAL A 1 374 ? 9.597 6.996 -18.661 1.00 82.62 374 VAL A O 1
ATOM 2760 N N . ASP A 1 375 ? 9.911 6.629 -16.454 1.00 79.94 375 ASP A N 1
ATOM 2761 C CA . ASP A 1 375 ? 11.013 7.567 -16.222 1.00 79.94 375 ASP A CA 1
ATOM 2762 C C . ASP A 1 375 ? 10.691 9.045 -16.574 1.00 79.94 375 ASP A C 1
ATOM 2764 O O . ASP A 1 375 ? 11.602 9.836 -16.835 1.00 79.94 375 ASP A O 1
ATOM 2768 N N . ALA A 1 376 ? 9.408 9.429 -16.634 1.00 84.50 376 ALA A N 1
ATOM 2769 C CA . ALA A 1 376 ? 8.983 10.741 -17.133 1.00 84.50 376 ALA A CA 1
ATOM 2770 C C . ALA A 1 376 ? 8.933 11.856 -16.078 1.00 84.50 376 ALA A C 1
ATOM 2772 O O . ALA A 1 376 ? 8.878 13.011 -16.478 1.00 84.50 376 ALA A O 1
ATOM 2773 N N . GLY A 1 377 ? 8.959 11.515 -14.786 1.00 75.56 377 GLY A N 1
ATOM 2774 C CA . GLY A 1 377 ? 8.921 12.388 -13.608 1.00 75.56 377 GLY A CA 1
ATOM 2775 C C . GLY A 1 377 ? 10.242 13.114 -13.297 1.00 75.56 377 GLY A C 1
ATOM 2776 O O . GLY A 1 377 ? 11.273 12.834 -13.906 1.00 75.56 377 GLY A O 1
ATOM 2777 N N . ASP A 1 378 ? 10.235 14.031 -12.318 1.00 74.88 378 ASP A N 1
ATOM 2778 C CA . ASP A 1 378 ? 11.410 14.836 -11.940 1.00 74.88 378 ASP A CA 1
ATOM 2779 C C . ASP A 1 378 ? 12.233 14.177 -10.808 1.00 74.88 378 ASP A C 1
ATOM 2781 O O . ASP A 1 378 ? 11.789 14.125 -9.659 1.00 74.88 378 ASP A O 1
ATOM 2785 N N . PRO A 1 379 ? 13.456 13.684 -11.071 1.00 66.75 379 PRO A N 1
ATOM 2786 C CA . PRO A 1 379 ? 14.281 13.075 -10.031 1.00 66.75 379 PRO A CA 1
ATOM 2787 C C . PRO A 1 379 ? 14.899 14.091 -9.055 1.00 66.75 379 PRO A C 1
ATOM 2789 O O . PRO A 1 379 ? 15.409 13.679 -8.014 1.00 66.75 379 PRO A O 1
ATOM 2792 N N . SER A 1 380 ? 14.890 15.394 -9.362 1.00 68.56 380 SER A N 1
ATOM 2793 C CA . SER A 1 380 ? 15.504 16.434 -8.521 1.00 68.56 380 SER A CA 1
ATOM 2794 C C . SER A 1 380 ? 14.605 16.905 -7.380 1.00 68.56 380 SER A C 1
ATOM 2796 O O . SER A 1 380 ? 15.100 17.303 -6.327 1.00 68.56 380 SER A O 1
ATOM 2798 N N . THR A 1 381 ? 13.290 16.807 -7.558 1.00 64.75 381 THR A N 1
ATOM 2799 C CA . THR A 1 381 ? 12.296 17.179 -6.544 1.00 64.75 381 THR A CA 1
ATOM 2800 C C . THR A 1 381 ? 11.984 16.027 -5.593 1.00 64.75 381 THR A C 1
ATOM 2802 O O . THR A 1 381 ? 11.087 16.139 -4.757 1.00 64.75 381 THR A O 1
ATOM 2805 N N . PHE A 1 382 ? 12.720 14.911 -5.697 1.00 65.31 382 PHE A N 1
ATOM 2806 C CA . PHE A 1 382 ? 12.351 13.678 -5.030 1.00 65.31 382 PHE A CA 1
ATOM 2807 C C . PHE A 1 382 ? 13.262 13.254 -3.860 1.00 65.31 382 PHE A C 1
ATOM 2809 O O . PHE A 1 382 ? 14.490 13.298 -3.981 1.00 65.31 382 PHE A O 1
ATOM 2816 N N . PRO A 1 383 ? 12.692 12.787 -2.727 1.00 60.28 383 PRO A N 1
ATOM 2817 C CA . PRO A 1 383 ? 13.456 12.144 -1.658 1.00 60.28 383 PRO A CA 1
ATOM 2818 C C . PRO A 1 383 ? 14.212 10.892 -2.144 1.00 60.28 383 PRO A C 1
ATOM 2820 O O . PRO A 1 383 ? 13.768 10.184 -3.031 1.00 60.28 383 PRO A O 1
ATOM 2823 N N . ALA A 1 384 ? 15.344 10.527 -1.535 1.00 60.00 384 ALA A N 1
ATOM 2824 C CA . ALA A 1 384 ? 16.132 9.350 -1.962 1.00 60.00 384 ALA A CA 1
ATOM 2825 C C . ALA A 1 384 ? 15.378 7.995 -1.900 1.00 60.00 384 ALA A C 1
ATOM 2827 O O . ALA A 1 384 ? 15.862 6.980 -2.410 1.00 60.00 384 ALA A O 1
ATOM 2828 N N . PHE A 1 385 ? 14.208 7.989 -1.265 1.00 59.25 385 PHE A N 1
ATOM 2829 C CA . PHE A 1 385 ? 13.312 6.856 -1.113 1.00 59.25 385 PHE A CA 1
ATOM 2830 C C . PHE A 1 385 ? 11.908 7.295 -1.505 1.00 59.25 385 PHE A C 1
ATOM 2832 O O . PHE A 1 385 ? 11.502 8.402 -1.148 1.00 59.25 385 PHE A O 1
ATOM 2839 N N . ASP A 1 386 ? 11.173 6.447 -2.215 1.00 53.28 386 ASP A N 1
ATOM 2840 C CA . ASP A 1 386 ? 9.762 6.689 -2.472 1.00 53.28 386 ASP A CA 1
ATOM 2841 C C . ASP A 1 386 ? 8.940 6.634 -1.178 1.00 53.28 386 ASP A C 1
ATOM 2843 O O . ASP A 1 386 ? 9.425 6.259 -0.104 1.00 53.28 386 ASP A O 1
ATOM 2847 N N . VAL A 1 387 ? 7.670 7.023 -1.259 1.00 50.03 387 VAL A N 1
ATOM 2848 C CA . VAL A 1 387 ? 6.781 7.003 -0.093 1.00 50.03 387 VAL A CA 1
ATOM 2849 C C . VAL A 1 387 ? 6.460 5.566 0.384 1.00 50.03 387 VAL A C 1
ATOM 2851 O O . VAL A 1 387 ? 5.855 5.399 1.444 1.00 50.03 387 VAL A O 1
ATOM 2854 N N . MET A 1 388 ? 6.898 4.533 -0.353 1.00 46.88 388 MET A N 1
ATOM 2855 C CA . MET A 1 388 ? 6.905 3.114 0.038 1.00 46.88 388 MET A CA 1
ATOM 2856 C C . MET A 1 388 ? 8.226 2.669 0.692 1.00 46.88 388 MET A C 1
ATOM 2858 O O . MET A 1 388 ? 8.326 1.537 1.168 1.00 46.88 388 MET A O 1
ATOM 2862 N N . GLY A 1 389 ? 9.224 3.553 0.777 1.00 49.97 389 GLY A N 1
ATOM 2863 C CA . GLY A 1 389 ? 10.551 3.272 1.322 1.00 49.97 389 GLY A CA 1
ATOM 2864 C C . GLY A 1 389 ? 11.505 2.590 0.335 1.00 49.97 389 GLY A C 1
ATOM 2865 O O . GLY A 1 389 ? 12.587 2.152 0.743 1.00 49.97 389 GLY A O 1
ATOM 2866 N N . ASP A 1 390 ? 11.135 2.494 -0.943 1.00 51.53 390 ASP A N 1
ATOM 2867 C CA . ASP A 1 390 ? 11.957 1.927 -2.005 1.00 51.53 390 ASP A CA 1
ATOM 2868 C C . ASP A 1 390 ? 12.983 2.955 -2.503 1.00 51.53 390 ASP A C 1
ATOM 2870 O O . ASP A 1 390 ? 12.701 4.137 -2.676 1.00 51.53 390 ASP A O 1
ATOM 2874 N N . VAL A 1 391 ? 14.225 2.512 -2.717 1.00 51.81 391 VAL A N 1
ATOM 2875 C CA . VAL A 1 391 ? 15.306 3.385 -3.202 1.00 51.81 391 VAL A CA 1
ATOM 2876 C C . VAL A 1 391 ? 15.049 3.733 -4.664 1.00 51.81 391 VAL A C 1
ATOM 2878 O O . VAL A 1 391 ? 15.087 2.840 -5.515 1.00 51.81 391 VAL A O 1
ATOM 2881 N N . ARG A 1 392 ? 14.899 5.024 -4.971 1.00 56.84 392 ARG A N 1
ATOM 2882 C CA . ARG A 1 392 ? 14.797 5.479 -6.362 1.00 56.84 392 ARG A CA 1
ATOM 2883 C C . ARG A 1 392 ? 16.139 5.356 -7.076 1.00 56.84 392 ARG A C 1
ATOM 2885 O O . ARG A 1 392 ? 17.196 5.673 -6.523 1.00 56.84 392 ARG A O 1
ATOM 2892 N N . PHE A 1 393 ? 16.120 4.863 -8.313 1.00 50.84 393 PHE A N 1
ATOM 2893 C CA . PHE A 1 393 ? 17.339 4.685 -9.100 1.00 50.84 393 PHE A CA 1
ATOM 2894 C C . PHE A 1 393 ? 17.951 6.045 -9.455 1.00 50.84 393 PHE A C 1
ATOM 2896 O O . PHE A 1 393 ? 17.361 6.832 -10.187 1.00 50.84 393 PHE A O 1
ATOM 2903 N N . ALA A 1 394 ? 19.168 6.308 -8.979 1.00 47.31 394 ALA A N 1
ATOM 2904 C CA . ALA A 1 394 ? 19.884 7.537 -9.305 1.00 47.31 394 ALA A CA 1
ATOM 2905 C C . ALA A 1 394 ? 20.052 7.704 -10.831 1.00 47.31 394 ALA A C 1
ATOM 2907 O O . ALA A 1 394 ? 20.590 6.818 -11.499 1.00 47.31 394 ALA A O 1
ATOM 2908 N N . GLY A 1 395 ? 19.617 8.850 -11.369 1.00 50.81 395 GLY A N 1
ATOM 2909 C CA . GLY A 1 395 ? 19.789 9.224 -12.780 1.00 50.81 395 GLY A CA 1
ATOM 2910 C C . GLY A 1 395 ? 18.693 8.751 -13.745 1.00 50.81 395 GLY A C 1
ATOM 2911 O O . GLY A 1 395 ? 18.826 8.983 -14.944 1.00 50.81 395 GLY A O 1
ATOM 2912 N N . ARG A 1 396 ? 17.623 8.115 -13.253 1.00 57.81 396 ARG A N 1
ATOM 2913 C CA . ARG A 1 396 ? 16.359 7.947 -13.985 1.00 57.81 396 ARG A CA 1
ATOM 2914 C C . ARG A 1 396 ? 15.286 8.776 -13.286 1.00 57.81 396 ARG A C 1
ATOM 2916 O O . ARG A 1 396 ? 15.285 8.832 -12.057 1.00 57.81 396 ARG A O 1
ATOM 2923 N N . GLY A 1 397 ? 14.445 9.468 -14.054 1.00 60.84 397 GLY A N 1
ATOM 2924 C CA . GLY A 1 397 ? 13.280 10.141 -13.484 1.00 60.84 397 GLY A CA 1
ATOM 2925 C C . GLY A 1 397 ? 12.360 9.111 -12.829 1.00 60.84 397 GLY A C 1
ATOM 2926 O O . GLY A 1 397 ? 12.359 7.963 -13.265 1.00 60.84 397 GLY A O 1
ATOM 2927 N N . PRO A 1 398 ? 11.621 9.443 -11.762 1.00 71.38 398 PRO A N 1
ATOM 2928 C CA . PRO A 1 398 ? 10.514 8.596 -11.334 1.00 71.38 398 PRO A CA 1
ATOM 2929 C C . PRO A 1 398 ? 9.505 8.422 -12.468 1.00 71.38 398 PRO A C 1
ATOM 2931 O O . PRO A 1 398 ? 9.424 9.260 -13.363 1.00 71.38 398 PRO A O 1
ATOM 2934 N N . ASP A 1 399 ? 8.724 7.349 -12.447 1.00 78.00 399 ASP A N 1
ATOM 2935 C CA . ASP A 1 399 ? 7.629 7.224 -13.402 1.00 78.00 399 ASP A CA 1
ATOM 2936 C C . ASP A 1 399 ? 6.621 8.357 -13.164 1.00 78.00 399 ASP A C 1
ATOM 2938 O O . ASP A 1 399 ? 6.319 8.710 -12.020 1.00 78.00 399 ASP A O 1
ATOM 2942 N N . ALA A 1 400 ? 6.109 8.943 -14.243 1.00 86.81 400 ALA A N 1
ATOM 2943 C CA . ALA A 1 400 ? 4.936 9.780 -14.136 1.00 86.81 400 ALA A CA 1
ATOM 2944 C C . ALA A 1 400 ? 3.717 8.912 -13.798 1.00 86.81 400 ALA A C 1
ATOM 2946 O O . ALA A 1 400 ? 3.575 7.780 -14.269 1.00 86.81 400 ALA A O 1
ATOM 2947 N N . GLY A 1 401 ? 2.805 9.464 -13.013 1.00 85.31 401 GLY A N 1
ATOM 2948 C CA . GLY A 1 401 ? 1.687 8.715 -12.469 1.00 85.31 401 GLY A CA 1
ATOM 2949 C C . GLY A 1 401 ? 1.973 8.121 -11.097 1.00 85.31 401 GLY A C 1
ATOM 2950 O O . GLY A 1 401 ? 3.092 8.116 -10.590 1.00 85.31 401 GLY A O 1
ATOM 2951 N N . ALA A 1 402 ? 0.909 7.632 -10.483 1.00 78.75 402 ALA A N 1
ATOM 2952 C CA . ALA A 1 402 ? 0.976 6.799 -9.308 1.00 78.75 402 ALA A CA 1
ATOM 2953 C C . ALA A 1 402 ? 1.666 5.485 -9.620 1.00 78.75 402 ALA A C 1
ATOM 2955 O O . ALA A 1 402 ? 1.550 4.956 -10.726 1.00 78.75 402 ALA A O 1
ATOM 2956 N N . PHE A 1 403 ? 2.264 4.931 -8.564 1.00 69.69 403 PHE A N 1
ATOM 2957 C CA . PHE A 1 403 ? 2.832 3.594 -8.537 1.00 69.69 403 PHE A CA 1
ATOM 2958 C C . PHE A 1 403 ? 4.044 3.425 -9.463 1.00 69.69 403 PHE A C 1
ATOM 2960 O O . PHE A 1 403 ? 3.907 3.321 -10.667 1.00 69.69 403 PHE A O 1
ATOM 2967 N N . GLU A 1 404 ? 5.244 3.293 -8.904 1.00 60.94 404 GLU A N 1
ATOM 2968 C CA . GLU A 1 404 ? 6.426 2.926 -9.697 1.00 60.94 404 GLU A CA 1
ATOM 2969 C C . GLU A 1 404 ? 6.294 1.514 -10.293 1.00 60.94 404 GLU A C 1
ATOM 2971 O O . GLU A 1 404 ? 5.559 0.662 -9.770 1.00 60.94 404 GLU A O 1
ATOM 2976 N N . PHE A 1 405 ? 7.016 1.243 -11.385 1.00 45.78 405 PHE A N 1
ATOM 2977 C CA . PHE A 1 405 ? 7.045 -0.069 -12.034 1.00 45.78 405 PHE A CA 1
ATOM 2978 C C . PHE A 1 405 ? 7.248 -1.219 -11.022 1.00 45.78 405 PHE A C 1
ATOM 2980 O O . PHE A 1 405 ? 8.324 -1.398 -10.451 1.00 45.78 405 PHE A O 1
ATOM 2987 N N . GLY A 1 406 ? 6.209 -2.042 -10.816 1.00 40.03 406 GLY A N 1
ATOM 2988 C CA . GLY A 1 406 ? 6.232 -3.144 -9.841 1.00 40.03 406 GLY A CA 1
ATOM 2989 C C . GLY A 1 406 ? 5.492 -2.888 -8.525 1.00 40.03 406 GLY A C 1
ATOM 2990 O O . GLY A 1 406 ? 5.631 -3.678 -7.587 1.00 40.03 406 GLY A O 1
ATOM 2991 N N . SER A 1 407 ? 4.702 -1.818 -8.457 1.00 39.12 407 SER A N 1
ATOM 2992 C CA . SER A 1 407 ? 3.783 -1.520 -7.365 1.00 39.12 407 SER A CA 1
ATOM 2993 C C . SER A 1 407 ? 2.634 -2.535 -7.243 1.00 39.12 407 SER A C 1
ATOM 2995 O O . SER A 1 407 ? 1.632 -2.458 -7.938 1.00 39.12 407 SER A O 1
ATOM 2997 N N . THR A 1 408 ? 2.746 -3.491 -6.324 1.00 35.06 408 THR A N 1
ATOM 2998 C CA . THR A 1 408 ? 1.731 -4.510 -6.012 1.00 35.06 408 THR A CA 1
ATOM 2999 C C . THR A 1 408 ? 0.792 -4.145 -4.865 1.00 35.06 408 THR A C 1
ATOM 3001 O O . THR A 1 408 ? 0.529 -4.966 -3.985 1.00 35.06 408 THR A O 1
ATOM 3004 N N . THR A 1 409 ? 0.244 -2.927 -4.825 1.00 35.66 409 THR A N 1
ATOM 3005 C CA . THR A 1 409 ? -0.853 -2.652 -3.879 1.00 35.66 409 THR A CA 1
ATOM 3006 C C . THR A 1 409 ? -2.069 -3.434 -4.359 1.00 35.66 409 THR A C 1
ATOM 3008 O O . THR A 1 409 ? -2.835 -2.988 -5.204 1.00 35.66 409 THR A O 1
ATOM 3011 N N . THR A 1 410 ? -2.287 -4.622 -3.805 1.00 32.88 410 THR A N 1
ATOM 3012 C CA . THR A 1 410 ? -3.663 -5.021 -3.528 1.00 32.88 410 THR A CA 1
ATOM 3013 C C . THR A 1 410 ? -4.084 -4.218 -2.313 1.00 32.88 410 THR A C 1
ATOM 3015 O O . THR A 1 410 ? -3.867 -4.633 -1.178 1.00 32.88 410 THR A O 1
ATOM 3018 N N . VAL A 1 411 ? -4.657 -3.049 -2.560 1.00 37.12 411 VAL A N 1
ATOM 3019 C CA . VAL A 1 411 ? -5.765 -2.635 -1.705 1.00 37.12 411 VAL A CA 1
ATOM 3020 C C . VAL A 1 411 ? -6.892 -3.641 -1.992 1.00 37.12 411 VAL A C 1
ATOM 3022 O O . VAL A 1 411 ? -6.947 -4.089 -3.145 1.00 37.12 411 VAL A O 1
ATOM 3025 N N . PRO A 1 412 ? -7.680 -4.114 -1.004 1.00 31.94 412 PRO A N 1
ATOM 3026 C CA . PRO A 1 412 ? -8.786 -5.040 -1.236 1.00 31.94 412 PRO A CA 1
ATOM 3027 C C . PRO A 1 412 ? -9.523 -4.680 -2.522 1.00 31.94 412 PRO A C 1
ATOM 3029 O O . PRO A 1 412 ? -10.150 -3.631 -2.631 1.00 31.94 412 PRO A O 1
ATOM 3032 N N . VAL A 1 413 ? -9.369 -5.539 -3.527 1.00 31.78 413 VAL A N 1
ATOM 3033 C CA . VAL A 1 413 ? -10.255 -5.525 -4.676 1.00 31.78 413 VAL A CA 1
ATOM 3034 C C . VAL A 1 413 ? -11.530 -6.106 -4.104 1.00 31.78 413 VAL A C 1
ATOM 3036 O O . VAL A 1 413 ? -11.576 -7.305 -3.821 1.00 31.78 413 VAL A O 1
ATOM 3039 N N . ASP A 1 414 ? -12.528 -5.269 -3.847 1.00 31.86 414 ASP A N 1
ATOM 3040 C CA . ASP A 1 414 ? -13.866 -5.816 -3.786 1.00 31.86 414 ASP A CA 1
ATOM 3041 C C . ASP A 1 414 ? -14.196 -6.280 -5.206 1.00 31.86 414 ASP A C 1
ATOM 3043 O O . ASP A 1 414 ? -14.487 -5.493 -6.100 1.00 31.86 414 ASP A O 1
ATOM 3047 N N . SER A 1 415 ? -14.025 -7.577 -5.445 1.00 32.22 415 SER A N 1
ATOM 3048 C CA . SER A 1 415 ? -14.484 -8.232 -6.664 1.00 32.22 415 SER A CA 1
ATOM 3049 C C . SER A 1 415 ? -15.983 -8.535 -6.609 1.00 32.22 415 SER A C 1
ATOM 3051 O O . SER A 1 415 ? -16.472 -9.278 -7.461 1.00 32.22 415 SER A O 1
ATOM 3053 N N . SER A 1 416 ? -16.716 -8.030 -5.610 1.00 28.39 416 SER A N 1
ATOM 3054 C CA . SER A 1 416 ? -18.168 -8.140 -5.599 1.00 28.39 416 SER A CA 1
ATOM 3055 C C . SER A 1 416 ? -18.720 -7.298 -6.745 1.00 28.39 416 SER A C 1
ATOM 3057 O O . SER A 1 416 ? -18.485 -6.090 -6.792 1.00 28.39 416 SER A O 1
ATOM 3059 N N . PRO A 1 417 ? -19.445 -7.902 -7.700 1.00 26.19 417 PRO A N 1
ATOM 3060 C CA . PRO A 1 417 ? -20.180 -7.109 -8.665 1.00 26.19 417 PRO A CA 1
ATOM 3061 C C . PRO A 1 417 ? -21.152 -6.213 -7.894 1.00 26.19 417 PRO A C 1
ATOM 3063 O O . PRO A 1 417 ? -21.834 -6.681 -6.978 1.00 26.19 417 PRO A O 1
ATOM 3066 N N . ALA A 1 418 ? -21.217 -4.935 -8.276 1.00 29.22 418 ALA A N 1
ATOM 3067 C CA . ALA A 1 418 ? -22.266 -4.037 -7.818 1.00 29.22 418 ALA A CA 1
ATOM 3068 C C . ALA A 1 418 ? -23.620 -4.764 -7.924 1.00 29.22 418 ALA A C 1
ATOM 3070 O O . ALA A 1 418 ? -23.864 -5.418 -8.949 1.00 29.22 418 ALA A O 1
ATOM 3071 N N . PRO A 1 419 ? -24.496 -4.701 -6.903 1.00 27.34 419 PRO A N 1
ATOM 3072 C CA . PRO A 1 419 ? -25.810 -5.308 -7.002 1.00 27.34 419 PRO A CA 1
ATOM 3073 C C . PRO A 1 419 ? -26.505 -4.733 -8.236 1.00 27.34 419 PRO A C 1
ATOM 3075 O O . PRO A 1 419 ? -26.761 -3.533 -8.331 1.00 27.34 419 PRO A O 1
ATOM 3078 N N . THR A 1 420 ? -26.772 -5.595 -9.215 1.00 25.02 420 THR A N 1
ATOM 3079 C CA . THR A 1 420 ? -27.585 -5.245 -10.377 1.00 25.02 420 THR A CA 1
ATOM 3080 C C . THR A 1 420 ? -28.931 -4.726 -9.876 1.00 25.02 420 THR A C 1
ATOM 3082 O O . THR A 1 420 ? -29.598 -5.448 -9.129 1.00 25.02 420 THR A O 1
ATOM 3085 N N . PRO A 1 421 ? -29.364 -3.515 -10.266 1.00 28.52 421 PRO A N 1
ATOM 3086 C CA . PRO A 1 421 ? -30.650 -2.997 -9.843 1.00 28.52 421 PRO A CA 1
ATOM 3087 C C . PRO A 1 421 ? -31.755 -3.781 -10.554 1.00 28.52 421 PRO A C 1
ATOM 3089 O O . PRO A 1 421 ? -32.103 -3.511 -11.702 1.00 28.52 421 PRO A O 1
ATOM 3092 N N . SER A 1 422 ? -32.345 -4.752 -9.863 1.00 27.92 422 SER A N 1
ATOM 3093 C CA . SER A 1 422 ? -33.723 -5.144 -10.139 1.00 27.92 422 SER A CA 1
ATOM 3094 C C . SER A 1 422 ? -34.603 -3.978 -9.693 1.00 27.92 422 SER A C 1
ATOM 3096 O O . SER A 1 422 ? -34.924 -3.850 -8.511 1.00 27.92 422 SER A O 1
ATOM 3098 N N . GLY A 1 423 ? -34.901 -3.066 -10.620 1.00 30.02 423 GLY A N 1
ATOM 3099 C CA . GLY A 1 423 ? -35.759 -1.917 -10.350 1.00 30.02 423 GLY A CA 1
ATOM 3100 C C . GLY A 1 423 ? -37.142 -2.354 -9.841 1.00 30.02 423 GLY A C 1
ATOM 3101 O O . GLY A 1 423 ? -37.644 -3.402 -10.258 1.00 30.02 423 GLY A O 1
ATOM 3102 N N . PRO A 1 424 ? -37.792 -1.578 -8.958 1.00 32.31 424 PRO A N 1
ATOM 3103 C CA . PRO A 1 424 ? -39.175 -1.837 -8.595 1.00 32.31 424 PRO A CA 1
ATOM 3104 C C . PRO A 1 424 ? -40.076 -1.472 -9.781 1.00 32.31 424 PRO A C 1
ATOM 3106 O O . PRO A 1 424 ? -40.236 -0.306 -10.139 1.00 32.31 424 PRO A O 1
ATOM 3109 N N . GLN A 1 425 ? -40.671 -2.484 -10.409 1.00 30.28 425 GLN A N 1
ATOM 3110 C CA . GLN A 1 425 ? -41.777 -2.294 -11.343 1.00 30.28 425 GLN A CA 1
ATOM 3111 C C . GLN A 1 425 ? -43.009 -1.784 -10.557 1.00 30.28 425 GLN A C 1
ATOM 3113 O O . GLN A 1 425 ? -43.279 -2.300 -9.468 1.00 30.28 425 GLN A O 1
ATOM 3118 N N . PRO A 1 426 ? -43.763 -0.781 -11.050 1.00 31.12 426 PRO A N 1
ATOM 3119 C CA . PRO A 1 426 ? -44.900 -0.219 -10.318 1.00 31.12 426 PRO A CA 1
ATOM 3120 C C . PRO A 1 426 ? -46.070 -1.221 -10.223 1.00 31.12 426 PRO A C 1
ATOM 3122 O O . PRO A 1 426 ? -46.203 -2.099 -11.082 1.00 31.12 426 PRO A O 1
ATOM 3125 N N . PRO A 1 427 ? -46.940 -1.117 -9.198 1.00 33.47 427 PRO A N 1
ATOM 3126 C CA . PRO A 1 427 ? -47.917 -2.155 -8.896 1.00 33.47 427 PRO A CA 1
ATOM 3127 C C . PRO A 1 427 ? -49.093 -2.121 -9.880 1.00 33.47 427 PRO A C 1
ATOM 3129 O O . PRO A 1 427 ? -49.854 -1.155 -9.940 1.00 33.47 427 PRO A O 1
ATOM 3132 N N . GLY A 1 428 ? -49.276 -3.217 -10.617 1.00 28.09 428 GLY A N 1
ATOM 3133 C CA . GLY A 1 428 ? -50.395 -3.435 -11.531 1.00 28.09 428 GLY A CA 1
ATOM 3134 C C . GLY A 1 428 ? -51.132 -4.744 -11.246 1.00 28.09 428 GLY A C 1
ATOM 3135 O O . GLY A 1 428 ? -50.771 -5.769 -11.798 1.00 28.09 428 GLY A O 1
ATOM 3136 N N . ARG A 1 429 ? -52.151 -4.644 -10.382 1.00 28.56 429 ARG A N 1
ATOM 3137 C CA . ARG A 1 429 ? -53.435 -5.382 -10.266 1.00 28.56 429 ARG A CA 1
ATOM 3138 C C . ARG A 1 429 ? -53.526 -6.920 -10.441 1.00 28.56 429 ARG A C 1
ATOM 3140 O O . ARG A 1 429 ? -52.968 -7.551 -11.322 1.00 28.56 429 ARG A O 1
ATOM 3147 N N . THR A 1 430 ? -54.373 -7.465 -9.567 1.00 36.06 430 THR A N 1
ATOM 3148 C CA . THR A 1 430 ? -54.791 -8.849 -9.284 1.00 36.06 430 THR A CA 1
ATOM 3149 C C . THR A 1 430 ? -55.540 -9.576 -10.415 1.00 36.06 430 THR A C 1
ATOM 3151 O O . THR A 1 430 ? -56.241 -8.917 -11.179 1.00 36.06 430 THR A O 1
ATOM 3154 N N . ASN A 1 431 ? -55.491 -10.928 -10.441 1.00 28.59 431 ASN A N 1
ATOM 3155 C CA . ASN A 1 431 ? -56.657 -11.849 -10.338 1.00 28.59 431 ASN A CA 1
ATOM 3156 C C . ASN A 1 431 ? -56.336 -13.341 -10.657 1.00 28.59 431 ASN A C 1
ATOM 3158 O O . ASN A 1 431 ? -55.927 -13.652 -11.767 1.00 28.59 431 ASN A O 1
ATOM 3162 N N . GLY A 1 432 ? -56.679 -14.250 -9.723 1.00 28.58 432 GLY A N 1
ATOM 3163 C CA . GLY A 1 432 ? -57.439 -15.505 -9.966 1.00 28.58 432 GLY A CA 1
ATOM 3164 C C . GLY A 1 432 ? -56.727 -16.833 -10.362 1.00 28.58 432 GLY A C 1
ATOM 3165 O O . GLY A 1 432 ? -55.697 -16.776 -11.021 1.00 28.58 432 GLY A O 1
ATOM 3166 N N . PRO A 1 433 ? -57.258 -18.037 -9.995 1.00 44.59 433 PRO A N 1
ATOM 3167 C CA . PRO A 1 433 ? -56.493 -19.307 -9.929 1.00 44.59 433 PRO A CA 1
ATOM 3168 C C . PRO A 1 433 ? -56.954 -20.498 -10.837 1.00 44.59 433 PRO A C 1
ATOM 3170 O O . PRO A 1 433 ? -58.150 -20.692 -11.009 1.00 44.59 433 PRO A O 1
ATOM 3173 N N . SER A 1 434 ? -55.994 -21.376 -11.231 1.00 26.17 434 SER A N 1
ATOM 3174 C CA . SER A 1 434 ? -56.063 -22.851 -11.558 1.00 26.17 434 SER A CA 1
ATOM 3175 C C . SER A 1 434 ? -56.971 -23.387 -12.719 1.00 26.17 434 SER A C 1
ATOM 3177 O O . SER A 1 434 ? -57.853 -22.657 -13.150 1.00 26.17 434 SER A O 1
ATOM 3179 N N . PRO A 1 435 ? -56.963 -24.698 -13.128 1.00 45.94 435 PRO A N 1
ATOM 3180 C CA . PRO A 1 435 ? -55.923 -25.678 -13.567 1.00 45.94 435 PRO A CA 1
ATOM 3181 C C . PRO A 1 435 ? -56.357 -26.434 -14.898 1.00 45.94 435 PRO A C 1
ATOM 3183 O O . PRO A 1 435 ? -56.984 -25.792 -15.731 1.00 45.94 435 PRO A O 1
ATOM 3186 N N . PRO A 1 436 ? -56.232 -27.780 -15.102 1.00 59.31 436 PRO A N 1
ATOM 3187 C CA . PRO A 1 436 ? -55.109 -28.656 -15.533 1.00 59.31 436 PRO A CA 1
ATOM 3188 C C . PRO A 1 436 ? -55.390 -29.459 -16.852 1.00 59.31 436 PRO A C 1
ATOM 3190 O O . PRO A 1 436 ? -56.471 -29.338 -17.410 1.00 59.31 436 PRO A O 1
ATOM 3193 N N . GLN A 1 437 ? -54.480 -30.350 -17.308 1.00 26.86 437 GLN A N 1
ATOM 3194 C CA . GLN A 1 437 ? -54.799 -31.717 -17.821 1.00 26.86 437 GLN A CA 1
ATOM 3195 C C . GLN A 1 437 ? -53.537 -32.547 -18.195 1.00 26.86 437 GLN A C 1
ATOM 3197 O O . GLN A 1 437 ? -52.649 -32.057 -18.886 1.00 26.86 437 GLN A O 1
ATOM 3202 N N . GLY A 1 438 ? -53.466 -33.804 -17.711 1.00 25.02 438 GLY A N 1
ATOM 3203 C CA . GLY A 1 438 ? -52.550 -34.886 -18.167 1.00 25.02 438 GLY A CA 1
ATOM 3204 C C . GLY A 1 438 ? -53.195 -35.729 -19.292 1.00 25.02 438 GLY A C 1
ATOM 3205 O O . GLY A 1 438 ? -54.024 -35.161 -19.997 1.00 25.02 438 GLY A O 1
ATOM 3206 N N . PRO A 1 439 ? -53.003 -37.070 -19.426 1.00 37.22 439 PRO A N 1
ATOM 3207 C CA . PRO A 1 439 ? -51.937 -37.985 -18.958 1.00 37.22 439 PRO A CA 1
ATOM 3208 C C . PRO A 1 439 ? -51.450 -39.051 -20.009 1.00 37.22 439 PRO A C 1
ATOM 3210 O O . PRO A 1 439 ? -52.225 -39.469 -20.854 1.00 37.22 439 PRO A O 1
ATOM 3213 N N . GLY A 1 440 ? -50.214 -39.579 -19.852 1.00 26.14 440 GLY A N 1
ATOM 3214 C CA . GLY A 1 440 ? -49.716 -40.955 -20.191 1.00 26.14 440 GLY A CA 1
ATOM 3215 C C . GLY A 1 440 ? -49.814 -41.539 -21.631 1.00 26.14 440 GLY A C 1
ATOM 3216 O O . GLY A 1 440 ? -50.499 -40.960 -22.463 1.00 26.14 440 GLY A O 1
ATOM 3217 N N . PRO A 1 441 ? -49.199 -42.713 -21.962 1.00 33.59 441 PRO A N 1
ATOM 3218 C CA . PRO A 1 441 ? -48.386 -43.644 -21.154 1.00 33.59 441 PRO A CA 1
ATOM 3219 C C . PRO A 1 441 ? -47.027 -44.108 -21.782 1.00 33.59 441 PRO A C 1
ATOM 3221 O O . PRO A 1 441 ? -46.696 -43.814 -22.926 1.00 33.59 441 PRO A O 1
ATOM 3224 N N . ALA A 1 442 ? -46.249 -44.854 -20.980 1.00 26.42 442 ALA A N 1
ATOM 3225 C CA . ALA A 1 442 ? -44.975 -45.568 -21.252 1.00 26.42 442 ALA A CA 1
ATOM 3226 C C . ALA A 1 442 ? -45.242 -47.058 -21.676 1.00 26.42 442 ALA A C 1
ATOM 3228 O O . ALA A 1 442 ? -46.434 -47.367 -21.758 1.00 26.42 442 ALA A O 1
ATOM 3229 N N . PRO A 1 443 ? -44.276 -48.019 -21.868 1.00 39.75 443 PRO A N 1
ATOM 3230 C CA . PRO A 1 443 ? -42.854 -48.063 -21.434 1.00 39.75 443 PRO A CA 1
ATOM 3231 C C . PRO A 1 443 ? -41.786 -48.798 -22.318 1.00 39.75 443 PRO A C 1
ATOM 3233 O O . PRO A 1 443 ? -42.111 -49.592 -23.191 1.00 39.75 443 PRO A O 1
ATOM 3236 N N . GLY A 1 444 ? -40.499 -48.589 -21.948 1.00 26.39 444 GLY A N 1
ATOM 3237 C CA . GLY A 1 444 ? -39.341 -49.530 -21.974 1.00 26.39 444 GLY A CA 1
ATOM 3238 C C . GLY A 1 444 ? -38.665 -49.839 -23.329 1.00 26.39 444 GLY A C 1
ATOM 3239 O O . GLY A 1 444 ? -39.345 -50.113 -24.298 1.00 26.39 444 GLY A O 1
ATOM 3240 N N . SER A 1 445 ? -37.336 -49.898 -23.505 1.00 26.83 445 SER A N 1
ATOM 3241 C CA . SER A 1 445 ? -36.169 -49.811 -22.606 1.00 26.83 445 SER A CA 1
ATOM 3242 C C . SER A 1 445 ? -34.860 -49.762 -23.427 1.00 26.83 445 SER A C 1
ATOM 3244 O O . SER A 1 445 ? -34.765 -50.478 -24.421 1.00 26.83 445 SER A O 1
ATOM 3246 N N . GLY A 1 446 ? -33.824 -49.060 -22.937 1.00 24.27 446 GLY A N 1
ATOM 3247 C CA . GLY A 1 446 ? -32.407 -49.403 -23.179 1.00 24.27 446 GLY A CA 1
ATOM 3248 C C . GLY A 1 446 ? -31.519 -48.303 -23.783 1.00 24.27 446 GLY A C 1
ATOM 3249 O O . GLY A 1 446 ? -31.623 -48.013 -24.967 1.00 24.27 446 GLY A O 1
ATOM 3250 N N . GLY A 1 447 ? -30.583 -47.755 -22.993 1.00 25.28 447 GLY A N 1
ATOM 3251 C CA . GLY A 1 447 ? -29.468 -46.938 -23.502 1.00 25.28 447 GLY A CA 1
ATOM 3252 C C . GLY A 1 447 ? -29.026 -45.816 -22.560 1.00 25.28 447 GLY A C 1
ATOM 3253 O O . GLY A 1 447 ? -29.573 -44.723 -22.590 1.00 25.28 447 GLY A O 1
ATOM 3254 N N . SER A 1 448 ? -28.028 -46.101 -21.723 1.00 26.98 448 SER A N 1
ATOM 3255 C CA . SER A 1 448 ? -27.383 -45.172 -20.786 1.00 26.98 448 SER A CA 1
ATOM 3256 C C . SER A 1 448 ? -26.655 -44.030 -21.514 1.00 26.98 448 SER A C 1
ATOM 3258 O O . SER A 1 448 ? -25.741 -44.294 -22.293 1.00 26.98 448 SER A O 1
ATOM 3260 N N . ALA A 1 449 ? -27.003 -42.776 -21.205 1.00 25.97 449 ALA A N 1
ATOM 3261 C CA . ALA A 1 449 ? -26.271 -41.569 -21.597 1.00 25.97 449 ALA A CA 1
ATOM 3262 C C . ALA A 1 449 ? -26.020 -40.666 -20.372 1.00 25.97 449 ALA A C 1
ATOM 3264 O O . ALA A 1 449 ? -26.796 -40.646 -19.420 1.00 25.97 449 ALA A O 1
ATOM 3265 N N . ALA A 1 450 ? -24.876 -39.986 -20.414 1.00 25.94 450 ALA A N 1
ATOM 3266 C CA . ALA A 1 450 ? -24.154 -39.322 -19.331 1.00 25.94 450 ALA A CA 1
ATOM 3267 C C . ALA A 1 450 ? -24.919 -38.227 -18.551 1.00 25.94 450 ALA A C 1
ATOM 3269 O O . ALA A 1 450 ? -25.734 -37.515 -19.140 1.00 25.94 450 ALA A O 1
ATOM 3270 N N . PRO A 1 451 ? -24.592 -37.998 -17.259 1.00 26.38 451 PRO A N 1
ATOM 3271 C CA . PRO A 1 451 ? -25.023 -36.804 -16.554 1.00 26.38 451 PRO A CA 1
ATOM 3272 C C . PRO A 1 451 ? -24.105 -35.603 -16.837 1.00 26.38 451 PRO A C 1
ATOM 3274 O O . PRO A 1 451 ? -22.885 -35.718 -16.958 1.00 26.38 451 PRO A O 1
ATOM 3277 N N . LEU A 1 452 ? -24.765 -34.449 -16.921 1.00 23.86 452 LEU A N 1
ATOM 3278 C CA . LEU A 1 452 ? -24.257 -33.081 -17.018 1.00 23.86 452 LEU A CA 1
ATOM 3279 C C . LEU A 1 452 ? -23.172 -32.765 -15.968 1.00 23.86 452 LEU A C 1
ATOM 3281 O O . LEU A 1 452 ? -23.286 -33.229 -14.829 1.00 23.86 452 LEU A O 1
ATOM 3285 N N . PRO A 1 453 ? -22.163 -31.927 -16.280 1.00 26.61 453 PRO A N 1
ATOM 3286 C CA . PRO A 1 453 ? -21.229 -31.469 -15.268 1.00 26.61 453 PRO A CA 1
ATOM 3287 C C . PRO A 1 453 ? -21.909 -30.471 -14.323 1.00 26.61 453 PRO A C 1
ATOM 3289 O O . PRO A 1 453 ? -22.467 -29.452 -14.730 1.00 26.61 453 PRO A O 1
ATOM 3292 N N . SER A 1 454 ? -21.819 -30.812 -13.041 1.00 25.48 454 SER A N 1
ATOM 3293 C CA . SER A 1 454 ? -22.042 -29.956 -11.882 1.00 25.48 454 SER A CA 1
ATOM 3294 C C . SER A 1 454 ? -21.298 -28.629 -12.020 1.00 25.48 454 SER A C 1
ATOM 3296 O O . SER A 1 454 ? -20.117 -28.609 -12.369 1.00 25.48 454 SER A O 1
ATOM 3298 N N . ALA A 1 455 ? -21.962 -27.534 -11.648 1.00 33.88 455 ALA A N 1
ATOM 3299 C CA . ALA A 1 455 ? -21.297 -26.293 -11.281 1.00 33.88 455 ALA A CA 1
ATOM 3300 C C . ALA A 1 455 ? -20.249 -26.604 -10.197 1.00 33.88 455 ALA A C 1
ATOM 3302 O O . ALA A 1 455 ? -20.578 -27.176 -9.155 1.00 33.88 455 ALA A O 1
ATOM 3303 N N . GLY A 1 456 ? -18.983 -26.302 -10.472 1.00 23.33 456 GLY A N 1
ATOM 3304 C CA . GLY A 1 456 ? -17.868 -26.610 -9.589 1.00 23.33 456 GLY A CA 1
ATOM 3305 C C . GLY A 1 456 ? -16.711 -25.645 -9.807 1.00 23.33 456 GLY A C 1
ATOM 3306 O O . GLY A 1 456 ? -16.187 -25.554 -10.911 1.00 23.33 456 GLY A O 1
ATOM 3307 N N . GLY A 1 457 ? -16.327 -24.963 -8.725 1.00 24.81 457 GLY A N 1
ATOM 3308 C CA . GLY A 1 457 ? -15.009 -24.362 -8.526 1.00 24.81 457 GLY A CA 1
ATOM 3309 C C . GLY A 1 457 ? -14.741 -23.067 -9.286 1.00 24.81 457 GLY A C 1
ATOM 3310 O O . GLY A 1 457 ? -14.164 -23.088 -10.369 1.00 24.81 457 GLY A O 1
ATOM 3311 N N . GLY A 1 458 ? -15.058 -21.927 -8.666 1.00 24.55 458 GLY A N 1
ATOM 3312 C CA . GLY A 1 458 ? -14.403 -20.665 -9.004 1.00 24.55 458 GLY A CA 1
ATOM 3313 C C . GLY A 1 458 ? -12.901 -20.810 -8.766 1.00 24.55 458 GLY A C 1
ATOM 3314 O O . GLY A 1 458 ? -12.453 -20.870 -7.624 1.00 24.55 458 GLY A O 1
ATOM 3315 N N . GLY A 1 459 ? -12.137 -20.948 -9.849 1.00 24.45 459 GLY A N 1
ATOM 3316 C CA . GLY A 1 459 ? -10.685 -21.031 -9.800 1.00 24.45 459 GLY A CA 1
ATOM 3317 C C . GLY A 1 459 ? -10.102 -19.731 -9.259 1.00 24.45 459 GLY A C 1
ATOM 3318 O O . GLY A 1 459 ? -10.291 -18.666 -9.844 1.00 24.45 459 GLY A O 1
ATOM 3319 N N . VAL A 1 460 ? -9.381 -19.832 -8.144 1.00 29.92 460 VAL A N 1
ATOM 3320 C CA . VAL A 1 460 ? -8.514 -18.773 -7.627 1.00 29.92 460 VAL A CA 1
ATOM 3321 C C . VAL A 1 460 ? -7.496 -18.437 -8.717 1.00 29.92 460 VAL A C 1
ATOM 3323 O O . VAL A 1 460 ? -6.750 -19.308 -9.165 1.00 29.92 460 VAL A O 1
ATOM 3326 N N . ALA A 1 461 ? -7.472 -17.185 -9.174 1.00 31.50 461 ALA A N 1
ATOM 3327 C CA . ALA A 1 461 ? -6.474 -16.724 -10.129 1.00 31.50 461 ALA A CA 1
ATOM 3328 C C . ALA A 1 461 ? -5.073 -16.884 -9.514 1.00 31.50 461 ALA A C 1
ATOM 3330 O O . ALA A 1 461 ? -4.704 -16.179 -8.574 1.00 31.50 461 ALA A O 1
ATOM 3331 N N . THR A 1 462 ? -4.292 -17.838 -10.021 1.00 44.03 462 THR A N 1
ATOM 3332 C CA . THR A 1 462 ? -2.920 -18.083 -9.571 1.00 44.03 462 THR A CA 1
ATOM 3333 C C . THR A 1 462 ? -2.069 -16.824 -9.792 1.00 44.03 462 THR A C 1
ATOM 3335 O O . THR A 1 462 ? -2.071 -16.294 -10.910 1.00 44.03 462 THR A O 1
ATOM 3338 N N . PRO A 1 463 ? -1.297 -16.347 -8.792 1.00 56.25 463 PRO A N 1
ATOM 3339 C CA . PRO A 1 463 ? -0.339 -15.263 -8.989 1.00 56.25 463 PRO A CA 1
ATOM 3340 C C . PRO A 1 463 ? 0.557 -15.568 -10.193 1.00 56.25 463 PRO A C 1
ATOM 3342 O O . PRO A 1 463 ? 1.100 -16.673 -10.305 1.00 56.25 463 PRO A O 1
ATOM 3345 N N . SER A 1 464 ? 0.691 -14.617 -11.123 1.00 75.38 464 SER A N 1
ATOM 3346 C CA . SER A 1 464 ? 1.359 -14.881 -12.400 1.00 75.38 464 SER A CA 1
ATOM 3347 C C . SER A 1 464 ? 2.756 -15.479 -12.176 1.00 75.38 464 SER A C 1
ATOM 3349 O O . SER A 1 464 ? 3.585 -14.954 -11.430 1.00 75.38 464 SER A O 1
ATOM 3351 N N . GLY A 1 465 ? 3.027 -16.627 -12.795 1.00 83.69 465 GLY A N 1
ATOM 3352 C CA . GLY A 1 465 ? 4.326 -17.289 -12.696 1.00 83.69 465 GLY A CA 1
ATOM 3353 C C . GLY A 1 465 ? 4.626 -18.027 -11.384 1.00 83.69 465 GLY A C 1
ATOM 3354 O O . GLY A 1 465 ? 5.767 -18.476 -11.245 1.00 83.69 465 GLY A O 1
ATOM 3355 N N . LEU A 1 466 ? 3.668 -18.213 -10.466 1.00 94.06 466 LEU A N 1
ATOM 3356 C CA . LEU A 1 466 ? 3.817 -19.157 -9.348 1.00 94.06 466 LEU A CA 1
ATOM 3357 C C . LEU A 1 466 ? 4.091 -20.574 -9.893 1.00 94.06 466 LEU A C 1
ATOM 3359 O O . LEU A 1 466 ? 3.657 -20.949 -10.988 1.00 94.06 466 LEU A O 1
ATOM 3363 N N . VAL A 1 467 ? 4.908 -21.337 -9.176 1.00 96.00 467 VAL A N 1
ATOM 3364 C CA . VAL A 1 467 ? 5.341 -22.691 -9.551 1.00 96.00 467 VAL A CA 1
ATOM 3365 C C . VAL A 1 467 ? 5.017 -23.688 -8.458 1.00 96.00 467 VAL A C 1
ATOM 3367 O O . VAL A 1 467 ? 4.576 -24.775 -8.789 1.00 96.00 467 VAL A O 1
ATOM 3370 N N . ALA A 1 468 ? 5.269 -23.343 -7.198 1.00 96.12 468 ALA A N 1
ATOM 3371 C CA . ALA A 1 468 ? 4.969 -24.199 -6.060 1.00 96.12 468 ALA A CA 1
ATOM 3372 C C . ALA A 1 468 ? 4.697 -23.345 -4.822 1.00 96.12 468 ALA A C 1
ATOM 3374 O O . ALA A 1 468 ? 5.348 -22.306 -4.658 1.00 96.12 468 ALA A O 1
ATOM 3375 N N . ALA A 1 469 ? 3.787 -23.795 -3.960 1.00 96.50 469 ALA A N 1
ATOM 3376 C CA . ALA A 1 469 ? 3.467 -23.129 -2.703 1.00 96.50 469 ALA A CA 1
ATOM 3377 C C . ALA A 1 469 ? 3.165 -24.147 -1.587 1.00 96.50 469 ALA A C 1
ATOM 3379 O O . ALA A 1 469 ? 2.365 -25.055 -1.790 1.00 96.50 469 ALA A O 1
ATOM 3380 N N . TYR A 1 470 ? 3.800 -23.998 -0.417 1.00 97.38 470 TYR A N 1
ATOM 3381 C CA . TYR A 1 470 ? 3.649 -24.915 0.724 1.00 97.38 470 TYR A CA 1
ATOM 3382 C C . TYR A 1 470 ? 3.468 -24.151 2.047 1.00 97.38 470 TYR A C 1
ATOM 3384 O O . TYR A 1 470 ? 4.427 -23.554 2.544 1.00 97.38 470 TYR A O 1
ATOM 3392 N N . GLY A 1 471 ? 2.263 -24.213 2.628 1.00 93.19 471 GLY A N 1
ATOM 3393 C CA . GLY A 1 471 ? 1.927 -23.608 3.933 1.00 93.19 471 GLY A CA 1
ATOM 3394 C C . GLY A 1 471 ? 2.093 -24.544 5.141 1.00 93.19 471 GLY A C 1
ATOM 3395 O O . GLY A 1 471 ? 2.252 -24.099 6.262 1.00 93.19 471 GLY A O 1
ATOM 3396 N N . PHE A 1 472 ? 2.137 -25.869 4.940 1.00 93.25 472 PHE A N 1
ATOM 3397 C CA . PHE A 1 472 ? 2.226 -26.884 6.014 1.00 93.25 472 PHE A CA 1
ATOM 3398 C C . PHE A 1 472 ? 1.010 -27.000 6.956 1.00 93.25 472 PHE A C 1
ATOM 3400 O O . PHE A 1 472 ? 1.124 -27.601 8.034 1.00 93.25 472 PHE A O 1
ATOM 3407 N N . ASP A 1 473 ? -0.157 -26.510 6.543 1.00 87.25 473 ASP A N 1
ATOM 3408 C CA . ASP A 1 473 ? -1.383 -26.491 7.351 1.00 87.25 473 ASP A CA 1
ATOM 3409 C C . ASP A 1 473 ? -2.095 -27.842 7.517 1.00 87.25 473 ASP A C 1
ATOM 3411 O O . ASP A 1 473 ? -3.069 -27.953 8.269 1.00 87.25 473 ASP A O 1
ATOM 3415 N N . GLU A 1 474 ? -1.617 -28.915 6.882 1.00 83.62 474 GLU A N 1
ATOM 3416 C CA . GLU A 1 474 ? -2.316 -30.196 6.937 1.00 83.62 474 GLU A CA 1
ATOM 3417 C C . GLU A 1 474 ? -2.318 -30.793 8.350 1.00 83.62 474 GLU A C 1
ATOM 3419 O O . GLU A 1 474 ? -1.294 -30.908 9.028 1.00 83.62 474 GLU A O 1
ATOM 3424 N N . LEU A 1 475 ? -3.476 -31.291 8.785 1.00 72.69 475 LEU A N 1
ATOM 3425 C CA . LEU A 1 475 ? -3.658 -31.780 10.155 1.00 72.69 475 LEU A CA 1
ATOM 3426 C C . LEU A 1 475 ? -2.842 -33.046 10.476 1.00 72.69 475 LEU A C 1
ATOM 3428 O O . LEU A 1 475 ? -2.480 -33.273 11.631 1.00 72.69 475 LEU A O 1
ATOM 3432 N N . LYS A 1 476 ? -2.562 -33.898 9.479 1.00 75.88 476 LYS A N 1
ATOM 3433 C CA . LYS A 1 476 ? -1.893 -35.201 9.661 1.00 75.88 476 LYS A CA 1
ATOM 3434 C C . LYS A 1 476 ? -1.191 -35.684 8.387 1.00 75.88 476 LYS A C 1
ATOM 3436 O O . LYS A 1 476 ? -1.164 -34.989 7.381 1.00 75.88 476 LYS A O 1
ATOM 3441 N N . GLY A 1 477 ? -0.581 -36.869 8.449 1.00 82.19 477 GLY A N 1
ATOM 3442 C CA . GLY A 1 477 ? 0.088 -37.500 7.305 1.00 82.19 477 GLY A CA 1
ATOM 3443 C C . GLY A 1 477 ? 1.500 -36.976 7.030 1.00 82.19 477 GLY A C 1
ATOM 3444 O O . GLY A 1 477 ? 1.993 -36.069 7.709 1.00 82.19 477 GLY A O 1
ATOM 3445 N N . THR A 1 478 ? 2.166 -37.605 6.062 1.00 84.50 478 THR A N 1
ATOM 3446 C CA . THR A 1 478 ? 3.537 -37.290 5.621 1.00 84.50 478 THR A CA 1
ATOM 3447 C C . THR A 1 478 ? 3.585 -36.488 4.322 1.00 84.50 478 THR A C 1
ATOM 3449 O O . THR A 1 478 ? 4.650 -35.977 3.988 1.00 84.50 478 THR A O 1
ATOM 3452 N N . VAL A 1 479 ? 2.458 -36.361 3.619 1.00 90.25 479 VAL A N 1
ATOM 3453 C CA . VAL A 1 479 ? 2.318 -35.528 2.419 1.00 90.25 479 VAL A CA 1
ATOM 3454 C C . VAL A 1 479 ? 2.242 -34.053 2.821 1.00 90.25 479 VAL A C 1
ATOM 3456 O O . VAL A 1 479 ? 1.612 -33.722 3.832 1.00 90.25 479 VAL A O 1
ATOM 3459 N N . ILE A 1 480 ? 2.932 -33.209 2.058 1.00 93.94 480 ILE A N 1
ATOM 3460 C CA . ILE A 1 480 ? 2.871 -31.749 2.073 1.00 93.94 480 ILE A CA 1
ATOM 3461 C C . ILE A 1 480 ? 2.254 -31.328 0.740 1.00 93.94 480 ILE A C 1
ATOM 3463 O O . ILE A 1 480 ? 2.818 -31.634 -0.307 1.00 93.94 480 ILE A O 1
ATOM 3467 N N . THR A 1 481 ? 1.116 -30.657 0.790 1.00 90.12 481 THR A N 1
ATOM 3468 C CA . THR A 1 481 ? 0.302 -30.308 -0.376 1.00 90.12 481 THR A CA 1
ATOM 3469 C C . THR A 1 481 ? 0.891 -29.091 -1.073 1.00 90.12 481 THR A C 1
ATOM 3471 O O . THR A 1 481 ? 1.223 -28.103 -0.414 1.00 90.12 481 THR A O 1
ATOM 3474 N N . ASP A 1 482 ? 1.014 -29.155 -2.395 1.00 93.62 482 ASP A N 1
ATOM 3475 C CA . ASP A 1 482 ? 1.279 -27.981 -3.223 1.00 93.62 482 ASP A CA 1
ATOM 3476 C C . ASP A 1 482 ? -0.032 -27.256 -3.549 1.00 93.62 482 ASP A C 1
ATOM 3478 O O . ASP A 1 482 ? -0.869 -27.766 -4.293 1.00 93.62 482 ASP A O 1
ATOM 3482 N N . THR A 1 483 ? -0.197 -26.035 -3.046 1.00 90.06 483 THR A N 1
ATOM 3483 C CA . THR A 1 483 ? -1.404 -25.230 -3.302 1.00 90.06 483 THR A CA 1
ATOM 3484 C C . THR A 1 483 ? -1.299 -24.373 -4.564 1.00 90.06 483 THR A C 1
ATOM 3486 O O . THR A 1 483 ? -2.222 -23.636 -4.900 1.00 90.06 483 THR A O 1
ATOM 3489 N N . SER A 1 484 ? -0.194 -24.468 -5.314 1.00 84.31 484 SER A N 1
ATOM 3490 C CA . SER A 1 484 ? -0.025 -23.696 -6.552 1.00 84.31 484 SER A CA 1
ATOM 3491 C C . SER A 1 484 ? -0.888 -24.183 -7.722 1.00 84.31 484 SER A C 1
ATOM 3493 O O . SER A 1 484 ? -0.966 -23.499 -8.742 1.00 84.31 484 SER A O 1
ATOM 3495 N N . GLY A 1 485 ? -1.494 -25.369 -7.600 1.00 85.12 485 GLY A N 1
ATOM 3496 C CA . GLY A 1 485 ? -2.268 -26.018 -8.659 1.00 85.12 485 GLY A CA 1
ATOM 3497 C C . GLY A 1 485 ? -1.436 -26.850 -9.645 1.00 85.12 485 GLY A C 1
ATOM 3498 O O . GLY A 1 485 ? -1.991 -27.368 -10.611 1.00 85.12 485 GLY A O 1
ATOM 3499 N N . HIS A 1 486 ? -0.125 -27.019 -9.423 1.00 84.19 486 HIS A N 1
ATOM 3500 C CA . HIS A 1 486 ? 0.744 -27.823 -10.297 1.00 84.19 486 HIS A CA 1
ATOM 3501 C C . HIS A 1 486 ? 0.945 -29.273 -9.830 1.00 84.19 486 HIS A C 1
ATOM 3503 O O . HIS A 1 486 ? 1.651 -30.029 -10.502 1.00 84.19 486 HIS A O 1
ATOM 3509 N N . GLY A 1 487 ? 0.340 -29.669 -8.704 1.00 91.00 487 GLY A N 1
ATOM 3510 C CA . GLY A 1 487 ? 0.410 -31.036 -8.180 1.00 91.00 487 GLY A CA 1
ATOM 3511 C C . GLY A 1 487 ? 1.819 -31.446 -7.750 1.00 91.00 487 GLY A C 1
ATOM 3512 O O . GLY A 1 487 ? 2.211 -32.600 -7.920 1.00 91.00 487 GLY A O 1
ATOM 3513 N N . LEU A 1 488 ? 2.615 -30.498 -7.245 1.00 94.56 488 LEU A N 1
ATOM 3514 C CA . LEU A 1 488 ? 4.000 -30.725 -6.824 1.00 94.56 488 LEU A CA 1
ATOM 3515 C C . LEU A 1 488 ? 4.100 -31.162 -5.356 1.00 94.56 488 LEU A C 1
ATOM 3517 O O . LEU A 1 488 ? 4.926 -30.645 -4.606 1.00 94.56 488 LEU A O 1
ATOM 3521 N N . ASP A 1 489 ? 3.274 -32.118 -4.940 1.00 94.50 489 ASP A N 1
ATOM 3522 C CA . ASP A 1 489 ? 3.220 -32.547 -3.544 1.00 94.50 489 ASP A CA 1
ATOM 3523 C C . ASP A 1 489 ? 4.572 -33.089 -3.045 1.00 94.50 489 ASP A C 1
ATOM 3525 O O . ASP A 1 489 ? 5.305 -33.815 -3.726 1.00 94.50 489 ASP A O 1
ATOM 3529 N N . GLY A 1 490 ? 4.906 -32.725 -1.810 1.00 93.94 490 GLY A N 1
ATOM 3530 C CA . GLY A 1 490 ? 6.108 -33.155 -1.114 1.00 93.94 490 GLY A CA 1
ATOM 3531 C C . GLY A 1 490 ? 5.856 -34.282 -0.121 1.00 93.94 490 GLY A C 1
ATOM 3532 O O . GLY A 1 490 ? 4.764 -34.452 0.412 1.00 93.94 490 GLY A O 1
ATOM 3533 N N . HIS A 1 491 ? 6.910 -35.015 0.222 1.00 94.31 491 HIS A N 1
ATOM 3534 C CA . HIS A 1 491 ? 6.905 -36.002 1.299 1.00 94.31 491 HIS A CA 1
ATOM 3535 C C . HIS A 1 491 ? 7.889 -35.600 2.393 1.00 94.31 491 HIS A C 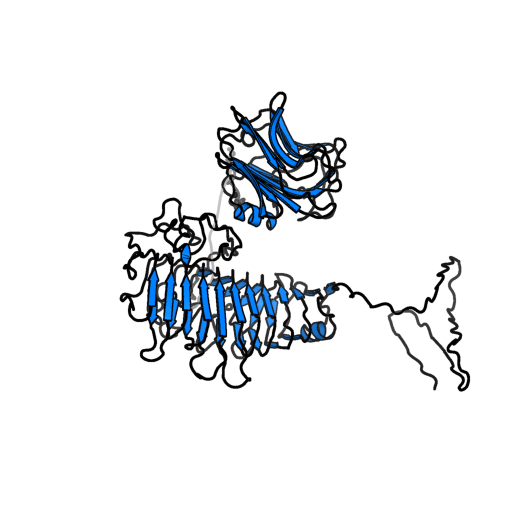1
ATOM 3537 O O . HIS A 1 491 ? 9.076 -35.391 2.129 1.00 94.31 491 HIS A O 1
ATOM 3543 N N . ARG A 1 492 ? 7.422 -35.497 3.641 1.00 94.00 492 ARG A N 1
ATOM 3544 C CA . ARG A 1 492 ? 8.302 -35.221 4.782 1.00 94.00 492 ARG A CA 1
ATOM 3545 C C . ARG A 1 492 ? 8.993 -36.488 5.280 1.00 94.00 492 ARG A C 1
ATOM 3547 O O . ARG A 1 492 ? 8.357 -37.519 5.497 1.00 94.00 492 ARG A O 1
ATOM 3554 N N . HIS A 1 493 ? 10.276 -36.356 5.577 1.00 93.50 493 HIS A N 1
ATOM 3555 C CA . HIS A 1 493 ? 11.107 -37.335 6.262 1.00 93.50 493 HIS A CA 1
ATOM 3556 C C . HIS A 1 493 ? 11.549 -36.717 7.588 1.00 93.50 493 HIS A C 1
ATOM 3558 O O . HIS A 1 493 ? 12.352 -35.787 7.603 1.00 93.50 493 HIS A O 1
ATOM 3564 N N . GLY A 1 494 ? 10.995 -37.190 8.706 1.00 90.12 494 GLY A N 1
ATOM 3565 C CA . GLY A 1 494 ? 11.180 -36.537 10.004 1.00 90.12 494 GLY A CA 1
ATOM 3566 C C . GLY A 1 494 ? 10.433 -35.202 10.106 1.00 90.12 494 GLY A C 1
ATOM 3567 O O . GLY A 1 494 ? 9.448 -34.977 9.401 1.00 90.12 494 GLY A O 1
ATOM 3568 N N . GLY A 1 495 ? 10.874 -34.339 11.024 1.00 86.69 495 GLY A N 1
ATOM 3569 C CA . GLY A 1 495 ? 10.217 -33.061 11.311 1.00 86.69 495 GLY A CA 1
ATOM 3570 C C . GLY A 1 495 ? 8.805 -33.199 11.899 1.00 86.69 495 GLY A C 1
ATOM 3571 O O . GLY A 1 495 ? 8.176 -34.265 11.869 1.00 86.69 495 GLY A O 1
ATOM 3572 N N . ARG A 1 496 ? 8.299 -32.118 12.498 1.00 86.06 496 ARG A N 1
ATOM 3573 C CA . ARG A 1 496 ? 6.961 -32.095 13.114 1.00 86.06 496 ARG A CA 1
ATOM 3574 C C . ARG A 1 496 ? 6.236 -30.800 12.795 1.00 86.06 496 ARG A C 1
ATOM 3576 O O . ARG A 1 496 ? 6.824 -29.727 12.934 1.00 86.06 496 ARG A O 1
ATOM 3583 N N . ARG A 1 497 ? 4.955 -30.906 12.442 1.00 86.19 497 ARG A N 1
ATOM 3584 C CA . ARG A 1 497 ? 4.081 -29.737 12.335 1.00 86.19 497 ARG A CA 1
ATOM 3585 C C . ARG A 1 497 ? 3.870 -29.115 13.711 1.00 86.19 497 ARG A C 1
ATOM 3587 O O . ARG A 1 497 ? 3.777 -29.832 14.710 1.00 86.19 497 ARG A O 1
ATOM 3594 N N . THR A 1 498 ? 3.816 -27.795 13.761 1.00 86.56 498 THR A N 1
ATOM 3595 C CA . THR A 1 498 ? 3.502 -27.037 14.971 1.00 86.56 498 THR A CA 1
ATOM 3596 C C . THR A 1 498 ? 1.991 -26.864 15.131 1.00 86.56 498 THR A C 1
ATOM 3598 O O . THR A 1 498 ? 1.204 -27.125 14.217 1.00 86.56 498 THR A O 1
ATOM 3601 N N . ALA A 1 499 ? 1.577 -26.442 16.328 1.00 72.56 499 ALA A N 1
ATOM 3602 C CA . ALA A 1 499 ? 0.217 -25.960 16.562 1.00 72.56 499 ALA A CA 1
ATOM 3603 C C . ALA A 1 499 ? 0.007 -24.539 16.011 1.00 72.56 499 ALA A C 1
ATOM 3605 O O . ALA A 1 499 ? -1.112 -24.202 15.652 1.00 72.56 499 ALA A O 1
ATOM 3606 N N . SER A 1 500 ? 1.078 -23.741 15.933 1.00 78.62 500 SER A N 1
ATOM 3607 C CA . SER A 1 500 ? 1.069 -22.384 15.388 1.00 78.62 500 SER A CA 1
ATOM 3608 C C . SER A 1 500 ? 2.335 -22.083 14.577 1.00 78.62 500 SER A C 1
ATOM 3610 O O . SER A 1 500 ? 3.450 -22.469 14.962 1.00 78.62 500 SER A O 1
ATOM 3612 N N . GLY A 1 501 ? 2.144 -21.443 13.428 1.00 87.06 501 GLY A N 1
ATOM 3613 C CA . GLY A 1 501 ? 3.163 -20.979 12.491 1.00 87.06 501 GLY A CA 1
ATOM 3614 C C . GLY A 1 501 ? 3.337 -19.463 12.508 1.00 87.06 501 GLY A C 1
ATOM 3615 O O . GLY A 1 501 ? 3.008 -18.793 13.491 1.00 87.06 501 GLY A O 1
ATOM 3616 N N . ARG A 1 502 ? 3.907 -18.919 11.432 1.00 87.06 502 ARG A N 1
ATOM 3617 C CA . ARG A 1 502 ? 3.800 -17.491 11.117 1.00 87.06 502 ARG A CA 1
ATOM 3618 C C . ARG A 1 502 ? 2.368 -17.179 10.688 1.00 87.06 502 ARG A C 1
ATOM 3620 O O . ARG A 1 502 ? 1.822 -16.180 11.157 1.00 87.06 502 ARG A O 1
ATOM 3627 N N . PHE A 1 503 ? 1.808 -18.046 9.852 1.00 83.50 503 PHE A N 1
ATOM 3628 C CA . PHE A 1 503 ? 0.387 -18.169 9.555 1.00 83.50 503 PHE A CA 1
ATOM 3629 C C . PHE A 1 503 ? -0.009 -19.618 9.840 1.00 83.50 503 PHE A C 1
ATOM 3631 O O . PHE A 1 503 ? 0.848 -20.491 9.805 1.00 83.50 503 PHE A O 1
ATOM 3638 N N . GLY A 1 504 ? -1.259 -19.866 10.239 1.00 90.56 504 GLY A N 1
ATOM 3639 C CA . GLY A 1 504 ? -1.742 -21.229 10.489 1.00 90.56 504 GLY A CA 1
ATOM 3640 C C . GLY A 1 504 ? -0.772 -22.099 11.308 1.00 90.56 504 GLY A C 1
ATOM 3641 O O . GLY A 1 504 ? -0.463 -21.788 12.466 1.00 90.56 504 GLY A O 1
ATOM 3642 N N . ARG A 1 505 ? -0.293 -23.192 10.709 1.00 89.88 505 ARG A N 1
ATOM 3643 C CA . ARG A 1 505 ? 0.734 -24.110 11.230 1.00 89.88 505 ARG A CA 1
ATOM 3644 C C . ARG A 1 505 ? 2.052 -23.927 10.480 1.00 89.88 505 ARG A C 1
ATOM 3646 O O . ARG A 1 505 ? 2.124 -23.297 9.452 1.00 89.88 505 ARG A O 1
ATOM 3653 N N . ALA A 1 506 ? 3.118 -24.535 10.991 1.00 94.06 506 ALA A N 1
ATOM 3654 C CA . ALA A 1 506 ? 4.420 -24.537 10.330 1.00 94.06 506 ALA A CA 1
ATOM 3655 C C . ALA A 1 506 ? 5.145 -25.873 10.539 1.00 94.06 506 ALA A C 1
ATOM 3657 O O . ALA A 1 506 ? 4.695 -26.724 11.312 1.00 94.06 506 ALA A O 1
ATOM 3658 N N . MET A 1 507 ? 6.305 -26.071 9.907 1.00 95.62 507 MET A N 1
ATOM 3659 C CA . MET A 1 507 ? 7.089 -27.307 10.033 1.00 95.62 507 MET A CA 1
ATOM 3660 C C . MET A 1 507 ? 8.398 -27.092 10.796 1.00 95.62 507 MET A C 1
ATOM 3662 O O . MET A 1 507 ? 9.195 -26.217 10.464 1.00 95.62 507 MET A O 1
ATOM 3666 N N . THR A 1 508 ? 8.661 -27.928 11.804 1.00 95.38 508 THR A N 1
ATOM 3667 C CA . THR A 1 508 ? 9.931 -27.950 12.548 1.00 95.38 508 THR A CA 1
ATOM 3668 C C . THR A 1 508 ? 10.923 -28.946 11.965 1.00 95.38 508 THR A C 1
ATOM 3670 O O . THR A 1 508 ? 10.564 -30.067 11.603 1.00 95.38 508 THR A O 1
ATOM 3673 N N . PHE A 1 509 ? 12.192 -28.547 11.954 1.00 96.50 509 PHE A N 1
ATOM 3674 C CA . PHE A 1 509 ? 13.335 -29.326 11.493 1.00 96.50 509 PHE A CA 1
ATOM 3675 C C . PHE A 1 509 ? 14.417 -29.342 12.580 1.00 96.50 509 PHE A C 1
ATOM 3677 O O . PHE A 1 509 ? 14.690 -28.329 13.235 1.00 96.50 509 PHE A O 1
ATOM 3684 N N . ASP A 1 510 ? 15.036 -30.502 12.783 1.00 90.00 510 ASP A N 1
ATOM 3685 C CA . ASP A 1 510 ? 15.993 -30.773 13.865 1.00 90.00 510 ASP A CA 1
ATOM 3686 C C . ASP A 1 510 ? 17.458 -30.493 13.490 1.00 90.00 510 ASP A C 1
ATOM 3688 O O . ASP A 1 510 ? 18.325 -30.416 14.363 1.00 90.00 510 ASP A O 1
ATOM 3692 N N . GLY A 1 511 ? 17.740 -30.279 12.204 1.00 90.88 511 GLY A N 1
ATOM 3693 C CA . GLY A 1 511 ? 19.085 -30.118 11.658 1.00 90.88 511 GLY A CA 1
ATOM 3694 C C . GLY A 1 511 ? 19.843 -31.427 11.425 1.00 90.88 511 GLY A C 1
ATOM 3695 O O . GLY A 1 511 ? 20.980 -31.361 10.963 1.00 90.88 511 GLY A O 1
ATOM 3696 N N . HIS A 1 512 ? 19.234 -32.582 11.710 1.00 88.25 512 HIS A N 1
ATOM 3697 C CA . HIS A 1 512 ? 19.841 -33.915 11.688 1.00 88.25 512 HIS A CA 1
ATOM 3698 C C . HIS A 1 512 ? 18.967 -34.909 10.904 1.00 88.25 512 HIS A C 1
ATOM 3700 O O . HIS A 1 512 ? 18.522 -35.925 11.424 1.00 88.25 512 HIS A O 1
ATOM 3706 N N . GLY A 1 513 ? 18.743 -34.618 9.620 1.00 86.31 513 GLY A N 1
ATOM 3707 C CA . GLY A 1 513 ? 18.056 -35.523 8.692 1.00 86.31 513 GLY A CA 1
ATOM 3708 C C . GLY A 1 513 ? 16.590 -35.183 8.423 1.00 86.31 513 GLY A C 1
ATOM 3709 O O . GLY A 1 513 ? 16.070 -35.647 7.410 1.00 86.31 513 GLY A O 1
ATOM 3710 N N . ALA A 1 514 ? 15.944 -34.326 9.226 1.00 92.88 514 ALA A N 1
ATOM 3711 C CA . ALA A 1 514 ? 14.605 -33.833 8.901 1.00 92.88 514 ALA A CA 1
ATOM 3712 C C . ALA A 1 514 ? 14.606 -33.002 7.602 1.00 92.88 514 ALA A C 1
ATOM 3714 O O . ALA A 1 514 ? 15.389 -32.058 7.476 1.00 92.88 514 ALA A O 1
ATOM 3715 N N . HIS A 1 515 ? 13.736 -33.338 6.645 1.00 96.69 515 HIS A N 1
ATOM 3716 C CA . HIS A 1 515 ? 13.539 -32.586 5.397 1.00 96.69 515 HIS A CA 1
ATOM 3717 C C . HIS A 1 515 ? 12.217 -32.956 4.705 1.00 96.69 515 HIS A C 1
ATOM 3719 O O . HIS A 1 515 ? 11.612 -33.979 5.016 1.00 96.69 515 HIS A O 1
ATOM 3725 N N . VAL A 1 516 ? 11.785 -32.148 3.738 1.00 98.00 516 VAL A N 1
ATOM 3726 C CA . VAL A 1 516 ? 10.723 -32.503 2.780 1.00 98.00 516 VAL A CA 1
ATOM 3727 C C . VAL A 1 516 ? 11.354 -32.728 1.412 1.00 98.00 516 VAL A C 1
ATOM 3729 O O . VAL A 1 516 ? 12.202 -31.939 0.993 1.00 98.00 516 VAL A O 1
ATOM 3732 N N . THR A 1 517 ? 10.951 -33.798 0.733 1.00 98.06 517 THR A N 1
ATOM 3733 C CA . THR A 1 517 ? 11.372 -34.137 -0.629 1.00 98.06 517 THR A CA 1
ATOM 3734 C C . THR A 1 517 ? 10.208 -33.937 -1.584 1.00 98.06 517 THR A C 1
ATOM 3736 O O . THR A 1 517 ? 9.166 -34.561 -1.414 1.00 98.06 517 THR A O 1
ATOM 3739 N N . ILE A 1 518 ? 10.410 -33.115 -2.608 1.00 98.25 518 ILE A N 1
ATOM 3740 C CA . ILE A 1 518 ? 9.499 -32.964 -3.738 1.00 98.25 518 ILE A CA 1
ATOM 3741 C C . ILE A 1 518 ? 10.189 -33.615 -4.945 1.00 98.25 518 ILE A C 1
ATOM 3743 O O . ILE A 1 518 ? 11.331 -33.232 -5.257 1.00 98.25 518 ILE A O 1
ATOM 3747 N N . PRO A 1 519 ? 9.568 -34.619 -5.596 1.00 95.38 519 PRO A N 1
ATOM 3748 C CA . PRO A 1 519 ? 10.134 -35.270 -6.774 1.00 95.38 519 PRO A CA 1
ATOM 3749 C C . PRO A 1 519 ? 10.521 -34.275 -7.875 1.00 95.38 519 PRO A C 1
ATOM 3751 O O . PRO A 1 519 ? 9.987 -33.170 -7.968 1.00 95.38 519 PRO A O 1
ATOM 3754 N N . ASP A 1 520 ? 11.481 -34.651 -8.722 1.00 95.19 520 ASP A N 1
ATOM 3755 C CA . ASP A 1 520 ? 11.831 -33.809 -9.868 1.00 95.19 520 ASP A CA 1
ATOM 3756 C C . ASP A 1 520 ? 10.637 -33.676 -10.823 1.00 95.19 520 ASP A C 1
ATOM 3758 O O . ASP A 1 520 ? 10.036 -34.672 -11.220 1.00 95.19 520 ASP A O 1
ATOM 3762 N N . ALA A 1 521 ? 10.334 -32.444 -11.228 1.00 94.44 521 ALA A N 1
ATOM 3763 C CA . ALA A 1 521 ? 9.231 -32.129 -12.125 1.00 94.44 521 ALA A CA 1
ATOM 3764 C C . ALA A 1 521 ? 9.632 -31.016 -13.106 1.00 94.44 521 ALA A C 1
ATOM 3766 O O . ALA A 1 521 ? 10.398 -30.123 -12.726 1.00 94.44 521 ALA A O 1
ATOM 3767 N N . PRO A 1 522 ? 9.106 -31.002 -14.350 1.00 93.94 522 PRO A N 1
ATOM 3768 C CA . PRO A 1 522 ? 9.400 -29.949 -15.325 1.00 93.94 522 PRO A CA 1
ATOM 3769 C C . PRO A 1 522 ? 9.131 -28.528 -14.813 1.00 93.94 522 PRO A C 1
ATOM 3771 O O . PRO A 1 522 ? 9.911 -27.628 -15.108 1.00 93.94 522 PRO A O 1
ATOM 3774 N N . ALA A 1 523 ? 8.088 -28.329 -14.003 1.00 93.25 523 ALA A N 1
ATOM 3775 C CA . ALA A 1 523 ? 7.749 -27.024 -13.435 1.00 93.25 523 ALA A CA 1
ATOM 3776 C C . ALA A 1 523 ? 8.854 -26.462 -12.513 1.00 93.25 523 ALA A C 1
ATOM 3778 O O . ALA A 1 523 ? 9.073 -25.255 -12.482 1.00 93.25 523 ALA A O 1
ATOM 3779 N N . LEU A 1 524 ? 9.620 -27.331 -11.840 1.00 95.44 524 LEU A N 1
ATOM 3780 C CA . LEU A 1 524 ? 10.733 -26.963 -10.953 1.00 95.44 524 LEU A CA 1
ATOM 3781 C C . LEU A 1 524 ? 12.065 -26.753 -11.699 1.00 95.44 524 LEU A C 1
ATOM 3783 O O . LEU A 1 524 ? 13.084 -26.445 -11.085 1.00 95.44 524 LEU A O 1
ATOM 3787 N N . ARG A 1 525 ? 12.099 -26.940 -13.022 1.00 94.19 525 ARG A N 1
ATOM 3788 C CA . ARG A 1 525 ? 13.306 -26.803 -13.852 1.00 94.19 525 ARG A CA 1
ATOM 3789 C C . ARG A 1 525 ? 13.466 -25.364 -14.353 1.00 94.19 525 ARG A C 1
ATOM 3791 O O . ARG A 1 525 ? 13.429 -25.100 -15.555 1.00 94.19 525 ARG A O 1
ATOM 3798 N N . LEU A 1 526 ? 13.619 -24.428 -13.415 1.00 93.81 526 LEU A N 1
ATOM 3799 C CA . LEU A 1 526 ? 13.735 -22.991 -13.695 1.00 93.81 526 LEU A CA 1
ATOM 3800 C C . LEU A 1 526 ? 14.982 -22.699 -14.548 1.00 93.81 526 LEU A C 1
ATOM 3802 O O . LEU A 1 526 ? 16.059 -23.217 -14.263 1.00 93.81 526 LEU A O 1
ATOM 3806 N N . SER A 1 527 ? 14.842 -21.880 -15.596 1.00 89.69 527 SER A N 1
ATOM 3807 C CA . SER A 1 527 ? 15.891 -21.717 -16.623 1.00 89.69 527 SER A CA 1
ATOM 3808 C C . SER A 1 527 ? 16.293 -20.274 -16.933 1.00 89.69 527 SER A C 1
ATOM 3810 O O . SER A 1 527 ? 17.406 -20.047 -17.398 1.00 89.69 527 SER A O 1
ATOM 3812 N N . ARG A 1 528 ? 15.426 -19.283 -16.690 1.00 88.06 528 ARG A N 1
ATOM 3813 C CA . ARG A 1 528 ? 15.684 -17.881 -17.079 1.00 88.06 528 ARG A CA 1
ATOM 3814 C C . ARG A 1 528 ? 15.637 -16.911 -15.912 1.00 88.06 528 ARG A C 1
ATOM 3816 O O . ARG A 1 528 ? 16.538 -16.097 -15.758 1.00 88.06 528 ARG A O 1
ATOM 3823 N N . ARG A 1 529 ? 14.573 -16.993 -15.120 1.00 93.12 529 ARG A N 1
ATOM 3824 C CA . ARG A 1 529 ? 14.298 -16.116 -13.985 1.00 93.12 529 ARG A CA 1
ATOM 3825 C C . ARG A 1 529 ? 13.678 -16.934 -12.865 1.00 93.12 529 ARG A C 1
ATOM 3827 O O . ARG A 1 529 ? 13.079 -17.975 -13.139 1.00 93.12 529 ARG A O 1
ATOM 3834 N N . MET A 1 530 ? 13.828 -16.484 -11.628 1.00 96.81 530 MET A N 1
ATOM 3835 C CA . MET A 1 530 ? 13.209 -17.163 -10.492 1.00 96.81 530 MET A CA 1
ATOM 3836 C C . MET A 1 530 ? 13.029 -16.256 -9.286 1.00 96.81 530 MET A C 1
ATOM 3838 O O . MET A 1 530 ? 13.771 -15.288 -9.127 1.00 96.81 530 MET A O 1
ATOM 3842 N N . THR A 1 531 ? 12.109 -16.658 -8.413 1.00 98.44 531 THR A N 1
ATOM 3843 C CA . THR A 1 531 ? 12.048 -16.204 -7.021 1.00 98.44 531 THR A CA 1
ATOM 3844 C C . THR A 1 531 ? 11.841 -17.396 -6.109 1.00 98.44 531 THR A C 1
ATOM 3846 O O . THR A 1 531 ? 11.088 -18.307 -6.452 1.00 98.44 531 THR A O 1
ATOM 3849 N N . LEU A 1 532 ? 12.535 -17.400 -4.975 1.00 98.75 532 LEU A N 1
ATOM 3850 C CA . LEU A 1 532 ? 12.409 -18.404 -3.920 1.00 98.75 532 LEU A CA 1
ATOM 3851 C C . LEU A 1 532 ? 12.215 -17.660 -2.608 1.00 98.75 532 LEU A C 1
ATOM 3853 O O . LEU A 1 532 ? 13.012 -16.765 -2.325 1.00 98.75 532 LEU A O 1
ATOM 3857 N N . GLU A 1 533 ? 11.244 -18.052 -1.796 1.00 98.62 533 GLU A N 1
ATOM 3858 C CA . GLU A 1 533 ? 10.975 -17.374 -0.528 1.00 98.62 533 GLU A CA 1
ATOM 3859 C C . GLU A 1 533 ? 10.369 -18.292 0.533 1.00 98.62 533 GLU A C 1
ATOM 3861 O O . GLU A 1 533 ? 9.853 -19.367 0.217 1.00 98.62 533 GLU A O 1
ATOM 3866 N N . ALA A 1 534 ? 10.522 -17.891 1.796 1.00 98.62 534 ALA A N 1
ATOM 3867 C CA . ALA A 1 534 ? 9.954 -18.575 2.951 1.00 98.62 534 ALA A CA 1
ATOM 3868 C C . ALA A 1 534 ? 9.951 -17.681 4.197 1.00 98.62 534 ALA A C 1
ATOM 3870 O O . ALA A 1 534 ? 10.871 -16.880 4.418 1.00 98.62 534 ALA A O 1
ATOM 3871 N N . TRP A 1 535 ? 9.010 -17.940 5.102 1.00 98.25 535 TRP A N 1
ATOM 3872 C CA . TRP A 1 535 ? 9.128 -17.542 6.499 1.00 98.25 535 TRP A CA 1
ATOM 3873 C C . TRP A 1 535 ? 9.989 -18.543 7.271 1.00 98.25 535 TRP A C 1
ATOM 3875 O O . TRP A 1 535 ? 9.825 -19.761 7.187 1.00 98.25 535 TRP A O 1
ATOM 3885 N N . VAL A 1 536 ? 10.946 -18.033 8.048 1.00 98.25 536 VAL A N 1
ATOM 3886 C CA . VAL A 1 536 ? 11.932 -18.857 8.754 1.00 98.25 536 VAL A CA 1
ATOM 3887 C C . VAL A 1 536 ? 12.109 -18.420 10.200 1.00 98.25 536 VAL A C 1
ATOM 3889 O O . VAL A 1 536 ? 12.204 -17.236 10.509 1.00 98.25 536 VAL A O 1
ATOM 3892 N N . ARG A 1 537 ? 12.211 -19.392 11.105 1.00 96.44 537 ARG A N 1
ATOM 3893 C CA . ARG A 1 537 ? 12.471 -19.185 12.533 1.00 96.44 537 ARG A CA 1
ATOM 3894 C C . ARG A 1 537 ? 13.608 -20.098 12.992 1.00 96.44 537 ARG A C 1
ATOM 3896 O O . ARG A 1 537 ? 13.366 -21.175 13.547 1.00 96.44 537 ARG A O 1
ATOM 3903 N N . PRO A 1 538 ? 14.874 -19.721 12.741 1.00 95.81 538 PRO A N 1
ATOM 3904 C CA . PRO A 1 538 ? 16.015 -20.583 13.018 1.00 95.81 538 PRO A CA 1
ATOM 3905 C C . PRO A 1 538 ? 16.267 -20.696 14.523 1.00 95.81 538 PRO A C 1
ATOM 3907 O O . PRO A 1 538 ? 16.227 -19.714 15.258 1.00 95.81 538 PRO A O 1
ATOM 3910 N N . THR A 1 539 ? 16.614 -21.885 15.007 1.00 94.12 539 THR A N 1
ATOM 3911 C CA . THR A 1 539 ? 17.112 -22.066 16.383 1.00 94.12 539 THR A CA 1
ATOM 3912 C C . THR A 1 539 ? 18.636 -22.160 16.438 1.00 94.12 539 THR A C 1
ATOM 3914 O O . THR A 1 539 ? 19.209 -22.045 17.524 1.00 94.12 539 THR A O 1
ATOM 3917 N N . ALA A 1 540 ? 19.312 -22.270 15.291 1.00 89.12 540 ALA A N 1
ATOM 3918 C CA . ALA A 1 540 ? 20.767 -22.211 15.146 1.00 89.12 540 ALA A CA 1
ATOM 3919 C C . ALA A 1 540 ? 21.176 -21.119 14.140 1.00 89.12 540 ALA A C 1
ATOM 3921 O O . ALA A 1 540 ? 20.593 -21.027 13.065 1.00 89.12 540 ALA A O 1
ATOM 3922 N N . ALA A 1 541 ? 22.190 -20.314 14.478 1.00 79.44 541 ALA A N 1
ATOM 3923 C CA . ALA A 1 541 ? 22.613 -19.158 13.670 1.00 79.44 541 ALA A CA 1
ATOM 3924 C C . ALA A 1 541 ? 23.787 -19.444 12.707 1.00 79.44 541 ALA A C 1
ATOM 3926 O O . ALA A 1 541 ? 24.039 -18.670 11.784 1.00 79.44 541 ALA A O 1
ATOM 3927 N N . ALA A 1 542 ? 24.510 -20.550 12.906 1.00 88.50 542 ALA A N 1
ATOM 3928 C CA . ALA A 1 542 ? 25.732 -20.870 12.169 1.00 88.50 542 ALA A CA 1
ATOM 3929 C C . ALA A 1 542 ? 25.657 -22.213 11.425 1.00 88.50 542 ALA A C 1
ATOM 3931 O O . ALA A 1 542 ? 24.805 -23.069 11.711 1.00 88.50 542 ALA A O 1
ATOM 3932 N N . GLY A 1 543 ? 26.596 -22.385 10.495 1.00 89.94 543 GLY A N 1
ATOM 3933 C CA . GLY A 1 543 ? 26.655 -23.498 9.554 1.00 89.94 543 GLY A CA 1
ATOM 3934 C C . GLY A 1 543 ? 25.795 -23.247 8.319 1.00 89.94 543 GLY A C 1
ATOM 3935 O O . GLY A 1 543 ? 25.237 -22.165 8.140 1.00 89.94 543 GLY A O 1
ATOM 3936 N N . GLN A 1 544 ? 25.695 -24.254 7.456 1.00 91.62 544 GLN A N 1
ATOM 3937 C CA . GLN A 1 544 ? 24.777 -24.211 6.326 1.00 91.62 544 GLN A CA 1
ATOM 3938 C C . GLN A 1 544 ? 23.383 -24.655 6.786 1.00 91.62 544 GLN A C 1
ATOM 3940 O O . GLN A 1 544 ? 23.220 -25.751 7.316 1.00 91.62 544 GLN A O 1
ATOM 3945 N N . ARG A 1 545 ? 22.382 -23.788 6.620 1.00 95.56 545 ARG A N 1
ATOM 3946 C CA . ARG A 1 545 ? 20.991 -24.005 7.044 1.00 95.56 545 ARG A CA 1
ATOM 3947 C C . ARG A 1 545 ? 20.076 -23.809 5.842 1.00 95.56 545 ARG A C 1
ATOM 3949 O O . ARG A 1 545 ? 19.763 -22.673 5.494 1.00 95.56 545 ARG A O 1
ATOM 3956 N N . VAL A 1 546 ? 19.712 -24.907 5.184 1.00 96.94 546 VAL A N 1
ATOM 3957 C CA . VAL A 1 546 ? 18.990 -24.894 3.902 1.00 96.94 546 VAL A CA 1
ATOM 3958 C C . VAL A 1 546 ? 17.506 -24.633 4.119 1.00 96.94 546 VAL A C 1
ATOM 3960 O O . VAL A 1 546 ? 16.836 -25.433 4.758 1.00 96.94 546 VAL A O 1
ATOM 3963 N N . ILE A 1 547 ? 16.981 -23.556 3.544 1.00 98.50 547 ILE A N 1
ATOM 3964 C CA . ILE A 1 547 ? 15.531 -23.341 3.465 1.00 98.50 547 ILE A CA 1
ATOM 3965 C C . ILE A 1 547 ? 14.985 -24.259 2.378 1.00 98.50 547 ILE A C 1
ATOM 3967 O O . ILE A 1 547 ? 14.195 -25.152 2.668 1.00 98.50 547 ILE A O 1
ATOM 3971 N N . LEU A 1 548 ? 15.502 -24.116 1.154 1.00 98.38 548 LEU A N 1
ATOM 3972 C CA . LEU A 1 548 ? 15.216 -25.017 0.043 1.00 98.38 548 LEU A CA 1
ATOM 3973 C C . LEU A 1 548 ? 16.400 -25.120 -0.926 1.00 98.38 548 LEU A C 1
ATOM 3975 O O . LEU A 1 548 ? 17.206 -24.194 -1.036 1.00 98.38 548 LEU A O 1
ATOM 3979 N N . VAL A 1 549 ? 16.524 -26.248 -1.624 1.00 97.62 549 VAL A N 1
ATOM 3980 C CA . VAL A 1 549 ? 17.565 -26.484 -2.636 1.00 97.62 549 VAL A CA 1
ATOM 3981 C C . VAL A 1 549 ? 17.072 -27.424 -3.734 1.00 97.62 549 VAL A C 1
ATOM 3983 O O . VAL A 1 549 ? 16.486 -28.468 -3.448 1.00 97.62 549 VAL A O 1
ATOM 3986 N N . LYS A 1 550 ? 17.338 -27.074 -4.996 1.00 97.50 550 LYS A N 1
ATOM 3987 C CA . LYS A 1 550 ? 17.084 -27.924 -6.165 1.00 97.50 550 LYS A CA 1
ATOM 3988 C C . LYS A 1 550 ? 18.350 -28.675 -6.558 1.00 97.50 550 LYS A C 1
ATOM 3990 O O . LYS A 1 550 ? 19.392 -28.061 -6.794 1.00 97.50 550 LYS A O 1
ATOM 3995 N N . GLY A 1 551 ? 18.264 -30.001 -6.637 1.00 92.88 551 GLY A N 1
ATOM 3996 C CA . GLY A 1 551 ? 19.404 -30.856 -6.961 1.00 92.88 551 GLY A CA 1
ATOM 3997 C C . GLY A 1 551 ? 19.862 -30.769 -8.423 1.00 92.88 551 GLY A C 1
ATOM 3998 O O . GLY A 1 551 ? 19.054 -30.737 -9.355 1.00 92.88 551 GLY A O 1
ATOM 3999 N N . LEU A 1 552 ? 21.179 -30.813 -8.616 1.00 90.38 552 LEU A N 1
ATOM 4000 C CA . LEU A 1 552 ? 21.859 -31.038 -9.894 1.00 90.38 552 LEU A CA 1
ATOM 4001 C C . LEU A 1 552 ? 22.878 -32.171 -9.686 1.00 90.38 552 LEU A C 1
ATOM 4003 O O . LEU A 1 552 ? 23.369 -32.349 -8.576 1.00 90.38 552 LEU A O 1
ATOM 4007 N N . GLN A 1 553 ? 23.192 -32.971 -10.706 1.00 82.06 553 GLN A N 1
ATOM 4008 C CA . GLN A 1 553 ? 24.141 -34.080 -10.546 1.00 82.06 553 GLN A CA 1
ATOM 4009 C C . GLN A 1 553 ? 25.491 -33.575 -10.005 1.00 82.06 553 GLN A C 1
ATOM 4011 O O . GLN A 1 553 ? 26.093 -32.675 -10.583 1.00 82.06 553 GLN A O 1
ATOM 4016 N N . GLY A 1 554 ? 25.924 -34.122 -8.862 1.00 77.69 554 GLY A N 1
ATOM 4017 C CA . GLY A 1 554 ? 27.153 -33.713 -8.167 1.00 77.69 554 GLY A CA 1
ATOM 4018 C C . GLY A 1 554 ? 27.134 -32.300 -7.560 1.00 77.69 554 GLY A C 1
ATOM 4019 O O . GLY A 1 554 ? 28.166 -31.848 -7.073 1.00 77.69 554 GLY A O 1
ATOM 4020 N N . SER A 1 555 ? 26.002 -31.582 -7.595 1.00 86.62 555 SER A N 1
ATOM 4021 C CA . SER A 1 555 ? 25.903 -30.183 -7.160 1.00 86.62 555 SER A CA 1
ATOM 4022 C C . SER A 1 555 ? 24.446 -29.767 -6.854 1.00 86.62 555 SER A C 1
ATOM 4024 O O . SER A 1 555 ? 23.597 -30.563 -6.457 1.00 86.62 555 SER A O 1
ATOM 4026 N N . MET A 1 556 ? 24.144 -28.485 -7.014 1.00 92.31 556 MET A N 1
ATOM 4027 C CA . MET A 1 556 ? 22.826 -27.864 -6.898 1.00 92.31 556 MET A CA 1
ATOM 4028 C C . MET A 1 556 ? 22.548 -27.016 -8.147 1.00 92.31 556 MET A C 1
ATOM 4030 O O . MET A 1 556 ? 23.475 -26.628 -8.853 1.00 92.31 556 MET A O 1
ATOM 4034 N N . SER A 1 557 ? 21.275 -26.732 -8.423 1.00 95.00 557 SER A N 1
ATOM 4035 C CA . SER A 1 557 ? 20.830 -25.812 -9.483 1.00 95.00 557 SER A CA 1
ATOM 4036 C C . SER A 1 557 ? 20.555 -24.409 -8.930 1.00 95.00 557 SER A C 1
ATOM 4038 O O . SER A 1 557 ? 21.223 -23.444 -9.302 1.00 95.00 557 SER A O 1
ATOM 4040 N N . TYR A 1 558 ? 19.679 -24.318 -7.928 1.00 96.81 558 TYR A N 1
ATOM 4041 C CA . TYR A 1 558 ? 19.462 -23.128 -7.110 1.00 96.81 558 TYR A CA 1
ATOM 4042 C C . TYR A 1 558 ? 19.200 -23.513 -5.649 1.00 96.81 558 TYR A C 1
ATOM 4044 O O . TYR A 1 558 ? 18.762 -24.629 -5.358 1.00 96.81 558 TYR A O 1
ATOM 4052 N N . GLY A 1 559 ? 19.468 -22.601 -4.715 1.00 97.12 559 GLY A N 1
ATOM 4053 C CA . GLY A 1 559 ? 19.216 -22.828 -3.296 1.00 97.12 559 GLY A CA 1
ATOM 4054 C C . GLY A 1 559 ? 19.129 -21.547 -2.477 1.00 97.12 559 GLY A C 1
ATOM 4055 O O . GLY A 1 559 ? 19.844 -20.578 -2.739 1.00 97.12 559 GLY A O 1
ATOM 4056 N N . LEU A 1 560 ? 18.273 -21.589 -1.459 1.00 98.56 560 LEU A N 1
ATOM 4057 C CA . LEU A 1 560 ? 18.026 -20.535 -0.484 1.00 98.56 560 LEU A CA 1
ATOM 4058 C C . LEU A 1 560 ? 18.406 -21.032 0.914 1.00 98.56 560 LEU A C 1
ATOM 4060 O O . LEU A 1 560 ? 18.053 -22.144 1.315 1.00 98.56 560 LEU A O 1
ATOM 4064 N N . TYR A 1 561 ? 19.125 -20.208 1.670 1.00 98.25 561 TYR A N 1
ATOM 4065 C CA . TYR A 1 561 ? 19.710 -20.587 2.951 1.00 98.25 561 TYR A CA 1
ATOM 4066 C C . TYR A 1 561 ? 19.393 -19.542 4.020 1.00 98.25 561 TYR A C 1
ATOM 4068 O O . TYR A 1 561 ? 19.672 -18.356 3.849 1.00 98.25 561 TYR A O 1
ATOM 4076 N N . ALA A 1 562 ? 18.907 -19.996 5.174 1.00 96.62 562 ALA A N 1
ATOM 4077 C CA . ALA A 1 562 ? 18.757 -19.167 6.369 1.00 96.62 562 ALA A CA 1
ATOM 4078 C C . ALA A 1 562 ? 20.122 -18.813 6.984 1.00 96.62 562 ALA A C 1
ATOM 4080 O O . ALA A 1 562 ? 20.265 -17.818 7.691 1.00 96.62 562 ALA A O 1
ATOM 4081 N N . SER A 1 563 ? 21.139 -19.636 6.710 1.00 95.94 563 SER A N 1
ATOM 4082 C CA . SER A 1 563 ? 22.538 -19.350 7.017 1.00 95.94 563 SER A CA 1
ATOM 4083 C C . SER A 1 563 ? 23.449 -20.072 6.023 1.00 95.94 563 SER A C 1
ATOM 4085 O O . SER A 1 563 ? 23.302 -21.270 5.796 1.00 95.94 563 SER A O 1
ATOM 4087 N N . ASP A 1 564 ? 24.388 -19.345 5.426 1.00 90.75 564 ASP A N 1
ATOM 4088 C CA . ASP A 1 564 ? 25.490 -19.849 4.610 1.00 90.75 564 ASP A CA 1
ATOM 4089 C C . ASP A 1 564 ? 26.818 -19.538 5.319 1.00 90.75 564 ASP A C 1
ATOM 4091 O O . ASP A 1 564 ? 27.601 -18.673 4.915 1.00 90.75 564 ASP A O 1
ATOM 4095 N N . GLY A 1 565 ? 27.007 -20.182 6.473 1.00 90.56 565 GLY A N 1
ATOM 4096 C CA . GLY A 1 565 ? 28.108 -19.947 7.406 1.00 90.56 565 GLY A CA 1
ATOM 4097 C C . GLY A 1 565 ? 27.631 -19.223 8.663 1.00 90.56 565 GLY A C 1
ATOM 4098 O O . GLY A 1 565 ? 27.668 -19.803 9.747 1.00 90.56 565 GLY A O 1
ATOM 4099 N N . ARG A 1 566 ? 27.182 -17.967 8.525 1.00 89.88 566 ARG A N 1
ATOM 4100 C CA . ARG A 1 566 ? 26.621 -17.152 9.631 1.00 89.88 566 ARG A CA 1
ATOM 4101 C C . ARG A 1 566 ? 25.493 -16.195 9.220 1.00 89.88 566 ARG A C 1
ATOM 4103 O O . ARG A 1 566 ? 24.977 -15.465 10.061 1.00 89.88 566 ARG A O 1
ATOM 4110 N N . ARG A 1 567 ? 25.165 -16.122 7.930 1.00 95.50 567 ARG A N 1
ATOM 4111 C CA . ARG A 1 567 ? 24.256 -15.116 7.360 1.00 95.50 567 ARG A CA 1
ATOM 4112 C C . ARG A 1 567 ? 23.379 -15.753 6.291 1.00 95.50 567 ARG A C 1
ATOM 4114 O O . ARG A 1 567 ? 23.901 -16.633 5.604 1.00 95.50 567 ARG A O 1
ATOM 4121 N N . PRO A 1 568 ? 22.120 -15.323 6.116 1.00 97.06 568 PRO A N 1
ATOM 4122 C CA . PRO A 1 568 ? 21.302 -15.730 4.984 1.00 97.06 568 PRO A CA 1
ATOM 4123 C C . PRO A 1 568 ? 22.042 -15.599 3.667 1.00 97.06 568 PRO A C 1
ATOM 4125 O O . PRO A 1 568 ? 22.885 -14.713 3.494 1.00 97.06 568 PRO A O 1
ATOM 4128 N N . GLY A 1 569 ? 21.711 -16.469 2.730 1.00 97.25 569 GLY A N 1
ATOM 4129 C CA . GLY A 1 569 ? 22.298 -16.418 1.410 1.00 97.25 569 GLY A CA 1
ATOM 4130 C C . GLY A 1 569 ? 21.528 -17.242 0.409 1.00 97.25 569 GLY A C 1
ATOM 4131 O O . GLY A 1 569 ? 20.626 -18.001 0.755 1.00 97.25 569 GLY A O 1
ATOM 4132 N N . ALA A 1 570 ? 21.940 -17.115 -0.840 1.00 97.62 570 ALA A N 1
ATOM 4133 C CA . ALA A 1 570 ? 21.483 -17.976 -1.909 1.00 97.62 570 ALA A CA 1
ATOM 4134 C C . ALA A 1 570 ? 22.623 -18.311 -2.847 1.00 97.62 570 ALA A C 1
ATOM 4136 O O . ALA A 1 570 ? 23.641 -17.611 -2.909 1.00 97.62 570 ALA A O 1
ATOM 4137 N N . ARG A 1 571 ? 22.427 -19.405 -3.570 1.00 95.38 571 ARG A N 1
ATOM 4138 C CA . ARG A 1 571 ? 23.341 -19.885 -4.592 1.00 95.38 571 ARG A CA 1
ATOM 4139 C C . ARG A 1 571 ? 22.542 -20.265 -5.826 1.00 95.38 571 ARG A C 1
ATOM 4141 O O . ARG A 1 571 ? 21.456 -20.827 -5.708 1.00 95.38 571 ARG A O 1
ATOM 4148 N N . LEU A 1 572 ? 23.096 -19.979 -6.992 1.00 94.88 572 LEU A N 1
ATOM 4149 C CA . LEU A 1 572 ? 22.580 -20.456 -8.268 1.00 94.88 572 LEU A CA 1
ATOM 4150 C C . LEU A 1 572 ? 23.732 -20.894 -9.160 1.00 94.88 572 LEU A C 1
ATOM 4152 O O . LEU A 1 572 ? 24.857 -20.402 -9.024 1.00 94.88 572 LEU A O 1
ATOM 4156 N N . VAL A 1 573 ? 23.440 -21.816 -10.066 1.00 93.94 573 VAL A N 1
ATOM 4157 C CA . VAL A 1 573 ? 24.384 -22.312 -11.062 1.00 93.94 573 VAL A CA 1
ATOM 4158 C C . VAL A 1 573 ? 23.830 -22.005 -12.444 1.00 93.94 573 VAL A C 1
ATOM 4160 O O . VAL A 1 573 ? 22.747 -22.458 -12.816 1.00 93.94 573 VAL A O 1
ATOM 4163 N N . THR A 1 574 ? 24.598 -21.237 -13.208 1.00 90.56 574 THR A N 1
ATOM 4164 C CA . THR A 1 574 ? 24.405 -21.073 -14.649 1.00 90.56 574 THR A CA 1
ATOM 4165 C C . THR A 1 574 ? 25.408 -21.945 -15.395 1.00 90.56 574 THR A C 1
ATOM 4167 O O . THR A 1 574 ? 26.322 -22.515 -14.799 1.00 90.56 574 THR A O 1
ATOM 4170 N N . ALA A 1 575 ? 25.283 -22.029 -16.720 1.00 82.88 575 ALA A N 1
ATOM 4171 C CA . ALA A 1 575 ? 26.247 -22.759 -17.547 1.00 82.88 575 ALA A CA 1
ATOM 4172 C C . ALA A 1 575 ? 27.702 -22.255 -17.410 1.00 82.88 575 ALA A C 1
ATOM 4174 O O . ALA A 1 575 ? 28.628 -22.979 -17.761 1.00 82.88 575 ALA A O 1
ATOM 4175 N N . ARG A 1 576 ? 27.910 -21.020 -16.930 1.00 79.12 576 ARG A N 1
ATOM 4176 C CA . ARG A 1 576 ? 29.233 -20.374 -16.864 1.00 79.12 576 ARG A CA 1
ATOM 4177 C C . ARG A 1 576 ? 29.717 -20.089 -15.445 1.00 79.12 576 ARG A C 1
ATOM 4179 O O . ARG A 1 576 ? 30.922 -19.988 -15.235 1.00 79.12 576 ARG A O 1
ATOM 4186 N N . HIS A 1 577 ? 28.811 -19.937 -14.478 1.00 83.94 577 HIS A N 1
ATOM 4187 C CA . HIS A 1 577 ? 29.162 -19.451 -13.147 1.00 83.94 577 HIS A CA 1
ATOM 4188 C C . HIS A 1 577 ? 28.390 -20.168 -12.039 1.00 83.94 577 HIS A C 1
ATOM 4190 O O . HIS A 1 577 ? 27.192 -20.421 -12.149 1.00 83.94 577 HIS A O 1
ATOM 4196 N N . ILE A 1 578 ? 29.071 -20.390 -10.913 1.00 91.38 578 ILE A N 1
ATOM 4197 C CA . ILE A 1 578 ? 28.421 -20.599 -9.618 1.00 91.38 578 ILE A CA 1
ATOM 4198 C C . ILE A 1 578 ? 28.372 -19.238 -8.935 1.00 91.38 578 ILE A C 1
ATOM 4200 O O . ILE A 1 578 ? 29.406 -18.660 -8.603 1.00 91.38 578 ILE A O 1
ATOM 4204 N N . SER A 1 579 ? 27.174 -18.698 -8.752 1.00 94.06 579 SER A N 1
ATOM 4205 C CA . SER A 1 579 ? 26.972 -17.382 -8.148 1.00 94.06 579 SER A CA 1
ATOM 4206 C C . SER A 1 579 ? 26.365 -17.505 -6.767 1.00 94.06 579 SER A C 1
ATOM 4208 O O . SER A 1 579 ? 25.593 -18.420 -6.481 1.00 94.06 579 SER A O 1
ATOM 4210 N N . ARG A 1 580 ? 26.739 -16.574 -5.893 1.00 95.44 580 ARG A N 1
ATOM 4211 C CA . ARG A 1 580 ? 26.312 -16.559 -4.499 1.00 95.44 580 ARG A CA 1
ATOM 4212 C C . ARG A 1 580 ? 26.103 -15.139 -4.018 1.00 95.44 580 ARG A C 1
ATOM 4214 O O . ARG A 1 580 ? 26.930 -14.279 -4.288 1.00 95.44 580 ARG A O 1
ATOM 4221 N N . VAL A 1 581 ? 25.053 -14.950 -3.235 1.00 96.75 581 VAL A N 1
ATOM 4222 C CA . VAL A 1 581 ? 24.750 -13.705 -2.527 1.00 96.75 581 VAL A CA 1
ATOM 4223 C C . VAL A 1 581 ? 24.597 -14.014 -1.042 1.00 96.75 581 VAL A C 1
ATOM 4225 O O . VAL A 1 581 ? 24.157 -15.105 -0.671 1.00 96.75 581 VAL A O 1
ATOM 4228 N N . ARG A 1 582 ? 24.984 -13.075 -0.178 1.00 96.69 582 ARG A N 1
ATOM 4229 C CA . ARG A 1 582 ? 24.778 -13.171 1.270 1.00 96.69 582 ARG A CA 1
ATOM 4230 C C . ARG A 1 582 ? 24.257 -11.859 1.822 1.00 96.69 582 ARG A C 1
ATOM 4232 O O . ARG A 1 582 ? 24.616 -10.797 1.325 1.00 96.69 582 ARG A O 1
ATOM 4239 N N . ALA A 1 583 ? 23.465 -11.968 2.878 1.00 92.25 583 ALA A N 1
ATOM 4240 C CA . ALA A 1 583 ? 23.024 -10.839 3.672 1.00 92.25 583 ALA A CA 1
ATOM 4241 C C . ALA A 1 583 ? 24.205 -10.218 4.430 1.00 92.25 583 ALA A C 1
ATOM 4243 O O . ALA A 1 583 ? 25.226 -10.871 4.688 1.00 92.25 583 ALA A O 1
ATOM 4244 N N . GLN A 1 584 ? 24.048 -8.965 4.849 1.00 84.56 584 GLN A N 1
ATOM 4245 C CA . GLN A 1 584 ? 25.029 -8.287 5.702 1.00 84.56 584 GLN A CA 1
ATOM 4246 C C . GLN A 1 584 ? 24.989 -8.778 7.157 1.00 84.56 584 GLN A C 1
ATOM 4248 O O . GLN A 1 584 ? 26.034 -8.877 7.803 1.00 84.56 584 GLN A O 1
ATOM 4253 N N . LYS A 1 585 ? 23.803 -9.137 7.663 1.00 89.06 585 LYS A N 1
ATOM 4254 C CA . LYS A 1 585 ? 23.570 -9.571 9.050 1.00 89.06 585 LYS A CA 1
ATOM 4255 C C . LYS A 1 585 ? 23.023 -11.000 9.099 1.00 89.06 585 LYS A C 1
ATOM 4257 O O . LYS A 1 585 ? 22.457 -11.490 8.126 1.00 89.06 585 LYS A O 1
ATOM 4262 N N . GLY A 1 586 ? 23.245 -11.688 10.219 1.00 91.69 586 GLY A N 1
ATOM 4263 C CA . GLY A 1 586 ? 22.626 -12.989 10.494 1.00 91.69 586 GLY A CA 1
ATOM 4264 C C . GLY A 1 586 ? 21.177 -12.839 10.959 1.00 91.69 586 GLY A C 1
ATOM 4265 O O . GLY A 1 586 ? 20.788 -11.765 11.413 1.00 91.69 586 GLY A O 1
ATOM 4266 N N . LEU A 1 587 ? 20.390 -13.913 10.869 1.00 92.75 587 LEU A N 1
ATOM 4267 C CA . LEU A 1 587 ? 19.018 -13.917 11.387 1.00 92.75 587 LEU A CA 1
ATOM 4268 C C . LEU A 1 587 ? 19.001 -14.035 12.908 1.00 92.75 587 LEU A C 1
ATOM 4270 O O . LEU A 1 587 ? 19.805 -14.765 13.499 1.00 92.75 587 LEU A O 1
ATOM 4274 N N . ALA A 1 588 ? 18.028 -13.371 13.527 1.00 90.06 588 ALA A N 1
ATOM 4275 C CA . ALA A 1 588 ? 17.736 -13.557 14.936 1.00 90.06 588 ALA A CA 1
ATOM 4276 C C . ALA A 1 588 ? 17.264 -14.995 15.195 1.00 90.06 588 ALA A C 1
ATOM 4278 O O . ALA A 1 588 ? 16.470 -15.574 14.452 1.00 90.06 588 ALA A O 1
ATOM 4279 N N . ARG A 1 589 ? 17.766 -15.600 16.273 1.00 90.81 589 ARG A N 1
ATOM 4280 C CA . ARG A 1 589 ? 17.352 -16.948 16.670 1.00 90.81 589 ARG A CA 1
ATOM 4281 C C . ARG A 1 589 ? 15.974 -16.894 17.317 1.00 90.81 589 ARG A C 1
ATOM 4283 O O . ARG A 1 589 ? 15.703 -15.995 18.101 1.00 90.81 589 ARG A O 1
ATOM 4290 N N . ARG A 1 590 ? 15.148 -17.912 17.063 1.00 88.31 590 ARG A N 1
ATOM 4291 C CA . ARG A 1 590 ? 13.800 -18.084 17.636 1.00 88.31 590 ARG A CA 1
ATOM 4292 C C . ARG A 1 590 ? 12.847 -16.916 17.344 1.00 88.31 590 ARG A C 1
ATOM 4294 O O . ARG A 1 590 ? 11.797 -16.835 17.980 1.00 88.31 590 ARG A O 1
ATOM 4301 N N . ALA A 1 591 ? 13.159 -16.093 16.351 1.00 88.31 591 ALA A N 1
ATOM 4302 C CA . ALA A 1 591 ? 12.297 -15.045 15.823 1.00 88.31 591 ALA A CA 1
ATOM 4303 C C . ALA A 1 591 ? 11.994 -15.338 14.352 1.00 88.31 591 ALA A C 1
ATOM 4305 O O . ALA A 1 591 ? 12.829 -15.923 13.660 1.00 88.31 591 ALA A O 1
ATOM 4306 N N . TRP A 1 592 ? 10.792 -14.981 13.905 1.00 93.44 592 TRP A N 1
ATOM 4307 C CA . TRP A 1 592 ? 10.427 -15.100 12.500 1.00 93.44 592 TRP A CA 1
ATOM 4308 C C . TRP A 1 592 ? 11.188 -14.069 11.669 1.00 93.44 592 TRP A C 1
ATOM 4310 O O . TRP A 1 592 ? 11.400 -12.930 12.082 1.00 93.44 592 TRP A O 1
ATOM 4320 N N . SER A 1 593 ? 11.625 -14.481 10.491 1.00 94.38 593 SER A N 1
ATOM 4321 C CA . SER A 1 593 ? 12.142 -13.603 9.452 1.00 94.38 593 SER A CA 1
ATOM 4322 C C . SER A 1 593 ? 11.685 -14.133 8.105 1.00 94.38 593 SER A C 1
ATOM 4324 O O . SER A 1 593 ? 11.679 -15.344 7.902 1.00 94.38 593 SER A O 1
ATOM 4326 N N . HIS A 1 594 ? 11.316 -13.253 7.188 1.00 97.88 594 HIS A N 1
ATOM 4327 C CA . HIS A 1 594 ? 11.087 -13.635 5.804 1.00 97.88 594 HIS A CA 1
ATOM 4328 C C . HIS A 1 594 ? 12.414 -13.587 5.053 1.00 97.88 594 HIS A C 1
ATOM 4330 O O . HIS A 1 594 ? 13.177 -12.632 5.215 1.00 97.88 594 HIS A O 1
ATOM 4336 N N . VAL A 1 595 ? 12.723 -14.607 4.260 1.00 98.56 595 VAL A N 1
ATOM 4337 C CA . VAL A 1 595 ? 13.943 -14.644 3.448 1.00 98.56 595 VAL A CA 1
ATOM 4338 C C . VAL A 1 595 ? 13.552 -14.992 2.028 1.00 98.56 595 VAL A C 1
ATOM 4340 O O . VAL A 1 595 ? 12.934 -16.028 1.806 1.00 98.56 595 VAL A O 1
ATOM 4343 N N . ALA A 1 596 ? 13.965 -14.158 1.078 1.00 98.50 596 ALA A N 1
ATOM 4344 C CA . ALA A 1 596 ? 13.656 -14.351 -0.330 1.00 98.50 596 ALA A CA 1
ATOM 4345 C C . ALA A 1 596 ? 14.855 -14.039 -1.220 1.00 98.50 596 ALA A C 1
ATOM 4347 O O . ALA A 1 596 ? 15.695 -13.206 -0.874 1.00 98.50 596 ALA A O 1
ATOM 4348 N N . ILE A 1 597 ? 14.920 -14.671 -2.389 1.00 98.50 597 ILE A N 1
ATOM 4349 C CA . ILE A 1 597 ? 15.798 -14.243 -3.477 1.00 98.50 597 ILE A CA 1
ATOM 4350 C C . ILE A 1 597 ? 15.059 -14.082 -4.778 1.00 98.50 597 ILE A C 1
ATOM 4352 O O . ILE A 1 597 ? 14.123 -14.825 -5.039 1.00 98.50 597 ILE A O 1
ATOM 4356 N N . THR A 1 598 ? 15.556 -13.177 -5.615 1.00 97.31 598 THR A N 1
ATOM 4357 C CA . THR A 1 598 ? 15.091 -12.976 -6.986 1.00 97.31 598 THR A CA 1
ATOM 4358 C C . THR A 1 598 ? 16.274 -13.075 -7.944 1.00 97.31 598 THR A C 1
ATOM 4360 O O . THR A 1 598 ? 17.410 -12.721 -7.611 1.00 97.31 598 THR A O 1
ATOM 4363 N N . TYR A 1 599 ? 16.019 -13.611 -9.134 1.00 96.81 599 TYR A N 1
ATOM 4364 C CA . TYR A 1 599 ? 16.973 -13.659 -10.232 1.00 96.81 599 TYR A CA 1
ATOM 4365 C C . TYR A 1 599 ? 16.293 -13.261 -11.537 1.00 96.81 599 TYR A C 1
ATOM 4367 O O . TYR A 1 599 ? 15.403 -13.968 -12.011 1.00 96.81 599 TYR A O 1
ATOM 4375 N N . ASP A 1 600 ? 16.718 -12.145 -12.123 1.00 92.00 600 ASP A N 1
ATOM 4376 C CA . ASP A 1 600 ? 16.119 -11.539 -13.324 1.00 92.00 600 ASP A CA 1
ATOM 4377 C C . ASP A 1 600 ? 16.871 -11.866 -14.633 1.00 92.00 600 ASP A C 1
ATOM 4379 O O . ASP A 1 600 ? 16.416 -11.505 -15.725 1.00 92.00 600 ASP A O 1
ATOM 4383 N N . GLY A 1 601 ? 17.986 -12.595 -14.536 1.00 91.06 601 GLY A N 1
ATOM 4384 C CA . GLY A 1 601 ? 18.901 -12.877 -15.646 1.00 91.06 601 GLY A CA 1
ATOM 4385 C C . GLY A 1 601 ? 20.171 -12.015 -15.654 1.00 91.06 601 GLY A C 1
ATOM 4386 O O . GLY A 1 601 ? 21.071 -12.287 -16.448 1.00 91.06 601 GLY A O 1
ATOM 4387 N N . ALA A 1 602 ? 20.270 -11.013 -14.775 1.00 90.81 602 ALA A N 1
ATOM 4388 C CA . ALA A 1 602 ? 21.407 -10.097 -14.643 1.00 90.81 602 ALA A CA 1
ATOM 4389 C C . ALA A 1 602 ? 21.878 -9.903 -13.185 1.00 90.81 602 ALA A C 1
ATOM 4391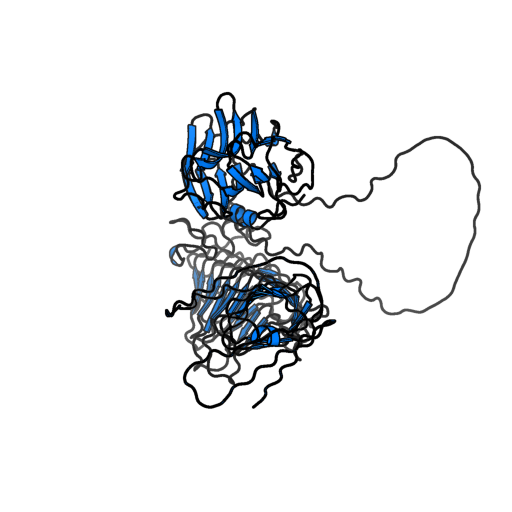 O O . ALA A 1 602 ? 23.073 -9.694 -12.938 1.00 90.81 602 ALA A O 1
ATOM 4392 N N . TYR A 1 603 ? 20.971 -10.008 -12.217 1.00 90.25 603 TYR A N 1
ATOM 4393 C CA . TYR A 1 603 ? 21.218 -9.823 -10.795 1.00 90.25 603 TYR A CA 1
ATOM 4394 C C . TYR A 1 603 ? 20.538 -10.911 -9.972 1.00 90.25 603 TYR A C 1
ATOM 4396 O O . TYR A 1 603 ? 19.361 -11.211 -10.144 1.00 90.25 603 TYR A O 1
ATOM 4404 N N . LEU A 1 604 ? 21.298 -11.476 -9.034 1.00 96.62 604 LEU A N 1
ATOM 4405 C CA . LEU A 1 604 ? 20.783 -12.271 -7.926 1.00 96.62 604 LEU A CA 1
ATOM 4406 C C . LEU A 1 604 ? 20.655 -11.357 -6.710 1.00 96.62 604 LEU A C 1
ATOM 4408 O O . LEU A 1 604 ? 21.673 -10.881 -6.196 1.00 96.62 604 LEU A O 1
ATOM 4412 N N . VAL A 1 605 ? 19.433 -11.117 -6.250 1.00 94.69 605 VAL A N 1
ATOM 4413 C CA . VAL A 1 605 ? 19.140 -10.212 -5.133 1.00 94.69 605 VAL A CA 1
ATOM 4414 C C . VAL A 1 605 ? 18.578 -11.012 -3.968 1.00 94.69 605 VAL A C 1
ATOM 4416 O O . VAL A 1 605 ? 17.794 -11.932 -4.168 1.00 94.69 605 VAL A O 1
ATOM 4419 N N . LEU A 1 606 ? 19.022 -10.695 -2.752 1.00 97.06 606 LEU A N 1
ATOM 4420 C CA . LEU A 1 606 ? 18.567 -11.312 -1.511 1.00 97.06 606 LEU A CA 1
ATOM 4421 C C . LEU A 1 606 ? 17.854 -10.291 -0.649 1.00 97.06 606 LEU A C 1
ATOM 4423 O O . LEU A 1 606 ? 18.392 -9.212 -0.402 1.00 97.06 606 LEU A O 1
ATOM 4427 N N . TYR A 1 607 ? 16.705 -10.695 -0.127 1.00 94.62 607 TYR A N 1
ATOM 4428 C CA . TYR A 1 607 ? 15.850 -9.917 0.747 1.00 94.62 607 TYR A CA 1
ATOM 4429 C C . TYR A 1 607 ? 15.712 -10.611 2.099 1.00 94.62 607 TYR A C 1
ATOM 4431 O O . TYR A 1 607 ? 15.619 -11.839 2.183 1.00 94.62 607 TYR A O 1
ATOM 4439 N N . VAL A 1 608 ? 15.702 -9.813 3.163 1.00 95.75 608 VAL A N 1
ATOM 4440 C CA . VAL A 1 608 ? 15.369 -10.250 4.519 1.00 95.75 608 VAL A CA 1
ATOM 4441 C C . VAL A 1 608 ? 14.305 -9.300 5.049 1.00 95.75 608 VAL A C 1
ATOM 4443 O O . VAL A 1 608 ? 14.534 -8.095 5.084 1.00 95.75 608 VAL A O 1
ATOM 4446 N N . ASN A 1 609 ? 13.149 -9.837 5.444 1.00 88.50 609 ASN A N 1
ATOM 4447 C CA . ASN A 1 609 ? 11.970 -9.071 5.863 1.00 88.50 609 ASN A CA 1
ATOM 4448 C C . ASN A 1 609 ? 11.564 -8.004 4.835 1.00 88.50 609 ASN A C 1
ATOM 4450 O O . ASN A 1 609 ? 11.314 -6.860 5.196 1.00 88.50 609 ASN A O 1
ATOM 4454 N N . GLY A 1 610 ? 11.577 -8.371 3.550 1.00 77.88 610 GLY A N 1
ATOM 4455 C CA . GLY A 1 610 ? 11.176 -7.480 2.458 1.00 77.88 610 GLY A CA 1
ATOM 4456 C C . GLY A 1 610 ? 12.232 -6.441 2.079 1.00 77.88 610 GLY A C 1
ATOM 4457 O O . GLY A 1 610 ? 12.073 -5.762 1.076 1.00 77.88 610 GLY A O 1
ATOM 4458 N N . VAL A 1 611 ? 13.345 -6.347 2.815 1.00 82.12 611 VAL A N 1
ATOM 4459 C CA . VAL A 1 611 ? 14.413 -5.372 2.556 1.00 82.12 611 VAL A CA 1
ATOM 4460 C C . VAL A 1 611 ? 15.597 -6.037 1.866 1.00 82.12 611 VAL A C 1
ATOM 4462 O O . VAL A 1 611 ? 16.084 -7.082 2.314 1.00 82.12 611 VAL A O 1
ATOM 4465 N N . ARG A 1 612 ? 16.111 -5.423 0.793 1.00 88.38 612 ARG A N 1
ATOM 4466 C CA . ARG A 1 612 ? 17.318 -5.896 0.097 1.00 88.38 612 ARG A CA 1
ATOM 4467 C C . ARG A 1 612 ? 18.509 -5.948 1.060 1.00 88.38 612 ARG A C 1
ATOM 4469 O O . ARG A 1 612 ? 18.979 -4.938 1.566 1.00 88.38 612 ARG A O 1
ATOM 4476 N N . SER A 1 613 ? 19.038 -7.148 1.273 1.00 88.62 613 SER A N 1
ATOM 4477 C CA . SER A 1 613 ? 20.150 -7.428 2.189 1.00 88.62 613 SER A CA 1
ATOM 4478 C C . SER A 1 613 ? 21.454 -7.789 1.469 1.00 88.62 613 SER A C 1
ATOM 4480 O O . SER A 1 613 ? 22.524 -7.803 2.081 1.00 88.62 613 SER A O 1
ATOM 4482 N N . GLY A 1 614 ? 21.387 -8.080 0.169 1.00 91.69 614 GLY A N 1
ATOM 4483 C CA . GLY A 1 614 ? 22.560 -8.323 -0.662 1.00 91.69 614 GLY A CA 1
ATOM 4484 C C . GLY A 1 614 ? 22.211 -8.446 -2.140 1.00 91.69 614 GLY A C 1
ATOM 4485 O O . GLY A 1 614 ? 21.068 -8.707 -2.506 1.00 91.69 614 GLY A O 1
ATOM 4486 N N . SER A 1 615 ? 23.208 -8.275 -3.003 1.00 93.56 615 SER A N 1
ATOM 4487 C CA . SER A 1 615 ? 23.068 -8.519 -4.440 1.00 93.56 615 SER A CA 1
ATOM 4488 C C . SER A 1 615 ? 24.373 -8.980 -5.061 1.00 93.56 615 SER A C 1
ATOM 4490 O O . SER A 1 615 ? 25.455 -8.623 -4.595 1.00 93.56 615 SER A O 1
ATOM 4492 N N . THR A 1 616 ? 24.287 -9.714 -6.159 1.00 94.69 616 THR A N 1
ATOM 4493 C CA . THR A 1 616 ? 25.445 -10.108 -6.959 1.00 94.69 616 THR A CA 1
ATOM 4494 C C . THR A 1 616 ? 25.067 -10.069 -8.429 1.00 94.69 616 THR A C 1
ATOM 4496 O O . THR A 1 616 ? 24.056 -10.646 -8.824 1.00 94.69 616 THR A O 1
ATOM 4499 N N . ARG A 1 617 ? 25.879 -9.390 -9.243 1.00 93.06 617 ARG A N 1
ATOM 4500 C CA . ARG A 1 617 ? 25.724 -9.412 -10.697 1.00 93.06 617 ARG A CA 1
ATOM 4501 C C . ARG A 1 617 ? 26.056 -10.816 -11.197 1.00 93.06 617 ARG A C 1
ATOM 4503 O O . ARG A 1 617 ? 27.133 -11.336 -10.917 1.00 93.06 617 ARG A O 1
ATOM 4510 N N . THR A 1 618 ? 25.129 -11.433 -11.910 1.00 90.44 618 THR A N 1
ATOM 4511 C CA . THR A 1 618 ? 25.312 -12.754 -12.510 1.00 90.44 618 THR A CA 1
ATOM 4512 C C . THR A 1 618 ? 24.358 -12.916 -13.678 1.00 90.44 618 THR A C 1
ATOM 4514 O O . THR A 1 618 ? 23.214 -12.484 -13.616 1.00 90.44 618 THR A O 1
ATOM 4517 N N . SER A 1 619 ? 24.822 -13.509 -14.771 1.00 86.06 619 SER A N 1
ATOM 4518 C CA . SER A 1 619 ? 24.037 -13.602 -16.000 1.00 86.06 619 SER A CA 1
ATOM 4519 C C . SER A 1 619 ? 24.107 -14.989 -16.619 1.00 86.06 619 SER A C 1
ATOM 4521 O O . SER A 1 619 ? 25.028 -15.769 -16.351 1.00 86.06 619 SER A O 1
ATOM 4523 N N . GLY A 1 620 ? 23.111 -15.284 -17.451 1.00 87.94 620 GLY A N 1
ATOM 4524 C CA . GLY A 1 620 ? 22.984 -16.543 -18.172 1.00 87.94 620 GLY A CA 1
ATOM 4525 C C . GLY A 1 620 ? 21.838 -17.419 -17.673 1.00 87.94 620 GLY A C 1
ATOM 4526 O O . GLY A 1 620 ? 21.256 -17.201 -16.616 1.00 87.94 620 GLY A O 1
ATOM 4527 N N . ALA A 1 621 ? 21.507 -18.432 -18.471 1.00 89.81 621 ALA A N 1
ATOM 4528 C CA . ALA A 1 621 ? 20.455 -19.375 -18.125 1.00 89.81 621 ALA A CA 1
ATOM 4529 C C . ALA A 1 621 ? 20.848 -20.217 -16.902 1.00 89.81 621 ALA A C 1
ATOM 4531 O O . ALA A 1 621 ? 21.977 -20.715 -16.810 1.00 89.81 621 ALA A O 1
ATOM 4532 N N . LEU A 1 622 ? 19.893 -20.398 -15.990 1.00 90.81 622 LEU A N 1
ATOM 4533 C CA . LEU A 1 622 ? 20.001 -21.337 -14.880 1.00 90.81 622 LEU A CA 1
ATOM 4534 C C . LEU A 1 622 ? 20.109 -22.753 -15.444 1.00 90.81 622 LEU A C 1
ATOM 4536 O O . LEU A 1 622 ? 19.369 -23.127 -16.359 1.00 90.81 622 LEU A O 1
ATOM 4540 N N . LEU A 1 623 ? 21.004 -23.560 -14.880 1.00 92.12 623 LEU A N 1
ATOM 4541 C CA . LEU A 1 623 ? 20.974 -24.989 -15.156 1.00 92.12 623 LEU A CA 1
ATOM 4542 C C . LEU A 1 623 ? 19.745 -25.568 -14.452 1.00 92.12 623 LEU A C 1
ATOM 4544 O O . LEU A 1 623 ? 19.678 -25.471 -13.232 1.00 92.12 623 LEU A O 1
ATOM 4548 N N . PRO A 1 624 ? 18.794 -26.197 -15.160 1.00 84.88 624 PRO A N 1
ATOM 4549 C CA . PRO A 1 624 ? 17.478 -26.518 -14.604 1.00 84.88 624 PRO A CA 1
ATOM 4550 C C . PRO A 1 624 ? 17.506 -27.474 -13.403 1.00 84.88 624 PRO A C 1
ATOM 4552 O O . PRO A 1 624 ? 16.581 -27.468 -12.598 1.00 84.88 624 PRO A O 1
ATOM 4555 N N . GLY A 1 625 ? 18.556 -28.299 -13.283 1.00 84.69 625 GLY A N 1
ATOM 4556 C CA . GLY A 1 625 ? 18.662 -29.351 -12.269 1.00 84.69 625 GLY A CA 1
ATOM 4557 C C . GLY A 1 625 ? 17.623 -30.455 -12.477 1.00 84.69 625 GLY A C 1
ATOM 4558 O O . GLY A 1 625 ? 16.433 -30.190 -12.577 1.00 84.69 625 GLY A O 1
ATOM 4559 N N . ARG A 1 626 ? 18.039 -31.721 -12.529 1.00 90.00 626 ARG A N 1
ATOM 4560 C CA . ARG A 1 626 ? 17.113 -32.871 -12.654 1.00 90.00 626 ARG A CA 1
ATOM 4561 C C . ARG A 1 626 ? 16.992 -33.691 -11.364 1.00 90.00 626 ARG A C 1
ATOM 4563 O O . ARG A 1 626 ? 16.427 -34.773 -11.370 1.00 90.00 626 ARG A O 1
ATOM 4570 N N . GLY A 1 627 ? 17.557 -33.200 -10.258 1.00 93.50 627 GLY A N 1
ATOM 4571 C CA . GLY A 1 627 ? 17.398 -33.812 -8.938 1.00 93.50 627 GLY A CA 1
ATOM 4572 C C . GLY A 1 627 ? 16.180 -33.264 -8.196 1.00 93.50 627 GLY A C 1
ATOM 4573 O O . GLY A 1 627 ? 15.690 -32.188 -8.527 1.00 93.50 627 GLY A O 1
ATOM 4574 N N . ALA A 1 628 ? 15.725 -33.968 -7.161 1.00 95.50 628 ALA A N 1
ATOM 4575 C CA . ALA A 1 628 ? 14.612 -33.529 -6.316 1.00 95.50 628 ALA A CA 1
ATOM 4576 C C . ALA A 1 628 ? 14.820 -32.116 -5.729 1.00 95.50 628 ALA A C 1
ATOM 4578 O O . ALA A 1 628 ? 15.956 -31.666 -5.519 1.00 95.50 628 ALA A O 1
ATOM 4579 N N . LEU A 1 629 ? 13.714 -31.431 -5.437 1.00 97.94 629 LEU A N 1
ATOM 4580 C CA . LEU A 1 629 ? 13.715 -30.246 -4.582 1.00 97.94 629 LEU A CA 1
ATOM 4581 C C . LEU A 1 629 ? 13.636 -30.714 -3.124 1.00 97.94 629 LEU A C 1
ATOM 4583 O O . LEU A 1 629 ? 12.814 -31.558 -2.774 1.00 97.94 629 LEU A O 1
ATOM 4587 N N . ARG A 1 630 ? 14.504 -30.175 -2.268 1.00 97.88 630 ARG A N 1
ATOM 4588 C CA . ARG A 1 630 ? 14.500 -30.462 -0.831 1.00 97.88 630 ARG A CA 1
ATOM 4589 C C . ARG A 1 630 ? 14.274 -29.200 -0.029 1.00 97.88 630 ARG A C 1
ATOM 4591 O O . ARG A 1 630 ? 14.960 -28.208 -0.258 1.00 97.88 630 ARG A O 1
ATOM 4598 N N . ILE A 1 631 ? 13.387 -29.278 0.953 1.00 98.50 631 ILE A N 1
ATOM 4599 C CA . ILE A 1 631 ? 13.091 -28.204 1.903 1.00 98.50 631 ILE A CA 1
ATOM 4600 C C . ILE A 1 631 ? 13.591 -28.616 3.290 1.00 98.50 631 ILE A C 1
ATOM 4602 O O . ILE A 1 631 ? 13.398 -29.754 3.718 1.00 98.50 631 ILE A O 1
ATOM 4606 N N . GLY A 1 632 ? 14.260 -27.701 3.992 1.00 96.88 632 GLY A N 1
ATOM 4607 C CA . GLY A 1 632 ? 14.687 -27.883 5.382 1.00 96.88 632 GLY A CA 1
ATOM 4608 C C . GLY A 1 632 ? 15.882 -28.819 5.608 1.00 96.88 632 GLY A C 1
ATOM 4609 O O . GLY A 1 632 ? 16.230 -29.089 6.754 1.00 96.88 632 GLY A O 1
ATOM 4610 N N . SER A 1 633 ? 16.555 -29.299 4.556 1.00 93.06 633 SER A N 1
ATOM 4611 C CA . SER A 1 633 ? 17.681 -30.244 4.671 1.00 93.06 633 SER A CA 1
ATOM 4612 C C . SER A 1 633 ? 18.854 -29.667 5.482 1.00 93.06 633 SER A C 1
ATOM 4614 O O . SER A 1 633 ? 19.618 -28.839 4.994 1.00 93.06 633 SER A O 1
ATOM 4616 N N . GLY A 1 634 ? 19.023 -30.109 6.732 1.00 92.06 634 GLY A N 1
ATOM 4617 C CA . GLY A 1 634 ? 20.039 -29.570 7.655 1.00 92.06 634 GLY A CA 1
ATOM 4618 C C . GLY A 1 634 ? 19.657 -28.224 8.298 1.00 92.06 634 GLY A C 1
ATOM 4619 O O . GLY A 1 634 ? 20.446 -27.623 9.042 1.00 92.06 634 GLY A O 1
ATOM 4620 N N . PHE A 1 635 ? 18.435 -27.746 8.050 1.00 96.81 635 PHE A N 1
ATOM 4621 C CA . PHE A 1 635 ? 17.848 -26.620 8.763 1.00 96.81 635 PHE A CA 1
ATOM 4622 C C . PHE A 1 635 ? 17.462 -27.029 10.178 1.00 96.81 635 PHE A C 1
ATOM 4624 O O . PHE A 1 635 ? 16.945 -28.117 10.407 1.00 96.81 635 PHE A O 1
ATOM 4631 N N . ARG A 1 636 ? 17.713 -26.138 11.137 1.00 95.88 636 ARG A N 1
ATOM 4632 C CA . ARG A 1 636 ? 17.352 -26.345 12.539 1.00 95.88 636 ARG A CA 1
ATOM 4633 C C . ARG A 1 636 ? 16.501 -25.174 13.009 1.00 95.88 636 ARG A C 1
ATOM 4635 O O . ARG A 1 636 ? 17.026 -24.083 13.244 1.00 95.88 636 ARG A O 1
ATOM 4642 N N . GLY A 1 637 ? 15.198 -25.393 13.145 1.00 96.31 637 GLY A N 1
ATOM 4643 C CA . GLY A 1 637 ? 14.209 -24.344 13.399 1.00 96.31 637 GLY A CA 1
ATOM 4644 C C . GLY A 1 637 ? 12.853 -24.660 12.777 1.00 96.31 637 GLY A C 1
ATOM 4645 O O . GLY A 1 637 ? 12.577 -25.816 12.473 1.00 96.31 637 GLY A O 1
ATOM 4646 N N . THR A 1 638 ? 12.037 -23.630 12.573 1.00 97.88 638 THR A N 1
ATOM 4647 C CA . THR A 1 638 ? 10.718 -23.743 11.934 1.00 97.88 638 THR A CA 1
ATOM 4648 C C . THR A 1 638 ? 10.709 -23.032 10.577 1.00 97.88 638 THR A C 1
ATOM 4650 O O . THR A 1 638 ? 11.295 -21.954 10.470 1.00 97.88 638 THR A O 1
ATOM 4653 N N . LEU A 1 639 ? 10.098 -23.635 9.556 1.00 98.50 639 LEU A N 1
ATOM 4654 C CA . LEU A 1 639 ? 9.827 -23.019 8.250 1.00 98.50 639 LEU A CA 1
ATOM 4655 C C . LEU A 1 639 ? 8.325 -22.954 8.017 1.00 98.50 639 LEU A C 1
ATOM 4657 O O . LEU A 1 639 ? 7.600 -23.836 8.481 1.00 98.50 639 LEU A O 1
ATOM 4661 N N . ASP A 1 640 ? 7.909 -21.939 7.278 1.00 97.31 640 ASP A N 1
ATOM 4662 C CA . ASP A 1 640 ? 6.524 -21.681 6.924 1.00 97.31 640 ASP A CA 1
ATOM 4663 C C . ASP A 1 640 ? 6.446 -20.963 5.567 1.00 97.31 640 ASP A C 1
ATOM 4665 O O . ASP A 1 640 ? 7.446 -20.369 5.145 1.00 97.31 640 ASP A O 1
ATOM 4669 N N . GLU A 1 641 ? 5.285 -21.005 4.911 1.00 96.31 641 GLU A N 1
ATOM 4670 C CA . GLU A 1 641 ? 4.950 -20.145 3.762 1.00 96.31 641 GLU A CA 1
ATOM 4671 C C . GLU A 1 641 ? 5.973 -20.158 2.615 1.00 96.31 641 GLU A C 1
ATOM 4673 O O . GLU A 1 641 ? 6.550 -19.134 2.244 1.00 96.31 641 GLU A O 1
ATOM 4678 N N . ILE A 1 642 ? 6.270 -21.333 2.068 1.00 98.56 642 ILE A N 1
ATOM 4679 C CA . ILE A 1 642 ? 7.292 -21.456 1.024 1.00 98.56 642 ILE A CA 1
ATOM 4680 C C . ILE A 1 642 ? 6.666 -21.201 -0.339 1.00 98.56 642 ILE A C 1
ATOM 4682 O O . ILE A 1 642 ? 5.723 -21.901 -0.700 1.00 98.56 642 ILE A O 1
ATOM 4686 N N . ARG A 1 643 ? 7.246 -20.295 -1.136 1.00 98.38 643 ARG A N 1
ATOM 4687 C CA . ARG A 1 643 ? 6.842 -20.070 -2.534 1.00 98.38 643 ARG A CA 1
ATOM 4688 C C . ARG A 1 643 ? 8.014 -20.135 -3.505 1.00 98.38 643 ARG A C 1
ATOM 4690 O O . ARG A 1 643 ? 9.157 -19.786 -3.192 1.00 98.38 643 ARG A O 1
ATOM 4697 N N . ILE A 1 644 ? 7.715 -20.605 -4.714 1.00 98.38 644 ILE A N 1
ATOM 4698 C CA . ILE A 1 644 ? 8.637 -20.667 -5.850 1.00 98.38 644 ILE A CA 1
ATOM 4699 C C . ILE A 1 644 ? 7.949 -20.037 -7.055 1.00 98.38 644 ILE A C 1
ATOM 4701 O O . ILE A 1 644 ? 6.853 -20.452 -7.423 1.00 98.38 644 ILE A O 1
ATOM 4705 N N . TYR A 1 645 ? 8.626 -19.101 -7.718 1.00 97.56 645 TYR A N 1
ATOM 4706 C CA . TYR A 1 645 ? 8.150 -18.450 -8.937 1.00 97.56 645 TYR A CA 1
ATOM 4707 C C . TYR A 1 645 ? 9.129 -18.655 -10.094 1.00 97.56 645 TYR A C 1
ATOM 4709 O O . TYR A 1 645 ? 10.347 -18.649 -9.907 1.00 97.56 645 TYR A O 1
ATOM 4717 N N . ARG A 1 646 ? 8.602 -18.748 -11.321 1.00 95.62 646 ARG A N 1
ATOM 4718 C CA . ARG A 1 646 ? 9.382 -18.812 -12.577 1.00 95.62 646 ARG A CA 1
ATOM 4719 C C . ARG A 1 646 ? 9.766 -17.438 -13.140 1.00 95.62 646 ARG A C 1
ATOM 4721 O O . ARG A 1 646 ? 10.197 -17.329 -14.288 1.00 95.62 646 ARG A O 1
ATOM 4728 N N . ARG A 1 647 ? 9.585 -16.384 -12.344 1.00 94.12 647 ARG A N 1
ATOM 4729 C CA . ARG A 1 647 ? 9.958 -14.999 -12.649 1.00 94.12 647 ARG A CA 1
ATOM 4730 C C . ARG A 1 647 ? 10.657 -14.365 -11.451 1.00 94.12 647 ARG A C 1
ATOM 4732 O O . ARG A 1 647 ? 10.487 -14.825 -10.324 1.00 94.12 647 ARG A O 1
ATOM 4739 N N . ALA A 1 648 ? 11.438 -13.323 -11.711 1.00 93.31 648 ALA A N 1
ATOM 4740 C CA . ALA A 1 648 ? 11.916 -12.446 -10.655 1.00 93.31 648 ALA A CA 1
ATOM 4741 C C . ALA A 1 648 ? 10.730 -11.625 -10.156 1.00 93.31 648 ALA A C 1
ATOM 4743 O O . ALA A 1 648 ? 10.077 -10.958 -10.961 1.00 93.31 648 ALA A O 1
ATOM 4744 N N . LEU A 1 649 ? 10.450 -11.727 -8.865 1.00 87.06 649 LEU A N 1
ATOM 4745 C CA . LEU A 1 649 ? 9.570 -10.814 -8.171 1.00 87.06 649 LEU A CA 1
ATOM 4746 C C . LEU A 1 649 ? 10.306 -9.490 -7.947 1.00 87.06 649 LEU A C 1
ATOM 4748 O O . LEU A 1 649 ? 11.539 -9.454 -7.860 1.00 87.06 649 LEU A O 1
ATOM 4752 N N . THR A 1 650 ? 9.559 -8.404 -7.839 1.00 84.06 650 THR A N 1
ATOM 4753 C CA . THR A 1 650 ? 10.081 -7.143 -7.309 1.00 84.06 650 THR A CA 1
ATOM 4754 C C . THR A 1 650 ? 10.258 -7.244 -5.791 1.00 84.06 650 THR A C 1
ATOM 4756 O O . THR A 1 650 ? 9.723 -8.143 -5.139 1.00 84.06 650 THR A O 1
ATOM 4759 N N . GLN A 1 651 ? 11.018 -6.320 -5.193 1.00 77.25 651 GLN A N 1
ATOM 4760 C CA . GLN A 1 651 ? 11.147 -6.246 -3.731 1.00 77.25 651 GLN A CA 1
ATOM 4761 C C . GLN A 1 651 ? 9.779 -6.137 -3.048 1.00 77.25 651 GLN A C 1
ATOM 4763 O O . GLN A 1 651 ? 9.545 -6.738 -2.001 1.00 77.25 651 GLN A O 1
ATOM 4768 N N . ARG A 1 652 ? 8.867 -5.403 -3.677 1.00 59.59 652 ARG A N 1
ATOM 4769 C CA . ARG A 1 652 ? 7.518 -5.196 -3.183 1.00 59.59 652 ARG A CA 1
ATOM 4770 C C . ARG A 1 652 ? 6.633 -6.424 -3.314 1.00 59.59 652 ARG A C 1
ATOM 4772 O O . ARG A 1 652 ? 5.859 -6.701 -2.412 1.00 59.59 652 ARG A O 1
ATOM 4779 N N . GLU A 1 653 ? 6.760 -7.190 -4.390 1.00 75.94 653 GLU A N 1
ATOM 4780 C CA . GLU A 1 653 ? 6.115 -8.502 -4.494 1.00 75.94 653 GLU A CA 1
ATOM 4781 C C . GLU A 1 653 ? 6.585 -9.440 -3.377 1.00 75.94 653 GLU A C 1
ATOM 4783 O O . GLU A 1 653 ? 5.755 -10.018 -2.683 1.00 75.94 653 GLU A O 1
ATOM 4788 N N . VAL A 1 654 ? 7.896 -9.475 -3.112 1.00 76.44 654 VAL A N 1
ATOM 4789 C CA . VAL A 1 654 ? 8.476 -10.200 -1.968 1.00 76.44 654 VAL A CA 1
ATOM 4790 C C . VAL A 1 654 ? 7.932 -9.688 -0.625 1.00 76.44 654 VAL A C 1
ATOM 4792 O O . VAL A 1 654 ? 7.718 -10.475 0.295 1.00 76.44 654 VAL A O 1
ATOM 4795 N N . ALA A 1 655 ? 7.731 -8.377 -0.472 1.00 65.69 655 ALA A N 1
ATOM 4796 C CA . ALA A 1 655 ? 7.151 -7.790 0.736 1.00 65.69 655 ALA A CA 1
ATOM 4797 C C . ALA A 1 655 ? 5.641 -8.066 0.858 1.00 65.69 655 ALA A C 1
ATOM 4799 O O . ALA A 1 655 ? 5.146 -8.279 1.960 1.00 65.69 655 ALA A O 1
ATOM 4800 N N . GLY A 1 656 ? 4.911 -8.113 -0.256 1.00 62.72 656 GLY A N 1
ATOM 4801 C CA . GLY A 1 656 ? 3.492 -8.460 -0.292 1.00 62.72 656 GLY A CA 1
ATOM 4802 C C . GLY A 1 656 ? 3.254 -9.908 0.125 1.00 62.72 656 GLY A C 1
ATOM 4803 O O . GLY A 1 656 ? 2.379 -10.183 0.947 1.00 62.72 656 GLY A O 1
ATOM 4804 N N . ASP A 1 657 ? 4.091 -10.827 -0.354 1.00 81.19 657 ASP A N 1
ATOM 4805 C CA . ASP A 1 657 ? 3.996 -12.244 -0.003 1.00 81.19 657 ASP A CA 1
ATOM 4806 C C . ASP A 1 657 ? 4.298 -12.517 1.485 1.00 81.19 657 ASP A C 1
ATOM 4808 O O . ASP A 1 657 ? 3.816 -13.502 2.044 1.00 81.19 657 ASP A O 1
ATOM 4812 N N . MET A 1 658 ? 4.987 -11.606 2.189 1.00 87.00 658 MET A N 1
ATOM 4813 C CA . MET A 1 658 ? 5.177 -11.698 3.646 1.00 87.00 658 MET A CA 1
ATOM 4814 C C . MET A 1 658 ? 3.872 -11.632 4.438 1.00 87.00 658 MET A C 1
ATOM 4816 O O . MET A 1 658 ? 3.804 -12.190 5.537 1.00 87.00 658 MET A O 1
ATOM 4820 N N . GLY A 1 659 ? 2.887 -10.888 3.931 1.00 71.88 659 GLY A N 1
ATOM 4821 C CA . GLY A 1 659 ? 1.594 -10.665 4.578 1.00 71.88 659 GLY A CA 1
ATOM 4822 C C . GLY A 1 659 ? 0.511 -11.648 4.145 1.00 71.88 659 GLY A C 1
ATOM 4823 O O . GLY A 1 659 ? -0.572 -11.638 4.723 1.00 71.88 659 GLY A O 1
ATOM 4824 N N . ARG A 1 660 ? 0.783 -12.484 3.138 1.00 78.81 660 ARG A N 1
ATOM 4825 C CA . ARG A 1 660 ? -0.201 -13.387 2.545 1.00 78.81 660 ARG A CA 1
ATOM 4826 C C . ARG A 1 660 ? 0.074 -14.826 2.978 1.00 78.81 660 ARG A C 1
ATOM 4828 O O . ARG A 1 660 ? 1.189 -15.291 2.757 1.00 78.81 660 ARG A O 1
ATOM 4835 N N . PRO A 1 661 ? -0.907 -15.535 3.556 1.00 81.44 661 PRO A N 1
ATOM 4836 C CA . PRO A 1 661 ? -0.781 -16.963 3.818 1.00 81.44 661 PRO A CA 1
ATOM 4837 C C . PRO A 1 661 ? -0.840 -17.787 2.521 1.00 81.44 661 PRO A C 1
ATOM 4839 O O . PRO A 1 661 ? -1.451 -17.380 1.528 1.00 81.44 661 PRO A O 1
ATOM 4842 N N . VAL A 1 662 ? -0.208 -18.958 2.506 1.00 84.94 662 VAL A N 1
ATOM 4843 C CA . VAL A 1 662 ? -0.327 -19.964 1.453 1.00 84.94 662 VAL A CA 1
ATOM 4844 C C . VAL A 1 662 ? -1.627 -20.711 1.733 1.00 84.94 662 VAL A C 1
ATOM 4846 O O . VAL A 1 662 ? -1.658 -21.671 2.494 1.00 84.94 662 VAL A O 1
ATOM 4849 N N . THR A 1 663 ? -2.720 -20.257 1.127 1.00 73.81 663 THR A N 1
ATOM 4850 C CA . THR A 1 663 ? -4.021 -20.930 1.223 1.00 73.81 663 THR A CA 1
ATOM 4851 C C . THR A 1 663 ? -4.192 -21.926 0.079 1.00 73.81 663 THR A C 1
ATOM 4853 O O . THR A 1 663 ? -3.743 -21.664 -1.040 1.00 73.81 663 THR A O 1
ATOM 4856 N N . GLY A 1 664 ? -4.794 -23.077 0.385 1.00 48.97 664 GLY A N 1
ATOM 4857 C CA . GLY A 1 664 ? -5.170 -24.113 -0.583 1.00 48.97 664 GLY A CA 1
ATOM 4858 C C . GLY A 1 664 ? -6.586 -23.976 -1.100 1.00 48.97 664 GLY A C 1
ATOM 4859 O O . GLY A 1 664 ? -7.388 -23.294 -0.423 1.00 48.97 664 GLY A O 1
#

pLDDT: mean 72.29, std 22.52, range [23.33, 98.75]